Protein 3GDH (pdb70)

Foldseek 3Di:
DPPQCVVDPVLVVLVVCVCQQPVLSVLPADAHNVLSQQGDGQVLLLVVLVVCVPPWPFAEEEALAQFLNSNVLNVQVVPHQYEYEHQDVVRQVNNLRVSVSSPRSVSYDYYNDHSLVCLLPDAGGEYEDRADQPTPCNVVDQAREQQPRGVVRPLSSLVSNVSHYQWYKYKFAPRYDVVNVVCSLPVVWDKDKDFDDDPNHTGTMMMTTDD/DCVVVVVLVVLVVCVCQLPVLVVLDQDADPVLSQQGDGQVVLLVVLVLAVVFWQEEEALAQFLNNNVLNVQVSPGQYEYEHQDVVRQVNNLRVNVSSVRSVSYHYDNNHSLVCLLPDATAEYEERADQDGPCQVVPQAHEQQPRGVVRPLSSLVSNVSHHQWYKYKFALRYDVVVVQPSQDPPADKDKDFDDDPNHTGTIMITGDRSPD/DCVLVVLVVCVCQLPVLCVLFQDADDLLSQQGDGQVVLLVVLVLQLPFPPFAEEEALDQFLNNNVLNVQVSVHQYEYEHQDVVRLVNNLRVSVSVPRSVSYHYDHNHSLVCLLPDAGAEYEDRADQQGPCQVVDQAREQQPRGPPRNLSSLVSNVSHYQWYKYKFAQRYDVVVVQPSLDPPADKDKDFDDDPNHTGTIMITGDSSHD

Structure (mmCIF, N/CA/C/O backbone):
data_3GDH
#
_entry.id   3GDH
#
_cell.length_a   156.248
_cell.length_b   156.248
_cell.length_c   100.309
_cell.angle_alpha   90.00
_cell.angle_beta   90.00
_cell.angle_gamma   120.00
#
_symmetry.space_group_name_H-M   'H 3'
#
loop_
_entity.id
_entity.type
_entity.pdbx_description
1 polymer 'Trimethylguanosine synthase homolog'
2 non-polymer "7-METHYL-GUANOSINE-5'-TRIPHOSPHATE"
3 non-polymer S-ADENOSYL-L-HOMOCYSTEINE
4 non-polymer R-1,2-PROPANEDIOL
5 non-polymer S-1,2-PROPANEDIOL
6 water water
#
loop_
_atom_site.group_PDB
_atom_site.id
_atom_site.type_symbol
_atom_site.label_atom_id
_atom_site.label_alt_id
_atom_site.label_comp_id
_atom_site.label_asym_id
_atom_site.label_entity_id
_atom_site.label_seq_id
_atom_site.pdbx_PDB_ins_code
_atom_site.Cartn_x
_atom_site.Cartn_y
_atom_site.Cartn_z
_atom_site.occupancy
_atom_site.B_iso_or_equiv
_atom_site.auth_seq_id
_atom_site.auth_comp_id
_atom_site.auth_asym_id
_atom_site.auth_atom_id
_atom_site.pdbx_PDB_model_num
ATOM 1 N N . LEU A 1 22 ? 24.428 9.526 -71.897 1.00 42.50 634 LEU A N 1
ATOM 2 C CA . LEU A 1 22 ? 23.813 10.290 -70.813 1.00 54.74 634 LEU A CA 1
ATOM 3 C C . LEU A 1 22 ? 23.441 9.426 -69.609 1.00 41.18 634 LEU A C 1
ATOM 4 O O . LEU A 1 22 ? 22.644 8.498 -69.728 1.00 43.69 634 LEU A O 1
ATOM 9 N N . PRO A 1 23 ? 24.019 9.738 -68.440 1.00 45.08 635 PRO A N 1
ATOM 10 C CA . PRO A 1 23 ? 23.586 9.095 -67.197 1.00 35.74 635 PRO A CA 1
ATOM 11 C C . PRO A 1 23 ? 22.080 9.240 -67.027 1.00 33.56 635 PRO A C 1
ATOM 12 O O . PRO A 1 23 ? 21.494 10.187 -67.550 1.00 43.95 635 PRO A O 1
ATOM 16 N N . PRO A 1 24 ? 21.452 8.297 -66.316 1.00 37.74 636 PRO A N 1
ATOM 17 C CA . PRO A 1 24 ? 20.014 8.353 -66.040 1.00 41.13 636 PRO A CA 1
ATOM 18 C C . PRO A 1 24 ? 19.583 9.685 -65.418 1.00 41.41 636 PRO A C 1
ATOM 19 O O . PRO A 1 24 ? 18.592 10.262 -65.870 1.00 41.72 636 PRO A O 1
ATOM 23 N N . GLU A 1 25 ? 20.308 10.162 -64.405 1.00 36.04 637 GLU A N 1
ATOM 24 C CA . GLU A 1 25 ? 19.969 11.431 -63.758 1.00 41.72 637 GLU A CA 1
ATOM 25 C C . GLU A 1 25 ? 19.972 12.562 -64.780 1.00 39.53 637 GLU A C 1
ATOM 26 O O . GLU A 1 25 ? 19.085 13.412 -64.782 1.00 37.37 637 GLU A O 1
ATOM 32 N N . ILE A 1 26 ? 20.982 12.564 -65.646 1.00 33.83 638 ILE A N 1
ATOM 33 C CA . ILE A 1 26 ? 21.133 13.612 -66.647 1.00 38.35 638 ILE A CA 1
ATOM 34 C C . ILE A 1 26 ? 20.017 13.579 -67.692 1.00 40.94 638 ILE A C 1
ATOM 35 O O . ILE A 1 26 ? 19.356 14.588 -67.939 1.00 38.96 638 ILE A O 1
ATOM 40 N N . ALA A 1 27 ? 19.800 12.417 -68.295 1.00 49.04 639 ALA A N 1
ATOM 41 C CA . ALA A 1 27 ? 18.794 12.288 -69.346 1.00 38.86 639 ALA A CA 1
ATOM 42 C C . ALA A 1 27 ? 17.387 12.574 -68.823 1.00 35.84 639 ALA A C 1
ATOM 43 O O . ALA A 1 27 ? 16.509 13.003 -69.575 1.00 36.86 639 ALA A O 1
ATOM 45 N N . ALA A 1 28 ? 17.184 12.354 -67.529 1.00 39.17 640 ALA A N 1
ATOM 46 C CA . ALA A 1 28 ? 15.865 12.505 -66.923 1.00 47.99 640 ALA A CA 1
ATOM 47 C C . ALA A 1 28 ? 15.340 13.939 -66.931 1.00 63.84 640 ALA A C 1
ATOM 48 O O . ALA A 1 28 ? 14.135 14.156 -67.054 1.00 42.68 640 ALA A O 1
ATOM 50 N N . VAL A 1 29 ? 16.232 14.916 -66.797 1.00 45.94 641 VAL A N 1
ATOM 51 C CA . VAL A 1 29 ? 15.789 16.303 -66.668 1.00 50.82 641 VAL A CA 1
ATOM 52 C C . VAL A 1 29 ? 16.535 17.310 -67.548 1.00 41.27 641 VAL A C 1
ATOM 53 O O . VAL A 1 29 ? 17.767 17.332 -67.579 1.00 46.48 641 VAL A O 1
ATOM 57 N N . PRO A 1 30 ? 15.775 18.165 -68.250 1.00 29.18 642 PRO A N 1
ATOM 58 C CA . PRO A 1 30 ? 16.314 19.257 -69.069 1.00 37.18 642 PRO A CA 1
ATOM 59 C C . PRO A 1 30 ? 17.261 20.159 -68.278 1.00 40.22 642 PRO A C 1
ATOM 60 O O . PRO A 1 30 ? 18.296 20.553 -68.806 1.00 33.83 642 PRO A O 1
ATOM 64 N N . GLU A 1 31 ? 16.914 20.477 -67.033 1.00 43.47 643 GLU A N 1
ATOM 65 C CA . GLU A 1 31 ? 17.716 21.406 -66.231 1.00 36.90 643 GLU A CA 1
ATOM 66 C C . GLU A 1 31 ? 19.116 20.889 -65.883 1.00 33.19 643 GLU A C 1
ATOM 67 O O . GLU A 1 31 ? 19.983 21.662 -65.479 1.00 34.09 643 GLU A O 1
ATOM 73 N N . LEU A 1 32 ? 19.345 19.591 -66.040 1.00 30.35 644 LEU A N 1
ATOM 74 C CA . LEU A 1 32 ? 20.673 19.051 -65.766 1.00 32.42 644 LEU A CA 1
ATOM 75 C C . LEU A 1 32 ? 21.614 19.144 -66.970 1.00 26.38 644 LEU A C 1
ATOM 76 O O . LEU A 1 32 ? 22.804 18.869 -66.852 1.00 27.00 644 LEU A O 1
ATOM 81 N N . ALA A 1 33 ? 21.087 19.534 -68.127 1.00 26.54 645 ALA A N 1
ATOM 82 C CA . ALA A 1 33 ? 21.913 19.612 -69.336 1.00 23.87 645 ALA A CA 1
ATOM 83 C C . ALA A 1 33 ? 23.150 20.515 -69.185 1.00 21.75 645 ALA A C 1
ATOM 84 O O . ALA A 1 33 ? 24.229 20.180 -69.675 1.00 21.06 645 ALA A O 1
ATOM 86 N N . LYS A 1 34 ? 23.018 21.652 -68.504 1.00 20.93 646 LYS A N 1
ATOM 87 C CA . LYS A 1 34 ? 24.174 22.543 -68.377 1.00 20.18 646 LYS A CA 1
ATOM 88 C C . LYS A 1 34 ? 25.262 21.971 -67.469 1.00 21.69 646 LYS A C 1
ATOM 89 O O . LYS A 1 34 ? 26.444 22.287 -67.628 1.00 19.87 646 LYS A O 1
ATOM 95 N N . TYR A 1 35 ? 24.868 21.143 -66.510 1.00 22.40 647 TYR A N 1
ATOM 96 C CA . TYR A 1 35 ? 25.853 20.508 -65.639 1.00 22.55 647 TYR A CA 1
ATOM 97 C C . TYR A 1 35 ? 26.609 19.421 -66.402 1.00 18.73 647 TYR A C 1
ATOM 98 O O . TYR A 1 35 ? 27.833 19.307 -66.291 1.00 18.26 647 TYR A O 1
ATOM 107 N N . TRP A 1 36 ? 25.883 18.635 -67.189 1.00 23.45 648 TRP A N 1
ATOM 108 C CA . TRP A 1 36 ? 26.523 17.644 -68.048 1.00 21.87 648 TRP A CA 1
ATOM 109 C C . TRP A 1 36 ? 27.520 18.304 -68.999 1.00 25.78 648 TRP A C 1
ATOM 110 O O . TRP A 1 36 ? 28.649 17.835 -69.162 1.00 25.56 648 TRP A O 1
ATOM 121 N N . ALA A 1 37 ? 27.090 19.392 -69.632 1.00 22.17 649 ALA A N 1
ATOM 122 C CA . ALA A 1 37 ? 27.938 20.117 -70.570 1.00 21.36 649 ALA A CA 1
ATOM 123 C C . ALA A 1 37 ? 29.248 20.541 -69.911 1.00 20.23 649 ALA A C 1
ATOM 124 O O . ALA A 1 37 ? 30.304 20.535 -70.539 1.00 22.36 649 ALA A O 1
ATOM 126 N N . GLN A 1 38 ? 29.180 20.895 -68.634 1.00 19.21 650 GLN A N 1
ATOM 127 C CA . GLN A 1 38 ? 30.365 21.348 -67.921 1.00 20.09 650 GLN A CA 1
ATOM 128 C C . GLN A 1 38 ? 30.987 20.253 -67.052 1.00 23.11 650 GLN A C 1
ATOM 129 O O . GLN A 1 38 ? 31.748 20.547 -66.138 1.00 20.55 650 GLN A O 1
ATOM 135 N N . ARG A 1 39 ? 30.686 18.992 -67.359 1.00 20.50 651 ARG A N 1
ATOM 136 C CA . ARG A 1 39 ? 31.157 17.882 -66.526 1.00 20.70 651 ARG A CA 1
ATOM 137 C C . ARG A 1 39 ? 32.655 17.921 -66.263 1.00 19.20 651 ARG A C 1
ATOM 138 O O . ARG A 1 39 ? 33.103 17.552 -65.180 1.00 24.72 651 ARG A O 1
ATOM 146 N N . TYR A 1 40 ? 33.428 18.394 -67.238 1.00 18.90 652 TYR A N 1
ATOM 147 C CA . TYR A 1 40 ? 34.881 18.428 -67.089 1.00 19.96 652 TYR A CA 1
ATOM 148 C C . TYR A 1 40 ? 35.374 19.601 -66.246 1.00 21.42 652 TYR A C 1
ATOM 149 O O . TYR A 1 40 ? 36.477 19.550 -65.690 1.00 20.36 652 TYR A O 1
ATOM 158 N N . ARG A 1 41 ? 34.563 20.653 -66.152 1.00 24.46 653 ARG A N 1
ATOM 159 C CA . ARG A 1 41 ? 34.856 21.753 -65.234 1.00 21.93 653 ARG A CA 1
ATOM 160 C C . ARG A 1 41 ? 34.491 21.325 -63.810 1.00 18.79 653 ARG A C 1
ATOM 161 O O . ARG A 1 41 ? 35.073 21.798 -62.834 1.00 20.46 653 ARG A O 1
ATOM 169 N N . LEU A 1 42 ? 33.528 20.416 -63.699 1.00 20.27 654 LEU A N 1
ATOM 170 C CA . LEU A 1 42 ? 33.167 19.865 -62.398 1.00 22.82 654 LEU A CA 1
ATOM 171 C C . LEU A 1 42 ? 34.212 18.862 -61.906 1.00 21.70 654 LEU A C 1
ATOM 172 O O . LEU A 1 42 ? 34.719 18.989 -60.793 1.00 20.54 654 LEU A O 1
ATOM 177 N N . PHE A 1 43 ? 34.549 17.884 -62.743 1.00 23.44 655 PHE A N 1
ATOM 178 C CA . PHE A 1 43 ? 35.635 16.954 -62.432 1.00 25.55 655 PHE A CA 1
ATOM 179 C C . PHE A 1 43 ? 36.488 16.726 -63.674 1.00 21.38 655 PHE A C 1
ATOM 180 O O . PHE A 1 43 ? 36.004 16.176 -64.659 1.00 23.93 655 PHE A O 1
ATOM 188 N N . SER A 1 44 ? 37.751 17.135 -63.626 1.00 21.98 656 SER A N 1
ATOM 189 C CA . SER A 1 44 ? 38.645 16.942 -64.766 1.00 32.00 656 SER A CA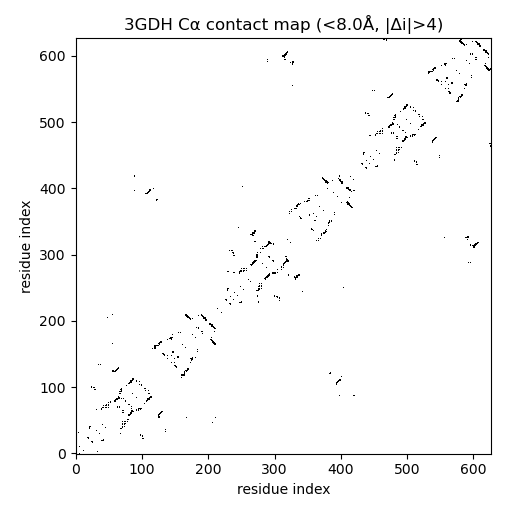 1
ATOM 190 C C . SER A 1 44 ? 38.790 15.462 -65.121 1.00 35.65 656 SER A C 1
ATOM 191 O O . SER A 1 44 ? 38.917 15.102 -66.292 1.00 29.63 656 SER A O 1
ATOM 194 N N . ARG A 1 45 ? 38.760 14.606 -64.105 1.00 24.74 657 ARG A N 1
ATOM 195 C CA . ARG A 1 45 ? 38.878 13.164 -64.317 1.00 25.18 657 ARG A CA 1
ATOM 196 C C . ARG A 1 45 ? 37.521 12.489 -64.472 1.00 34.74 657 ARG A C 1
ATOM 197 O O . ARG A 1 45 ? 37.383 11.296 -64.205 1.00 33.51 657 ARG A O 1
ATOM 205 N N . PHE A 1 46 ? 36.522 13.244 -64.919 1.00 25.41 658 PHE A N 1
ATOM 206 C CA . PHE A 1 46 ? 35.164 12.717 -64.994 1.00 20.50 658 PHE A CA 1
ATOM 207 C C . PHE A 1 46 ? 35.040 11.355 -65.696 1.00 34.87 658 PHE A C 1
ATOM 208 O O . PHE A 1 46 ? 34.286 10.491 -65.252 1.00 31.27 658 PHE A O 1
ATOM 216 N N . ASP A 1 47 ? 35.760 11.176 -66.797 1.00 28.73 659 ASP A N 1
ATOM 217 C CA . ASP A 1 47 ? 35.641 9.955 -67.596 1.00 40.96 659 ASP A CA 1
ATOM 218 C C . ASP A 1 47 ? 36.316 8.734 -66.964 1.00 33.03 659 ASP A C 1
ATOM 219 O O . ASP A 1 47 ? 36.149 7.610 -67.442 1.00 37.14 659 ASP A O 1
ATOM 224 N N . ASP A 1 48 ? 37.073 8.958 -65.896 1.00 27.09 660 ASP A N 1
ATOM 225 C CA . ASP A 1 48 ? 37.714 7.868 -65.168 1.00 22.09 660 ASP A CA 1
ATOM 226 C C . ASP A 1 48 ? 36.743 7.175 -64.214 1.00 34.23 660 ASP A C 1
ATOM 227 O O . ASP A 1 48 ? 37.156 6.389 -63.363 1.00 32.43 660 ASP A O 1
ATOM 232 N N . GLY A 1 49 ? 35.456 7.475 -64.348 1.00 32.18 661 GLY A N 1
ATOM 233 C CA . GLY A 1 49 ? 34.435 6.779 -63.584 1.00 30.44 661 GLY A CA 1
ATOM 234 C C . GLY A 1 49 ? 33.753 7.579 -62.485 1.00 47.93 661 GLY A C 1
ATOM 235 O O . GLY A 1 49 ? 33.265 7.003 -61.516 1.00 25.72 661 GLY A O 1
ATOM 236 N N . ILE A 1 50 ? 33.706 8.901 -62.627 1.00 26.41 662 ILE A N 1
ATOM 237 C CA . ILE A 1 50 ? 33.038 9.755 -61.639 1.00 22.22 662 ILE A CA 1
ATOM 238 C C . ILE A 1 50 ? 31.515 9.589 -61.667 1.00 25.41 662 ILE A C 1
ATOM 239 O O . ILE A 1 50 ? 30.915 9.435 -62.735 1.00 30.22 662 ILE A O 1
ATOM 244 N N . LYS A 1 51 ? 30.888 9.618 -60.491 1.00 21.21 663 LYS A N 1
ATOM 245 C CA . LYS A 1 51 ? 29.432 9.506 -60.405 1.00 31.50 663 LYS A CA 1
ATOM 246 C C . LYS A 1 51 ? 28.799 10.574 -59.506 1.00 21.58 663 LYS A C 1
ATOM 247 O O . LYS A 1 51 ? 29.378 10.974 -58.508 1.00 22.66 663 LYS A O 1
ATOM 253 N N . LEU A 1 52 ? 27.596 11.008 -59.863 1.00 18.80 664 LEU A N 1
ATOM 254 C CA . LEU A 1 52 ? 26.854 11.981 -59.073 1.00 29.37 664 LEU A CA 1
ATOM 255 C C . LEU A 1 52 ? 25.382 11.638 -59.167 1.00 23.99 664 LEU A C 1
ATOM 256 O O . LEU A 1 52 ? 24.974 10.959 -60.102 1.00 27.15 664 LEU A O 1
ATOM 261 N N . ASP A 1 53 ? 24.589 12.105 -58.204 1.00 18.54 665 ASP A N 1
ATOM 262 C CA . ASP A 1 53 ? 23.135 12.077 -58.343 1.00 26.58 665 ASP A CA 1
ATOM 263 C C . ASP A 1 53 ? 22.623 13.487 -58.641 1.00 29.36 665 ASP A C 1
ATOM 264 O O . ASP A 1 53 ? 23.411 14.425 -58.732 1.00 26.27 665 ASP A O 1
ATOM 269 N N A ARG A 1 54 ? 21.307 13.621 -58.785 0.55 23.13 666 ARG A N 1
ATOM 270 N N B ARG A 1 54 ? 21.311 13.637 -58.802 0.45 23.31 666 ARG A N 1
ATOM 271 C CA A ARG A 1 54 ? 20.674 14.896 -59.124 0.48 30.33 666 ARG A CA 1
ATOM 272 C CA B ARG A 1 54 ? 20.750 14.941 -59.150 0.52 30.29 666 ARG A CA 1
ATOM 273 C C A ARG A 1 54 ? 21.189 16.071 -58.284 0.51 32.61 666 ARG A C 1
ATOM 274 C C B ARG A 1 54 ? 21.306 16.052 -58.267 0.49 32.64 666 ARG A C 1
ATOM 275 O O A ARG A 1 54 ? 21.703 17.049 -58.823 0.50 27.63 666 ARG A O 1
ATOM 276 O O B ARG A 1 54 ? 21.965 16.968 -58.757 0.50 29.18 666 ARG A O 1
ATOM 291 N N . GLU A 1 55 ? 21.044 15.970 -56.966 1.00 27.43 667 GLU A N 1
ATOM 292 C CA . GLU A 1 55 ? 21.517 17.002 -56.048 1.00 18.66 667 GLU A CA 1
ATOM 293 C C . GLU A 1 55 ? 23.026 17.162 -56.128 1.00 21.69 667 GLU A C 1
ATOM 294 O O . GLU A 1 55 ? 23.549 18.270 -56.011 1.00 27.47 667 GLU A O 1
ATOM 300 N N . GLY A 1 56 ? 23.728 16.052 -56.321 1.00 21.83 668 GLY A N 1
ATOM 301 C CA . GLY A 1 56 ? 25.170 16.095 -56.458 1.00 17.00 668 GLY A CA 1
ATOM 302 C C . GLY A 1 56 ? 25.594 17.016 -57.589 1.00 22.00 668 GLY A C 1
ATOM 303 O O . GLY A 1 56 ? 26.481 17.847 -57.415 1.00 22.03 668 GLY A O 1
ATOM 304 N N . TRP A 1 57 ? 24.951 16.872 -58.747 1.00 18.96 669 TRP A N 1
ATOM 305 C CA . TRP A 1 57 ? 25.268 17.703 -59.909 1.00 22.74 669 TRP A CA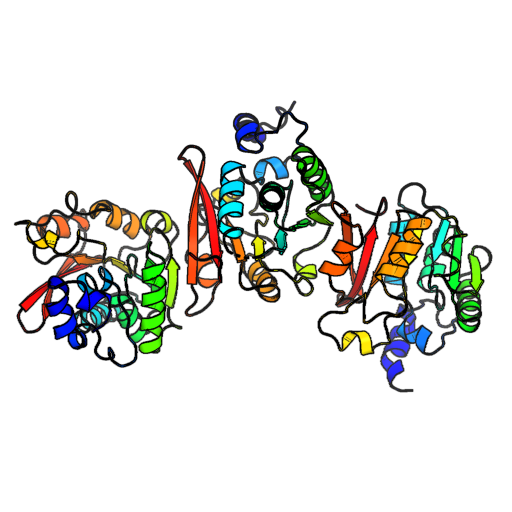 1
ATOM 306 C C . TRP A 1 57 ? 25.063 19.190 -59.604 1.00 20.48 669 TRP A C 1
ATOM 307 O O . TRP A 1 57 ? 25.931 20.016 -59.897 1.00 22.07 669 TRP A O 1
ATOM 318 N N . PHE A 1 58 ? 23.911 19.525 -59.023 1.00 18.88 670 PHE A N 1
ATOM 319 C CA . PHE A 1 58 ? 23.577 20.916 -58.701 1.00 23.96 670 PHE A CA 1
ATOM 320 C C . PHE A 1 58 ? 24.541 21.544 -57.709 1.00 21.15 670 PHE A C 1
ATOM 321 O O . PHE A 1 58 ? 24.752 22.761 -57.725 1.00 20.43 670 PHE A O 1
ATOM 329 N N . SER A 1 59 ? 25.117 20.728 -56.836 1.00 16.93 671 SER A N 1
ATOM 330 C CA . SER A 1 59 ? 25.785 21.265 -55.648 1.00 19.36 6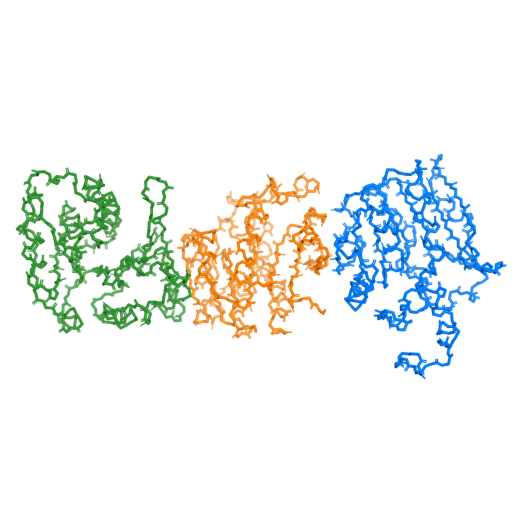71 SER A CA 1
ATOM 331 C C . SER A 1 59 ? 27.298 21.148 -55.623 1.00 16.48 671 SER A C 1
ATOM 332 O O . SER A 1 59 ? 27.961 21.816 -54.821 1.00 21.60 671 SER A O 1
ATOM 335 N N . VAL A 1 60 ? 27.854 20.305 -56.489 1.00 16.68 672 VAL A N 1
ATOM 336 C CA . VAL A 1 60 ? 29.282 20.027 -56.419 1.00 17.03 672 VAL A CA 1
ATOM 337 C C . VAL A 1 60 ? 30.088 21.276 -56.765 1.00 21.55 672 VAL A C 1
ATOM 338 O O . VAL A 1 60 ? 29.762 21.989 -57.712 1.00 18.36 672 VAL A O 1
ATOM 342 N N . THR A 1 61 ? 31.119 21.547 -55.971 1.00 20.45 673 THR A N 1
ATOM 343 C CA . THR A 1 61 ? 32.012 22.673 -56.220 1.00 18.55 673 THR A CA 1
ATOM 344 C C . THR A 1 61 ? 32.883 22.365 -57.432 1.00 24.55 673 THR A C 1
ATOM 345 O O . THR A 1 61 ? 33.560 21.347 -57.456 1.00 18.25 673 THR A O 1
ATOM 349 N N . PRO A 1 62 ? 32.867 23.246 -58.446 1.00 17.97 674 PRO A N 1
ATOM 350 C CA . PRO A 1 62 ? 33.679 23.024 -59.649 1.00 16.63 674 PRO A CA 1
ATOM 351 C C . PRO A 1 62 ? 35.135 22.831 -59.260 1.00 20.66 674 PRO A C 1
ATOM 352 O O . PRO A 1 62 ? 35.585 23.450 -58.296 1.00 19.39 674 PRO A O 1
ATOM 356 N N . GLU A 1 63 ? 35.861 21.994 -59.989 1.00 21.54 675 GLU A N 1
ATOM 357 C CA . GLU A 1 63 ? 37.202 21.595 -59.581 1.00 20.27 675 GLU A CA 1
ATOM 358 C C . GLU A 1 63 ? 38.221 22.716 -59.420 1.00 25.48 675 GLU A C 1
ATOM 359 O O . GLU A 1 63 ? 38.973 22.718 -58.455 1.00 18.96 675 GLU A O 1
ATOM 365 N N . LYS A 1 64 ? 38.243 23.674 -60.337 1.00 22.25 676 LYS A N 1
ATOM 366 C CA . LYS A 1 64 ? 39.203 24.758 -60.222 1.00 19.32 676 LYS A CA 1
ATOM 367 C C . LYS A 1 64 ? 38.947 25.561 -58.946 1.00 15.51 676 LYS A C 1
ATOM 368 O O . LYS A 1 64 ? 39.877 25.917 -58.242 1.00 19.40 676 LYS A O 1
ATOM 374 N N . ILE A 1 65 ? 37.683 25.828 -58.648 1.00 16.27 677 ILE A N 1
ATOM 375 C CA . ILE A 1 65 ? 37.334 26.544 -57.427 1.00 20.50 677 ILE A CA 1
ATOM 376 C C . ILE A 1 65 ? 37.675 25.755 -56.157 1.00 27.06 677 ILE A C 1
ATOM 377 O O . ILE A 1 65 ? 38.218 26.307 -55.208 1.00 21.59 677 ILE A O 1
ATOM 382 N N . ALA A 1 66 ? 37.369 24.459 -56.156 1.00 22.29 678 ALA A N 1
ATOM 383 C CA . ALA A 1 66 ? 37.699 23.599 -55.012 1.00 18.21 678 ALA A CA 1
ATOM 384 C C . ALA A 1 66 ? 39.209 23.514 -54.798 1.00 18.56 678 ALA A C 1
ATOM 385 O O . ALA A 1 66 ? 39.697 23.545 -53.667 1.00 20.42 678 ALA A O 1
ATOM 387 N N . GLU A 1 67 ? 39.950 23.405 -55.894 1.00 19.84 679 GLU A N 1
ATOM 388 C CA . GLU A 1 67 ? 41.407 23.399 -55.828 1.00 22.04 679 GLU A CA 1
ATOM 389 C C . GLU A 1 67 ? 41.932 24.708 -55.236 1.00 24.87 679 GLU A C 1
ATOM 390 O O . GLU A 1 67 ? 42.821 24.713 -54.382 1.00 21.63 679 GLU A O 1
ATOM 396 N N . HIS A 1 68 ? 41.374 25.825 -55.690 1.00 20.65 680 HIS A N 1
ATOM 397 C CA . HIS A 1 68 ? 41.777 27.130 -55.180 1.00 21.44 680 HIS A CA 1
ATOM 398 C C . HIS A 1 68 ? 41.554 27.228 -53.665 1.00 19.08 680 HIS A C 1
ATOM 399 O O . HIS A 1 68 ? 42.440 27.652 -52.916 1.00 18.64 680 HIS A O 1
ATOM 406 N N . ILE A 1 69 ? 40.360 26.852 -53.220 1.00 16.02 681 ILE A N 1
ATOM 407 C CA . ILE A 1 69 ? 40.028 26.893 -51.799 1.00 14.77 681 ILE A CA 1
ATOM 408 C C . ILE A 1 69 ? 40.975 26.006 -50.986 1.00 18.88 681 ILE A C 1
ATOM 409 O O . ILE A 1 69 ? 41.452 26.401 -49.920 1.00 20.00 681 ILE A O 1
ATOM 414 N N . ALA A 1 70 ? 41.251 24.811 -51.495 1.00 22.30 682 ALA A N 1
ATOM 415 C CA . ALA A 1 70 ? 42.144 23.891 -50.798 1.00 21.60 682 ALA A CA 1
ATOM 416 C C . ALA A 1 70 ? 43.548 24.486 -50.697 1.00 30.71 682 ALA A C 1
ATOM 417 O O . ALA A 1 70 ? 44.238 24.313 -49.690 1.00 20.41 682 ALA A O 1
ATOM 419 N N . GLY A 1 71 ? 43.963 25.193 -51.743 1.00 23.61 683 GLY A N 1
ATOM 420 C CA . GLY A 1 71 ? 45.269 25.825 -51.749 1.00 23.13 683 GLY A CA 1
ATOM 421 C C . GLY A 1 71 ? 45.349 26.899 -50.682 1.00 23.65 683 GLY A C 1
ATOM 422 O O . GLY A 1 71 ? 46.320 26.978 -49.940 1.00 25.25 683 GLY A O 1
ATOM 423 N N . ARG A 1 72 ? 44.319 27.730 -50.594 1.00 22.89 684 ARG A N 1
ATOM 424 C CA . ARG A 1 72 ? 44.311 28.781 -49.585 1.00 18.34 684 ARG A CA 1
ATOM 425 C C . ARG A 1 72 ? 44.327 28.195 -48.178 1.00 27.98 684 ARG A C 1
ATOM 426 O O . ARG A 1 72 ? 45.023 28.704 -47.301 1.00 29.58 684 ARG A O 1
ATOM 434 N N . VAL A 1 73 ? 43.565 27.127 -47.963 1.00 21.42 685 VAL A N 1
ATOM 435 C CA . VAL A 1 73 ? 43.517 26.491 -46.645 1.00 24.74 685 VAL A CA 1
ATOM 436 C C . VAL A 1 73 ? 44.885 25.937 -46.268 1.00 27.29 685 VAL A C 1
ATOM 437 O O . VAL A 1 73 ? 45.364 26.150 -45.152 1.00 40.18 685 VAL A O 1
ATOM 441 N N . SER A 1 74 ? 45.522 25.240 -47.204 1.00 28.81 686 SER A N 1
ATOM 442 C CA . SER A 1 74 ? 46.830 24.648 -46.937 1.00 52.49 686 SER A CA 1
ATOM 443 C C . SER A 1 74 ? 47.931 25.704 -46.818 1.00 54.73 686 SER A C 1
ATOM 444 O O . SER A 1 74 ? 49.074 25.383 -46.496 1.00 64.05 686 SER A O 1
ATOM 447 N N . GLN A 1 75 ? 47.583 26.960 -47.079 1.00 51.72 687 GLN A N 1
ATOM 448 C CA . GLN A 1 75 ? 48.532 28.064 -46.955 1.00 61.97 687 GLN A CA 1
ATOM 449 C C . GLN A 1 75 ? 48.367 28.820 -45.641 1.00 73.72 687 GLN A C 1
ATOM 450 O O . GLN A 1 75 ? 49.333 29.018 -44.906 1.00 108.68 687 GLN A O 1
ATOM 456 N N . SER A 1 76 ? 47.138 29.237 -45.350 1.00 61.49 688 SER A N 1
ATOM 457 C CA . SER A 1 76 ? 46.891 30.198 -44.278 1.00 61.79 688 SER A CA 1
ATOM 458 C C . SER A 1 76 ? 46.358 29.617 -42.963 1.00 87.51 688 SER A C 1
ATOM 459 O O . SER A 1 76 ? 46.150 30.359 -42.002 1.00 57.55 688 SER A O 1
ATOM 462 N N . PHE A 1 77 ? 46.134 28.306 -42.915 1.00 45.98 689 PHE A N 1
ATOM 463 C CA . PHE A 1 77 ? 45.644 27.667 -41.691 1.00 64.47 689 PHE A CA 1
ATOM 464 C C . PHE A 1 77 ? 46.481 26.450 -41.314 1.00 92.10 689 PHE A C 1
ATOM 465 O O . PHE A 1 77 ? 47.136 25.844 -42.168 1.00 41.30 689 PHE A O 1
ATOM 473 N N . LYS A 1 78 ? 46.464 26.097 -40.030 1.00 73.86 690 LYS A N 1
ATOM 474 C CA . LYS A 1 78 ? 46.976 24.800 -39.617 1.00 78.19 690 LYS A CA 1
ATOM 475 C C . LYS A 1 78 ? 46.071 23.820 -40.336 1.00 62.24 690 LYS A C 1
ATOM 476 O O . LYS A 1 78 ? 44.850 23.928 -40.244 1.00 55.55 690 LYS A O 1
ATOM 482 N N . CYS A 1 79 ? 46.662 22.878 -41.063 1.00 69.79 691 CYS A N 1
ATOM 483 C CA . CYS A 1 79 ? 45.923 22.170 -42.104 1.00 94.09 691 CYS A CA 1
ATOM 484 C C . CYS A 1 79 ? 46.022 20.645 -42.070 1.00 94.64 691 CYS A C 1
ATOM 485 O O . CYS A 1 79 ? 45.773 19.988 -43.079 1.00 81.88 691 CYS A O 1
ATOM 488 N N . ASP A 1 80 ? 46.371 20.077 -40.922 1.00 39.52 692 ASP A N 1
ATOM 489 C CA . ASP A 1 80 ? 46.511 18.631 -40.835 1.00 39.62 692 ASP A CA 1
ATOM 490 C C . ASP A 1 80 ? 45.161 17.929 -40.977 1.00 29.17 692 ASP A C 1
ATOM 491 O O . ASP A 1 80 ? 44.973 17.098 -41.867 1.00 44.10 692 ASP A O 1
ATOM 496 N N . VAL A 1 81 ? 44.216 18.281 -40.114 1.00 26.05 693 VAL A N 1
ATOM 497 C CA . VAL A 1 81 ? 42.900 17.662 -40.155 1.00 30.78 693 VAL A CA 1
ATOM 498 C C . VAL A 1 81 ? 41.796 18.672 -40.465 1.00 24.79 693 VAL A C 1
ATOM 499 O O . VAL A 1 81 ? 41.601 19.650 -39.739 1.00 22.60 693 VAL A O 1
ATOM 503 N N . VAL A 1 82 ? 41.071 18.419 -41.548 1.00 23.09 694 VAL A N 1
ATOM 504 C CA . VAL A 1 82 ? 39.956 19.260 -41.929 1.00 26.10 694 VAL A CA 1
ATOM 505 C C . VAL A 1 82 ? 38.674 18.448 -41.946 1.00 24.73 694 VAL A C 1
ATOM 506 O O . VAL A 1 82 ? 38.643 17.326 -42.451 1.00 29.39 694 VAL A O 1
ATOM 510 N N . VAL A 1 83 ? 37.623 19.014 -41.369 1.00 20.44 695 VAL A N 1
ATOM 511 C CA . VAL A 1 83 ? 36.296 18.441 -41.485 1.00 16.28 695 VAL A CA 1
ATOM 512 C C . VAL A 1 83 ? 35.563 19.082 -42.648 1.00 22.32 695 VAL A C 1
ATOM 513 O O . VAL A 1 83 ? 35.404 20.307 -42.691 1.00 26.74 695 VAL A O 1
ATOM 517 N N . ASP A 1 84 ? 35.137 18.252 -43.595 1.00 20.26 696 ASP A N 1
ATOM 518 C CA . ASP A 1 84 ? 34.219 18.672 -44.643 1.00 20.18 696 ASP A CA 1
ATOM 519 C C . ASP A 1 84 ? 32.828 18.273 -44.186 1.00 19.15 696 ASP A C 1
ATOM 520 O O . ASP A 1 84 ? 32.397 17.130 -44.385 1.00 18.97 696 ASP A O 1
ATOM 525 N N . ALA A 1 85 ? 32.130 19.227 -43.573 1.00 17.72 697 ALA A N 1
ATOM 526 C CA . ALA A 1 85 ? 30.936 18.949 -42.780 1.00 19.83 697 ALA A CA 1
ATOM 527 C C . ALA A 1 85 ? 29.703 18.560 -43.591 1.00 23.37 697 ALA A C 1
ATOM 528 O O . ALA A 1 85 ? 28.800 17.900 -43.077 1.00 19.84 697 ALA A O 1
ATOM 530 N N . PHE A 1 86 ? 29.665 18.995 -44.846 1.00 13.41 698 PHE A N 1
ATOM 531 C CA . PHE A 1 86 ? 28.568 18.695 -45.753 1.00 15.48 698 PHE A CA 1
ATOM 532 C C . PHE A 1 86 ? 29.220 18.303 -47.076 1.00 25.68 698 PHE A C 1
ATOM 533 O O . PHE A 1 86 ? 29.164 19.047 -48.056 1.00 20.86 698 PHE A O 1
ATOM 541 N N . CYS A 1 87 ? 29.848 17.133 -47.101 1.00 20.91 699 CYS A N 1
ATOM 542 C CA . CYS A 1 87 ? 30.796 16.807 -48.164 1.00 16.34 699 CYS A CA 1
ATOM 543 C C . CYS A 1 87 ? 30.175 16.491 -49.529 1.00 14.36 699 CYS A C 1
ATOM 544 O O . CYS A 1 87 ? 30.880 16.472 -50.538 1.00 17.42 699 CYS A O 1
ATOM 547 N N . GLY A 1 88 ? 28.872 16.230 -49.570 1.00 14.39 700 GLY A N 1
ATOM 548 C CA . GLY A 1 88 ? 28.216 15.893 -50.825 1.00 15.07 700 GLY A CA 1
ATOM 549 C C . GLY A 1 88 ? 28.931 14.804 -51.622 1.00 33.26 700 GLY A C 1
ATOM 550 O O . GLY A 1 88 ? 29.239 13.742 -51.077 1.00 19.76 700 GLY A O 1
ATOM 551 N N . VAL A 1 89 ? 29.200 15.054 -52.905 1.00 20.89 701 VAL A N 1
ATOM 552 C CA . VAL A 1 89 ? 29.870 14.050 -53.738 1.00 19.35 701 VAL A CA 1
ATOM 553 C C . VAL A 1 89 ? 31.393 14.168 -53.747 1.00 21.07 701 VAL A C 1
ATOM 554 O O . VAL A 1 89 ? 32.072 13.527 -54.555 1.00 24.23 701 VAL A O 1
ATOM 558 N N . GLY A 1 90 ? 31.924 14.978 -52.838 1.00 18.03 702 GLY A N 1
ATOM 559 C CA . GLY A 1 90 ? 33.354 15.042 -52.614 1.00 22.81 702 GLY A CA 1
ATOM 560 C C . GLY A 1 90 ? 34.154 16.097 -53.366 1.00 22.97 702 GLY A C 1
ATOM 561 O O . GLY A 1 90 ? 35.382 16.071 -53.319 1.00 21.40 702 GLY A O 1
ATOM 562 N N . GLY A 1 91 ? 33.482 17.022 -54.048 1.00 21.67 703 GLY A N 1
ATOM 563 C CA . GLY A 1 91 ? 34.180 18.080 -54.768 1.00 17.31 703 GLY A CA 1
ATOM 564 C C . GLY A 1 91 ? 35.308 18.711 -53.963 1.00 19.87 703 GLY A C 1
ATOM 565 O O . GLY A 1 91 ? 36.470 18.675 -54.356 1.00 18.34 703 GLY A O 1
ATOM 566 N N . ASN A 1 92 ? 34.957 19.295 -52.824 1.00 16.28 704 ASN A N 1
ATOM 567 C CA . ASN A 1 92 ? 35.933 19.895 -51.921 1.00 14.12 704 ASN A CA 1
ATOM 568 C C . ASN A 1 92 ? 36.789 18.873 -51.181 1.00 26.16 704 ASN A C 1
ATOM 569 O O . ASN A 1 92 ? 37.994 19.066 -51.015 1.00 17.87 704 ASN A O 1
ATOM 574 N N . THR A 1 93 ? 36.161 17.793 -50.725 1.00 20.97 705 THR A N 1
ATOM 575 C CA . THR A 1 93 ? 36.880 16.748 -50.001 1.00 19.11 705 THR A CA 1
ATOM 576 C C . THR A 1 93 ? 38.101 16.264 -50.791 1.00 13.52 705 THR A C 1
ATOM 577 O O . THR A 1 93 ? 39.213 16.204 -50.271 1.00 22.97 705 THR A O 1
ATOM 581 N N . ILE A 1 94 ? 37.877 15.930 -52.053 1.00 17.52 706 ILE A N 1
ATOM 582 C CA . ILE A 1 94 ? 38.940 15.445 -52.925 1.00 21.73 706 ILE A CA 1
ATOM 583 C C . ILE A 1 94 ? 40.106 16.426 -53.012 1.00 29.32 706 ILE A C 1
ATOM 584 O O . ILE A 1 94 ? 41.274 16.035 -52.900 1.00 21.52 706 ILE A O 1
ATOM 589 N N . GLN A 1 95 ? 39.789 17.708 -53.182 1.00 23.30 707 GLN A N 1
ATOM 590 C CA . GLN A 1 95 ? 40.833 18.717 -53.332 1.00 18.78 707 GLN A CA 1
ATOM 591 C C . GLN A 1 95 ? 41.637 18.915 -52.052 1.00 19.17 707 GLN A C 1
ATOM 592 O O . GLN A 1 95 ? 42.851 19.082 -52.113 1.00 20.72 707 GLN A O 1
ATOM 598 N N . PHE A 1 96 ? 40.972 18.875 -50.895 1.00 21.13 708 PHE A N 1
ATOM 599 C CA . PHE A 1 96 ? 41.691 18.919 -49.617 1.00 26.30 708 PHE A CA 1
ATOM 600 C C . PHE A 1 96 ? 42.657 17.736 -49.485 1.00 22.19 708 PHE A C 1
ATOM 601 O O . PHE A 1 96 ? 43.803 17.891 -49.042 1.00 23.71 708 PHE A O 1
ATOM 609 N N . ALA A 1 97 ? 42.183 16.550 -49.852 1.00 26.34 709 ALA A N 1
ATOM 610 C CA . ALA A 1 97 ? 43.006 15.345 -49.740 1.00 28.21 709 ALA A CA 1
ATOM 611 C C . ALA A 1 97 ? 44.226 15.411 -50.658 1.00 38.39 709 ALA A C 1
ATOM 612 O O . ALA A 1 97 ? 45.313 14.964 -50.290 1.00 27.63 709 ALA A O 1
ATOM 614 N N . LEU A 1 98 ? 44.049 15.980 -51.849 1.00 32.25 710 LEU A N 1
ATOM 615 C CA . LEU A 1 98 ? 45.149 16.071 -52.806 1.00 26.14 710 LEU A CA 1
ATOM 616 C C . LEU A 1 98 ? 46.296 16.945 -52.298 1.00 29.95 710 LEU A C 1
ATOM 617 O O . LEU A 1 98 ? 47.434 16.789 -52.735 1.00 31.71 710 LEU A O 1
ATOM 622 N N . THR A 1 99 ? 46.001 17.866 -51.384 1.00 28.17 711 THR A N 1
ATOM 623 C CA . THR A 1 99 ? 47.048 18.705 -50.811 1.00 28.28 711 THR A CA 1
ATOM 624 C C . THR A 1 99 ? 47.763 18.004 -49.664 1.00 32.25 711 THR A C 1
ATOM 625 O O . THR A 1 99 ? 48.780 18.487 -49.172 1.00 33.22 711 THR A O 1
ATOM 629 N N . GLY A 1 100 ? 47.229 16.869 -49.230 1.00 28.93 712 GLY A N 1
ATOM 630 C CA . GLY A 1 100 ? 47.874 16.109 -48.177 1.00 32.39 712 GLY A CA 1
ATOM 631 C C . GLY A 1 100 ? 47.250 16.281 -46.806 1.00 44.63 712 GLY A C 1
ATOM 632 O O . GLY A 1 100 ? 47.777 15.778 -45.817 1.00 35.48 712 GLY A O 1
ATOM 633 N N . MET A 1 101 ? 46.129 16.991 -46.734 1.00 28.79 713 MET A N 1
ATOM 634 C CA . MET A 1 101 ? 45.401 17.107 -45.475 1.00 24.96 713 MET A CA 1
ATOM 635 C C . MET A 1 101 ? 44.619 15.826 -45.196 1.00 25.93 713 MET A C 1
ATOM 636 O O . MET A 1 101 ? 44.137 15.176 -46.120 1.00 32.22 713 MET A O 1
ATOM 641 N N . ARG A 1 102 ? 44.504 15.452 -43.926 1.00 28.83 714 ARG A N 1
ATOM 642 C CA A ARG A 1 102 ? 43.623 14.356 -43.547 0.49 29.77 714 ARG A CA 1
ATOM 643 C CA B ARG A 1 102 ? 43.626 14.360 -43.542 0.51 29.73 714 ARG A CA 1
ATOM 644 C C . ARG A 1 102 ? 42.211 14.916 -43.431 1.00 30.28 714 ARG A C 1
ATOM 645 O O . ARG A 1 102 ? 41.978 15.887 -42.713 1.00 31.36 714 ARG A O 1
ATOM 660 N N . VAL A 1 103 ? 41.270 14.305 -44.141 1.00 25.75 715 VAL A N 1
ATOM 661 C CA . VAL A 1 103 ? 39.904 14.811 -44.172 1.00 25.02 715 VAL A CA 1
ATOM 662 C C . VAL A 1 103 ? 38.914 13.897 -43.447 1.00 27.51 715 VAL A C 1
ATOM 663 O O . VAL A 1 103 ? 38.955 12.679 -43.593 1.00 21.92 715 VAL A O 1
ATOM 667 N N . ILE A 1 104 ? 38.037 14.498 -42.652 1.00 19.56 716 ILE A N 1
ATOM 668 C CA . ILE A 1 104 ? 36.850 13.818 -42.160 1.00 20.40 716 ILE A CA 1
ATOM 669 C C . ILE A 1 104 ? 35.638 14.297 -42.962 1.00 29.10 716 ILE A C 1
ATOM 670 O O . ILE A 1 104 ? 35.182 15.437 -42.804 1.00 23.90 716 ILE A O 1
ATOM 675 N N . ALA A 1 105 ? 35.127 13.429 -43.832 1.00 19.13 717 ALA A N 1
ATOM 676 C CA . ALA A 1 105 ? 34.046 13.790 -44.745 1.00 21.63 717 ALA A CA 1
ATOM 677 C C . ALA A 1 105 ? 32.684 13.325 -44.232 1.00 33.89 717 ALA A C 1
ATOM 678 O O . ALA A 1 105 ? 32.451 12.131 -44.043 1.00 21.25 717 ALA A O 1
ATOM 680 N N . ILE A 1 106 ? 31.784 14.279 -44.023 1.00 22.34 718 ILE A N 1
ATOM 681 C CA . ILE A 1 106 ? 30.497 14.012 -43.396 1.00 16.22 718 ILE A CA 1
ATOM 682 C C . ILE A 1 106 ? 29.339 14.375 -44.314 1.00 25.59 718 ILE A C 1
ATOM 683 O O . ILE A 1 106 ? 29.289 15.468 -44.873 1.00 18.89 718 ILE A O 1
ATOM 688 N N . ASP A 1 107 ? 28.408 13.453 -44.481 1.00 14.50 719 ASP A N 1
ATOM 689 C CA . ASP A 1 107 ? 27.156 13.785 -45.143 1.00 19.54 719 ASP A CA 1
ATOM 690 C C . ASP A 1 107 ? 26.007 13.000 -44.534 1.00 25.96 719 ASP A C 1
ATOM 691 O O . ASP A 1 107 ? 26.165 11.835 -44.176 1.00 22.11 719 ASP A O 1
ATOM 696 N N . ILE A 1 108 ? 24.853 13.647 -44.413 1.00 25.84 720 ILE A N 1
ATOM 697 C CA . ILE A 1 108 ? 23.683 13.024 -43.806 1.00 22.57 720 ILE A CA 1
ATOM 698 C C . ILE A 1 108 ? 23.036 12.000 -44.738 1.00 27.40 720 ILE A C 1
ATOM 699 O O . ILE A 1 108 ? 22.302 11.117 -44.296 1.00 24.26 720 ILE A O 1
ATOM 704 N N . ASP A 1 109 ? 23.333 12.109 -46.028 1.00 22.05 721 ASP A N 1
ATOM 705 C CA . ASP A 1 109 ? 22.790 11.197 -47.029 1.00 21.91 721 ASP A CA 1
ATOM 706 C C . ASP A 1 109 ? 23.786 10.069 -47.329 1.00 26.37 721 ASP A C 1
ATOM 707 O O . ASP A 1 109 ? 24.901 10.325 -47.768 1.00 23.27 721 ASP A O 1
ATOM 712 N N . PRO A 1 110 ? 23.388 8.809 -47.079 1.00 26.70 722 PRO A N 1
ATOM 713 C CA . PRO A 1 110 ? 24.278 7.665 -47.324 1.00 22.77 722 PRO A CA 1
ATOM 714 C C . PRO A 1 110 ? 24.658 7.545 -48.801 1.00 16.74 722 PRO A C 1
ATOM 715 O O . PRO A 1 110 ? 25.775 7.134 -49.134 1.00 22.76 722 PRO A O 1
ATOM 719 N N . VAL A 1 111 ? 23.738 7.916 -49.681 1.00 23.37 723 VAL A N 1
ATOM 720 C CA . VAL A 1 111 ? 24.016 7.897 -51.112 1.00 23.12 723 VAL A CA 1
ATOM 721 C C . VAL A 1 111 ? 25.168 8.841 -51.466 1.00 25.32 723 VAL A C 1
ATOM 722 O O . VAL A 1 111 ? 26.021 8.511 -52.293 1.00 19.34 723 VAL A O 1
ATOM 726 N N . LYS A 1 112 ? 25.207 10.009 -50.829 1.00 21.77 724 LYS A N 1
ATOM 727 C CA . LYS A 1 112 ? 26.294 10.957 -51.082 1.00 20.29 724 LYS A CA 1
ATOM 728 C C . LYS A 1 112 ? 27.631 10.377 -50.656 1.00 21.14 724 LYS A C 1
ATOM 729 O O . LYS A 1 112 ? 28.632 10.527 -51.357 1.00 21.72 724 LYS A O 1
ATOM 735 N N . ILE A 1 113 ? 27.645 9.718 -49.499 1.00 24.42 725 ILE A N 1
ATOM 736 C CA . ILE A 1 113 ? 28.863 9.092 -48.985 1.00 21.41 725 ILE A CA 1
ATOM 737 C C . ILE A 1 113 ? 29.410 8.055 -49.967 1.00 15.30 725 ILE A C 1
ATOM 738 O O . ILE A 1 113 ? 30.601 8.033 -50.250 1.00 22.10 725 ILE A O 1
ATOM 743 N N . ALA A 1 114 ? 28.523 7.211 -50.490 1.00 21.71 726 ALA A N 1
ATOM 744 C CA . ALA A 1 114 ? 28.893 6.217 -51.488 1.00 32.88 726 ALA A CA 1
ATOM 745 C C . ALA A 1 114 ? 29.483 6.880 -52.739 1.00 33.13 726 ALA A C 1
ATOM 746 O O . ALA A 1 114 ? 30.496 6.435 -53.271 1.00 20.42 726 ALA A O 1
ATOM 748 N N . LEU A 1 115 ? 28.840 7.943 -53.206 1.00 21.90 727 LEU A N 1
ATOM 749 C CA . LEU A 1 115 ? 29.325 8.679 -54.371 1.00 19.06 727 LEU A CA 1
ATOM 750 C C . LEU A 1 115 ? 30.689 9.304 -54.086 1.00 18.33 727 LEU A C 1
ATOM 751 O O . LEU A 1 115 ? 31.634 9.154 -54.875 1.00 20.94 727 LEU A O 1
ATOM 756 N N . ALA A 1 116 ? 30.796 9.979 -52.943 1.00 18.05 728 ALA A N 1
ATOM 757 C CA . ALA A 1 116 ? 32.045 10.617 -52.540 1.00 16.11 728 ALA A CA 1
ATOM 758 C C . ALA A 1 116 ? 33.191 9.621 -52.411 1.00 28.87 728 ALA A C 1
ATOM 759 O O . ALA A 1 116 ? 34.327 9.916 -52.784 1.00 19.86 728 ALA A O 1
ATOM 761 N N . ARG A 1 117 ? 32.897 8.447 -51.860 1.00 26.39 729 ARG A N 1
ATOM 762 C CA . ARG A 1 117 ? 33.916 7.413 -51.723 1.00 18.91 729 ARG A CA 1
ATOM 763 C C . ARG A 1 117 ? 34.401 6.935 -53.097 1.00 20.10 729 ARG A C 1
ATOM 764 O O . ARG A 1 117 ? 35.600 6.757 -53.315 1.00 22.25 729 ARG A O 1
ATOM 772 N N . ASN A 1 118 ? 33.461 6.732 -54.015 1.00 19.76 730 ASN A N 1
ATOM 773 C CA . ASN A 1 118 ? 33.796 6.359 -55.382 1.00 24.92 730 ASN A CA 1
ATOM 774 C C . ASN A 1 118 ? 34.656 7.412 -56.079 1.00 33.38 730 ASN A C 1
ATOM 775 O O . ASN A 1 118 ? 35.645 7.092 -56.742 1.00 24.23 730 ASN A O 1
ATOM 780 N N . ASN A 1 119 ? 34.279 8.676 -55.927 1.00 26.85 731 ASN A N 1
ATOM 781 C CA . ASN A 1 119 ? 34.996 9.748 -56.608 1.00 23.93 731 ASN A CA 1
ATOM 782 C C . ASN A 1 119 ? 36.388 9.964 -56.032 1.00 20.64 731 ASN A C 1
ATOM 783 O O . ASN A 1 119 ? 37.335 10.270 -56.758 1.00 21.82 731 ASN A O 1
ATOM 788 N N . ALA A 1 120 ? 36.520 9.777 -54.725 1.00 18.25 732 ALA A N 1
ATOM 789 C CA . ALA A 1 120 ? 37.816 9.918 -54.079 1.00 23.16 732 ALA A CA 1
ATOM 790 C C . ALA A 1 120 ? 38.778 8.846 -54.584 1.00 35.07 732 ALA A C 1
ATOM 791 O O . ALA A 1 120 ? 39.972 9.095 -54.744 1.00 26.28 732 ALA A O 1
ATOM 793 N N . GLU A 1 121 ? 38.257 7.649 -54.831 1.00 30.10 733 GLU A N 1
ATOM 794 C CA . GLU A 1 121 ? 39.095 6.571 -55.335 1.00 29.04 733 GLU A CA 1
ATOM 795 C C . GLU A 1 121 ? 39.550 6.886 -56.759 1.00 34.59 733 GLU A C 1
ATOM 796 O O . GLU A 1 121 ? 40.721 6.723 -57.091 1.00 34.32 733 GLU A O 1
ATOM 802 N N . VAL A 1 122 ? 38.618 7.346 -57.590 1.00 22.25 734 VAL A N 1
ATOM 803 C CA . VAL A 1 122 ? 38.946 7.798 -58.942 1.00 29.48 734 VAL A CA 1
ATOM 804 C C . VAL A 1 122 ? 40.124 8.771 -58.937 1.00 33.17 734 VAL A C 1
ATOM 805 O O . VAL A 1 122 ? 40.973 8.731 -59.828 1.00 35.24 734 VAL A O 1
ATOM 809 N N . TYR A 1 123 ? 40.186 9.632 -57.924 1.00 25.07 735 TYR A N 1
ATOM 810 C CA . TYR A 1 123 ? 41.256 10.627 -57.827 1.00 26.21 735 TYR A CA 1
ATOM 811 C C . TYR A 1 123 ? 42.457 10.105 -57.043 1.00 32.23 735 TYR A C 1
ATOM 812 O O . TYR A 1 123 ? 43.436 10.823 -56.836 1.00 26.30 735 TYR A O 1
ATOM 821 N N . GLY A 1 124 ? 42.373 8.854 -56.603 1.00 34.82 736 GLY A N 1
ATOM 822 C CA . GLY A 1 124 ? 43.492 8.197 -55.953 1.00 23.97 736 GLY A CA 1
ATOM 823 C C . GLY A 1 124 ? 43.840 8.650 -54.548 1.00 26.52 736 GLY A C 1
ATOM 824 O O . GLY A 1 124 ? 44.967 8.442 -54.093 1.00 27.65 736 GLY A O 1
ATOM 825 N N . ILE A 1 125 ? 42.896 9.264 -53.841 1.00 24.44 737 ILE A N 1
ATOM 826 C CA . ILE A 1 125 ? 43.190 9.722 -52.480 1.00 23.68 737 ILE A CA 1
ATOM 827 C C . ILE A 1 125 ? 42.135 9.305 -51.449 1.00 29.53 737 ILE A C 1
ATOM 828 O O . ILE A 1 125 ? 42.007 9.925 -50.394 1.00 23.56 737 ILE A O 1
ATOM 833 N N . ALA A 1 126 ? 41.395 8.244 -51.746 1.00 27.15 738 ALA A N 1
ATOM 834 C CA . ALA A 1 126 ? 40.387 7.762 -50.810 1.00 28.34 738 ALA A CA 1
ATOM 835 C C . ALA A 1 126 ? 40.992 7.489 -49.433 1.00 33.52 738 ALA A C 1
ATOM 836 O O . ALA A 1 126 ? 40.377 7.777 -48.405 1.00 27.97 738 ALA A O 1
ATOM 838 N N . ASP A 1 127 ? 42.213 6.967 -49.419 1.00 33.29 739 ASP A N 1
ATOM 839 C CA A ASP A 1 127 ? 42.891 6.583 -48.182 0.49 33.29 739 ASP A CA 1
ATOM 840 C CA B ASP A 1 127 ? 42.849 6.578 -48.162 0.51 33.28 739 ASP A CA 1
ATOM 841 C C . ASP A 1 127 ? 43.213 7.768 -47.280 1.00 35.48 739 ASP A C 1
ATOM 842 O O . ASP A 1 127 ? 43.634 7.596 -46.139 1.00 31.33 739 ASP A O 1
ATOM 851 N N . LYS A 1 128 ? 43.031 8.976 -47.797 1.00 30.71 740 LYS A N 1
ATOM 852 C CA . LYS A 1 128 ? 43.311 10.171 -47.013 1.00 26.73 740 LYS A CA 1
ATOM 853 C C . LYS A 1 128 ? 42.066 10.630 -46.262 1.00 30.95 740 LYS A C 1
ATOM 854 O O . LYS A 1 128 ? 42.092 11.630 -45.544 1.00 27.67 740 LYS A O 1
ATOM 860 N N . ILE A 1 129 ? 40.973 9.891 -46.426 1.00 23.05 741 ILE A N 1
ATOM 861 C CA . ILE A 1 129 ? 39.674 10.350 -45.944 1.00 26.26 741 ILE A CA 1
ATOM 862 C C . ILE A 1 129 ? 38.975 9.329 -45.053 1.00 30.51 741 ILE A C 1
ATOM 863 O O . ILE A 1 129 ? 39.040 8.132 -45.315 1.00 24.79 741 ILE A O 1
ATOM 868 N N . GLU A 1 130 ? 38.311 9.812 -44.004 1.00 21.98 742 GLU A N 1
ATOM 869 C CA . GLU A 1 130 ? 37.406 8.992 -43.198 1.00 21.27 742 GLU A CA 1
ATOM 870 C C . GLU A 1 130 ? 35.995 9.493 -43.451 1.00 29.24 742 GLU A C 1
ATOM 871 O O . GLU A 1 130 ? 35.694 10.666 -43.206 1.00 24.04 742 GLU A O 1
ATOM 877 N N . PHE A 1 131 ? 35.137 8.611 -43.950 1.00 19.28 743 PHE A N 1
ATOM 878 C CA . PHE A 1 131 ? 33.786 8.982 -44.338 1.00 19.50 743 PHE A CA 1
ATOM 879 C C . PHE A 1 131 ? 32.771 8.680 -43.240 1.00 30.44 743 PHE A C 1
ATOM 880 O O . PHE A 1 131 ? 32.762 7.587 -42.670 1.00 29.26 743 PHE A O 1
ATOM 888 N N . ILE A 1 132 ? 31.910 9.650 -42.960 1.00 18.47 744 ILE A N 1
ATOM 889 C CA . ILE A 1 132 ? 30.844 9.484 -41.978 1.00 17.17 744 ILE A CA 1
ATOM 890 C C . ILE A 1 132 ? 29.496 9.834 -42.571 1.00 27.96 744 ILE A C 1
ATOM 891 O O . ILE A 1 132 ? 29.276 10.961 -43.010 1.00 24.60 744 ILE A O 1
ATOM 896 N N . CYS A 1 133 ? 28.586 8.870 -42.583 1.00 19.10 745 CYS A N 1
ATOM 897 C CA . CYS A 1 133 ? 27.197 9.192 -42.811 1.00 20.19 745 CYS A CA 1
ATOM 898 C C . CYS A 1 133 ? 26.596 9.606 -41.469 1.00 31.51 745 CYS A C 1
ATOM 899 O O . CYS A 1 133 ? 26.481 8.792 -40.550 1.00 25.30 745 CYS A O 1
ATOM 902 N N . GLY A 1 134 ? 26.242 10.881 -41.352 1.00 21.02 746 GLY A N 1
ATOM 903 C CA . GLY A 1 134 ? 25.756 11.433 -40.100 1.00 18.20 746 GLY A CA 1
ATOM 904 C C . GLY A 1 134 ? 25.322 12.889 -40.218 1.00 25.16 746 GLY A C 1
ATOM 905 O O . GLY A 1 134 ? 25.526 13.530 -41.246 1.00 22.05 746 GLY A O 1
ATOM 906 N N . ASP A 1 135 ? 24.724 13.400 -39.146 1.00 18.03 747 ASP A N 1
ATOM 907 C CA . ASP A 1 135 ? 24.212 14.761 -39.083 1.00 22.39 747 ASP A CA 1
ATOM 908 C C . ASP A 1 135 ? 25.257 15.669 -38.446 1.00 23.10 747 ASP A C 1
ATOM 909 O O . ASP A 1 135 ? 25.556 15.546 -37.252 1.00 21.32 747 ASP A O 1
ATOM 914 N N . PHE A 1 136 ? 25.817 16.584 -39.233 1.00 17.84 748 PHE A N 1
ATOM 915 C CA . PHE A 1 136 ? 26.895 17.420 -38.712 1.00 17.73 748 PHE A CA 1
ATOM 916 C C . PHE A 1 136 ? 26.465 18.187 -37.474 1.00 13.67 748 PHE A C 1
ATOM 917 O O . PHE A 1 136 ? 27.278 18.441 -36.592 1.00 22.21 748 PHE A O 1
ATOM 925 N N . LEU A 1 137 ? 25.190 18.570 -37.424 1.00 18.59 749 LEU A N 1
ATOM 926 C CA . LEU A 1 137 ? 24.679 19.363 -36.309 1.00 15.39 749 LEU A CA 1
ATOM 927 C C . LEU A 1 137 ? 24.817 18.616 -34.983 1.00 31.39 749 LEU A C 1
ATOM 928 O O . LEU A 1 137 ? 24.972 19.233 -33.927 1.00 21.87 749 LEU A O 1
ATOM 933 N N . LEU A 1 138 ? 24.758 17.288 -35.045 1.00 18.03 750 LEU A N 1
ATOM 934 C CA . LEU A 1 138 ? 24.820 16.459 -33.838 1.00 22.32 750 LEU A CA 1
ATOM 935 C C . LEU A 1 138 ? 26.204 15.848 -33.600 1.00 26.15 750 LEU A C 1
ATOM 936 O O . LEU A 1 138 ? 26.472 15.322 -32.521 1.00 32.05 750 LEU A O 1
ATOM 941 N N . LEU A 1 139 ? 27.078 15.931 -34.603 1.00 17.44 751 LEU A N 1
ATOM 942 C CA . LEU A 1 139 ? 28.444 15.434 -34.480 1.00 15.71 751 LEU A CA 1
ATOM 943 C C . LEU A 1 139 ? 29.427 16.519 -34.051 1.00 20.97 751 LEU A C 1
ATOM 944 O O . LEU A 1 139 ? 30.403 16.246 -33.348 1.00 22.02 751 LEU A O 1
ATOM 949 N N . ALA A 1 140 ? 29.153 17.752 -34.476 1.00 23.36 752 ALA A N 1
ATOM 950 C CA . ALA A 1 140 ? 30.076 18.873 -34.306 1.00 22.56 752 ALA A CA 1
ATOM 951 C C . ALA A 1 140 ? 30.634 19.043 -32.896 1.00 18.23 752 ALA A C 1
ATOM 952 O O . ALA A 1 140 ? 31.835 19.241 -32.723 1.00 20.94 752 ALA A O 1
ATOM 954 N N . SER A 1 141 ? 29.761 18.986 -31.892 1.00 18.09 753 SER A N 1
ATOM 955 C CA . SER A 1 141 ? 30.172 19.218 -30.509 1.00 25.54 753 SER A CA 1
ATOM 956 C C . SER A 1 141 ? 31.209 18.210 -30.011 1.00 27.28 753 SER A C 1
ATOM 957 O O . SER A 1 141 ? 31.834 18.412 -28.972 1.00 26.16 753 SER A O 1
ATOM 960 N N . PHE A 1 142 ? 31.397 17.130 -30.755 1.00 25.55 754 PHE A N 1
ATOM 961 C CA . PHE A 1 142 ? 32.312 16.081 -30.320 1.00 24.52 754 PHE A CA 1
ATOM 962 C C . PHE A 1 142 ? 33.352 15.782 -31.388 1.00 34.38 754 PHE A C 1
ATOM 963 O O . PHE A 1 142 ? 33.969 14.717 -31.398 1.00 25.60 754 PHE A O 1
ATOM 971 N N . LEU A 1 143 ? 33.554 16.750 -32.280 1.00 26.65 755 LEU A N 1
ATOM 972 C CA . LEU A 1 143 ? 34.588 16.645 -33.298 1.00 18.34 755 LEU A CA 1
ATOM 973 C C . LEU A 1 143 ? 35.802 17.504 -32.944 1.00 21.75 755 LEU A C 1
ATOM 974 O O . LEU A 1 143 ? 35.683 18.538 -32.291 1.00 27.88 755 LEU A O 1
ATOM 979 N N . LYS A 1 144 ? 36.969 17.074 -33.394 1.00 22.21 756 LYS A N 1
ATOM 980 C CA . LYS A 1 144 ? 38.189 17.821 -33.158 1.00 22.30 756 LYS A CA 1
ATOM 981 C C . LYS A 1 144 ? 38.952 17.932 -34.466 1.00 31.13 756 LYS A C 1
ATOM 982 O O . LYS A 1 144 ? 39.208 16.929 -35.122 1.00 29.78 756 LYS A O 1
ATOM 988 N N . ALA A 1 145 ? 39.300 19.154 -34.856 1.00 28.83 757 ALA A N 1
ATOM 989 C CA . ALA A 1 145 ? 40.022 19.365 -36.108 1.00 24.10 757 ALA A CA 1
ATOM 990 C C . ALA A 1 145 ? 40.642 20.756 -36.171 1.00 19.68 757 ALA A C 1
ATOM 991 O O . ALA A 1 145 ? 40.328 21.622 -35.362 1.00 25.79 757 ALA A O 1
ATOM 993 N N . ASP A 1 146 ? 41.522 20.964 -37.142 1.00 29.63 758 ASP A N 1
ATOM 994 C CA . ASP A 1 146 ? 42.179 22.254 -37.306 1.00 22.71 758 ASP A CA 1
ATOM 995 C C . ASP A 1 146 ? 41.312 23.211 -38.118 1.00 24.13 758 ASP A C 1
ATOM 996 O O . ASP A 1 146 ? 41.230 24.405 -37.816 1.00 28.81 758 ASP A O 1
ATOM 1001 N N . VAL A 1 147 ? 40.656 22.674 -39.142 1.00 22.92 759 VAL A N 1
ATOM 1002 C CA . VAL A 1 147 ? 39.810 23.478 -40.011 1.00 17.24 759 VAL A CA 1
ATOM 1003 C C . VAL A 1 147 ? 38.458 22.815 -40.228 1.00 23.71 759 VAL A C 1
ATOM 1004 O O . VAL A 1 147 ? 38.374 21.597 -40.369 1.00 24.02 759 VAL A O 1
ATOM 1008 N N . VAL A 1 148 ? 37.398 23.620 -40.226 1.00 16.10 760 VAL A N 1
ATOM 1009 C CA . VAL A 1 148 ? 36.091 23.152 -40.654 1.00 17.53 760 VAL A CA 1
ATOM 1010 C C . VAL A 1 148 ? 35.661 23.854 -41.941 1.00 31.75 760 VAL A C 1
ATOM 1011 O O . VAL A 1 148 ? 35.618 25.086 -42.011 1.00 21.29 760 VAL A O 1
ATOM 1015 N N . PHE A 1 149 ? 35.353 23.057 -42.956 1.00 20.05 761 PHE A N 1
ATOM 1016 C CA . PHE A 1 149 ? 34.840 23.574 -44.213 1.00 19.80 761 PHE A CA 1
ATOM 1017 C C . PHE A 1 149 ? 33.338 23.337 -44.316 1.00 26.50 761 PHE A C 1
ATOM 1018 O O . PHE A 1 149 ? 32.867 22.212 -44.146 1.00 19.79 761 PHE A O 1
ATOM 1026 N N . LEU A 1 150 ? 32.597 24.402 -44.616 1.00 12.66 762 LEU A N 1
ATOM 1027 C CA . LEU A 1 150 ? 31.136 24.375 -44.654 1.00 16.18 762 LEU A CA 1
ATOM 1028 C C . LEU A 1 150 ? 30.563 24.640 -46.048 1.00 23.93 762 LEU A C 1
ATOM 1029 O O . LEU A 1 150 ? 30.606 25.771 -46.548 1.00 19.66 762 LEU A O 1
ATOM 1034 N N . SER A 1 151 ? 30.014 23.601 -46.667 1.00 16.00 763 SER A N 1
ATOM 1035 C CA . SER A 1 151 ? 29.308 23.753 -47.934 1.00 17.86 763 SER A CA 1
ATOM 1036 C C . SER A 1 151 ? 27.898 23.156 -47.880 1.00 19.62 763 SER A C 1
ATOM 1037 O O . SER A 1 151 ? 27.600 22.200 -48.593 1.00 19.18 763 SER A O 1
ATOM 1040 N N . PRO A 1 152 ? 27.020 23.742 -47.052 1.00 19.32 764 PRO A N 1
ATOM 1041 C CA . PRO A 1 152 ? 25.668 23.230 -46.767 1.00 21.56 764 PRO A CA 1
ATOM 1042 C C . PRO A 1 152 ? 24.690 23.354 -47.939 1.00 19.67 764 PRO A C 1
ATOM 1043 O O . PRO A 1 152 ? 24.997 24.016 -48.925 1.00 23.19 764 PRO A O 1
ATOM 1047 N N . PRO A 1 153 ? 23.505 22.734 -47.819 1.00 20.27 765 PRO A N 1
ATOM 1048 C CA . PRO A 1 153 ? 22.459 22.910 -48.827 1.00 16.38 765 PRO A CA 1
ATOM 1049 C C . PRO A 1 153 ? 21.951 24.353 -48.806 1.00 24.82 765 PRO A C 1
ATOM 1050 O O . PRO A 1 153 ? 21.763 24.916 -47.728 1.00 23.95 765 PRO A O 1
ATOM 1054 N N . TRP A 1 154 ? 21.733 24.937 -49.978 1.00 18.30 766 TRP A N 1
ATOM 1055 C CA . TRP A 1 154 ? 21.215 26.294 -50.073 1.00 26.43 766 TRP A CA 1
ATOM 1056 C C . TRP A 1 154 ? 19.736 26.309 -50.453 1.00 31.38 766 TRP A C 1
ATOM 1057 O O . TRP A 1 154 ? 19.102 27.357 -50.421 1.00 33.63 766 TRP A O 1
ATOM 1068 N N . GLY A 1 155 ? 19.193 25.159 -50.840 1.00 37.65 767 GLY A N 1
ATOM 1069 C CA . GLY A 1 155 ? 17.793 25.085 -51.228 1.00 27.26 767 GLY A CA 1
ATOM 1070 C C . GLY A 1 155 ? 17.601 24.777 -52.704 1.00 25.61 767 GLY A C 1
ATOM 1071 O O . GLY A 1 155 ? 16.586 25.145 -53.297 1.00 43.71 767 GLY A O 1
ATOM 1072 N N . GLY A 1 156 ? 18.575 24.090 -53.294 1.00 34.71 768 GLY A N 1
ATOM 1073 C CA . GLY A 1 156 ? 18.524 23.737 -54.704 1.00 45.51 768 GLY A CA 1
ATOM 1074 C C . GLY A 1 156 ? 18.791 24.946 -55.582 1.00 41.01 768 GLY A C 1
ATOM 1075 O O . GLY A 1 156 ? 19.051 26.031 -55.066 1.00 35.94 768 GLY A O 1
ATOM 1076 N N . PRO A 1 157 ? 18.733 24.765 -56.913 1.00 43.51 769 PRO A N 1
ATOM 1077 C CA . PRO A 1 157 ? 18.971 25.847 -57.878 1.00 50.44 769 PRO A CA 1
ATOM 1078 C C . PRO A 1 157 ? 18.075 27.075 -57.662 1.00 47.42 769 PRO A C 1
ATOM 1079 O O . PRO A 1 157 ? 18.435 28.170 -58.098 1.00 36.71 769 PRO A O 1
ATOM 1083 N N . ASP A 1 158 ? 16.934 26.893 -57.001 1.00 32.48 770 ASP A N 1
ATOM 1084 C CA . ASP A 1 158 ? 15.990 27.989 -56.763 1.00 44.11 770 ASP A CA 1
ATOM 1085 C C . ASP A 1 158 ? 16.527 29.081 -55.831 1.00 66.59 770 ASP A C 1
ATOM 1086 O O . ASP A 1 158 ? 15.976 30.179 -55.772 1.00 49.50 770 ASP A O 1
ATOM 1091 N N . TYR A 1 159 ? 17.597 28.778 -55.103 1.00 44.03 771 TYR A N 1
ATOM 1092 C CA . TYR A 1 159 ? 18.191 29.736 -54.175 1.00 36.96 771 TYR A CA 1
ATOM 1093 C C . TYR A 1 159 ? 18.484 31.080 -54.855 1.00 54.67 771 TYR A C 1
ATOM 1094 O O . TYR A 1 159 ? 18.546 32.118 -54.197 1.00 42.04 771 TYR A O 1
ATOM 1103 N N . ALA A 1 160 ? 18.691 31.047 -56.169 1.00 37.29 772 ALA A N 1
ATOM 1104 C CA . ALA A 1 160 ? 19.137 32.223 -56.913 1.00 66.13 772 ALA A CA 1
ATOM 1105 C C . ALA A 1 160 ? 17.996 33.189 -57.218 1.00 64.50 772 ALA A C 1
ATOM 1106 O O . ALA A 1 160 ? 18.226 34.347 -57.567 1.00 61.73 772 ALA A O 1
ATOM 1108 N N . THR A 1 161 ? 16.767 32.705 -57.082 1.00 57.92 773 THR A N 1
ATOM 1109 C CA . THR A 1 161 ? 15.589 33.517 -57.366 1.00 70.44 773 THR A CA 1
ATOM 1110 C C . THR A 1 161 ? 15.378 34.588 -56.295 1.00 59.96 773 THR A C 1
ATOM 1111 O O . THR A 1 161 ? 14.646 35.554 -56.503 1.00 49.79 773 THR A O 1
ATOM 1115 N N . ALA A 1 162 ? 16.015 34.404 -55.144 1.00 43.07 774 ALA A N 1
ATOM 1116 C CA . ALA A 1 162 ? 16.020 35.423 -54.104 1.00 48.13 774 ALA A CA 1
ATOM 1117 C C . ALA A 1 162 ? 16.937 36.555 -54.537 1.00 42.31 774 ALA A C 1
ATOM 1118 O O . ALA A 1 162 ? 18.053 36.312 -54.987 1.00 35.08 774 ALA A O 1
ATOM 1120 N N . GLU A 1 163 ? 16.464 37.789 -54.405 1.00 35.08 775 GLU A N 1
ATOM 1121 C CA . GLU A 1 163 ? 17.282 38.953 -54.710 1.00 31.76 775 GLU A CA 1
ATOM 1122 C C . GLU A 1 163 ? 18.529 38.960 -53.827 1.00 33.13 775 GLU A C 1
ATOM 1123 O O . GLU A 1 163 ? 19.640 39.225 -54.287 1.00 35.43 775 GLU A O 1
ATOM 1129 N N . THR A 1 164 ? 18.331 38.672 -52.549 1.00 26.19 776 THR A N 1
ATOM 1130 C CA . THR A 1 164 ? 19.435 38.589 -51.606 1.00 28.54 776 THR A CA 1
ATOM 1131 C C . THR A 1 164 ? 19.250 37.344 -50.754 1.00 27.97 776 THR A C 1
ATOM 1132 O O . THR A 1 164 ? 18.196 37.144 -50.163 1.00 25.50 776 THR A O 1
ATOM 1136 N N . PHE A 1 165 ? 20.268 36.495 -50.705 1.00 27.68 777 PHE A N 1
ATOM 1137 C CA . PHE A 1 165 ? 20.147 35.249 -49.957 1.00 24.82 777 PHE A CA 1
ATOM 1138 C C . PHE A 1 165 ? 20.403 35.467 -48.465 1.00 20.30 777 PHE A C 1
ATOM 1139 O O . PHE A 1 165 ? 21.479 35.904 -48.066 1.00 26.06 777 PHE A O 1
ATOM 1147 N N . ASP A 1 166 ? 19.397 35.164 -47.651 1.00 22.83 778 ASP A N 1
ATOM 1148 C CA . ASP A 1 166 ? 19.494 35.311 -46.199 1.00 26.47 778 ASP A CA 1
ATOM 1149 C C . ASP A 1 166 ? 19.904 33.970 -45.582 1.00 25.57 778 ASP A C 1
ATOM 1150 O O . ASP A 1 166 ? 19.153 33.000 -45.651 1.00 23.23 778 ASP A O 1
ATOM 1155 N N . ILE A 1 167 ? 21.093 33.904 -44.988 1.00 20.79 779 ILE A N 1
ATOM 1156 C CA . ILE A 1 167 ? 21.612 32.607 -44.534 1.00 23.55 779 ILE A CA 1
ATOM 1157 C C . ILE A 1 167 ? 20.915 32.116 -43.275 1.00 33.52 779 ILE A C 1
ATOM 1158 O O . ILE A 1 167 ? 21.090 30.969 -42.864 1.00 28.79 779 ILE A O 1
ATOM 1163 N N . ARG A 1 168 ? 20.127 32.994 -42.665 1.00 23.80 780 ARG A N 1
ATOM 1164 C CA . ARG A 1 168 ? 19.363 32.656 -41.476 1.00 46.01 780 ARG A CA 1
ATOM 1165 C C . ARG A 1 168 ? 18.020 32.055 -41.877 1.00 42.10 780 ARG A C 1
ATOM 1166 O O . ARG A 1 168 ? 17.654 30.971 -41.420 1.00 43.23 780 ARG A O 1
ATOM 1174 N N . THR A 1 169 ? 17.303 32.750 -42.756 1.00 36.97 781 THR A N 1
ATOM 1175 C CA . THR A 1 169 ? 15.916 32.408 -43.068 1.00 36.46 781 THR A CA 1
ATOM 1176 C C . THR A 1 169 ? 15.734 31.507 -44.290 1.00 39.32 781 THR A C 1
ATOM 1177 O O . THR A 1 169 ? 14.700 30.861 -44.436 1.00 42.42 781 THR A O 1
ATOM 1181 N N . MET A 1 170 ? 16.726 31.469 -45.173 1.00 34.47 782 MET A N 1
ATOM 1182 C CA . MET A 1 170 ? 16.570 30.750 -46.433 1.00 30.68 782 MET A CA 1
ATOM 1183 C C . MET A 1 170 ? 17.393 29.473 -46.488 1.00 40.34 782 MET A C 1
ATOM 1184 O O . MET A 1 170 ? 17.416 28.783 -47.504 1.00 36.45 782 MET A O 1
ATOM 1189 N N . MET A 1 171 ? 18.062 29.166 -45.387 1.00 36.06 783 MET A N 1
ATOM 1190 C CA . MET A 1 171 ? 18.959 28.023 -45.324 1.00 49.82 783 MET A CA 1
ATOM 1191 C C . MET A 1 171 ? 18.540 27.087 -44.191 1.00 34.18 783 MET A C 1
ATOM 1192 O O . MET A 1 171 ? 18.242 27.533 -43.082 1.00 37.61 783 MET A O 1
ATOM 1197 N N . SER A 1 172 ? 18.502 25.792 -44.483 1.00 42.53 784 SER A N 1
ATOM 1198 C CA . SER A 1 172 ? 18.242 24.776 -43.470 1.00 46.51 784 SER A CA 1
ATOM 1199 C C . SER A 1 172 ? 19.251 23.651 -43.647 1.00 49.15 784 SER A C 1
ATOM 1200 O O . SER A 1 172 ? 19.307 23.033 -44.708 1.00 48.50 784 SER A O 1
ATOM 1203 N N . PRO A 1 173 ? 20.070 23.398 -42.616 1.00 31.44 785 PRO A N 1
ATOM 1204 C CA . PRO A 1 173 ? 20.047 24.093 -41.324 1.00 40.17 785 PRO A CA 1
ATOM 1205 C C . PRO A 1 173 ? 20.409 25.573 -41.433 1.00 31.81 785 PRO A C 1
ATOM 1206 O O . PRO A 1 173 ? 21.075 25.993 -42.382 1.00 30.27 785 PRO A O 1
ATOM 1210 N N . ASP A 1 174 ? 19.964 26.337 -40.444 1.00 26.11 786 ASP A N 1
ATOM 1211 C CA . ASP A 1 174 ? 20.275 27.755 -40.292 1.00 34.55 786 ASP A CA 1
ATOM 1212 C C . ASP A 1 174 ? 21.788 28.012 -40.342 1.00 28.34 786 ASP A C 1
ATOM 1213 O O . ASP A 1 174 ? 22.559 27.375 -39.630 1.00 27.33 786 ASP A O 1
ATOM 1218 N N . GLY A 1 175 ? 22.206 28.958 -41.179 1.00 24.71 787 GLY A N 1
ATOM 1219 C CA . GLY A 1 175 ? 23.617 29.254 -41.362 1.00 23.17 787 GLY A CA 1
ATOM 1220 C C . GLY A 1 175 ? 24.368 29.745 -40.137 1.00 24.06 787 GLY A C 1
ATOM 1221 O O . GLY A 1 175 ? 25.558 29.476 -39.986 1.00 20.41 787 GLY A O 1
ATOM 1222 N N . PHE A 1 176 ? 23.692 30.487 -39.268 1.00 20.58 788 PHE A N 1
ATOM 1223 C CA . PHE A 1 176 ? 24.309 30.928 -38.022 1.00 16.27 788 PHE A CA 1
ATOM 1224 C C . PHE A 1 176 ? 24.476 29.749 -37.058 1.00 17.37 788 PHE A C 1
ATOM 1225 O O . PHE A 1 176 ? 25.458 29.667 -36.322 1.00 23.50 788 PHE A O 1
ATOM 1233 N N . GLU A 1 177 ? 23.515 28.836 -37.068 1.00 22.28 789 GLU A N 1
ATOM 1234 C CA . GLU A 1 177 ? 23.589 27.675 -36.185 1.00 22.83 789 GLU A CA 1
ATOM 1235 C C . GLU A 1 177 ? 24.726 26.738 -36.605 1.00 23.94 789 GLU A C 1
ATOM 1236 O O . GLU A 1 177 ? 25.488 26.250 -35.772 1.00 23.41 789 GLU A O 1
ATOM 1242 N N . ILE A 1 178 ? 24.847 26.495 -37.905 1.00 16.38 790 ILE A N 1
ATOM 1243 C CA . ILE A 1 178 ? 25.958 25.706 -38.419 1.00 17.19 790 ILE A CA 1
ATOM 1244 C C . ILE A 1 178 ? 27.292 26.302 -37.981 1.00 15.91 790 ILE A C 1
ATOM 1245 O O . ILE A 1 178 ? 28.217 25.583 -37.610 1.00 18.74 790 ILE A O 1
ATOM 1250 N N . PHE A 1 179 ? 27.387 27.628 -38.021 1.00 20.34 791 PHE A N 1
ATOM 1251 C CA . PHE A 1 179 ? 28.631 28.307 -37.681 1.00 17.53 791 PHE A CA 1
ATOM 1252 C C . PHE A 1 179 ? 28.911 28.205 -36.180 1.00 17.39 791 PHE A C 1
ATOM 1253 O O . PHE A 1 179 ? 30.043 27.975 -35.767 1.00 21.18 791 PHE A O 1
ATOM 1261 N N . ARG A 1 180 ? 27.873 28.386 -35.372 1.00 19.17 792 ARG A N 1
ATOM 1262 C CA . ARG A 1 180 ? 28.016 28.286 -33.918 1.00 23.94 792 ARG A CA 1
ATOM 1263 C C . ARG A 1 180 ? 28.573 26.921 -33.507 1.00 20.30 792 ARG A C 1
ATOM 1264 O O . ARG A 1 180 ? 29.514 26.837 -32.719 1.00 21.78 792 ARG A O 1
ATOM 1272 N N . LEU A 1 181 ? 27.991 25.855 -34.049 1.00 21.12 793 LEU A N 1
ATOM 1273 C CA . LEU A 1 181 ? 28.477 24.508 -33.770 1.00 23.90 793 LEU A CA 1
ATOM 1274 C C . LEU A 1 181 ? 29.903 24.312 -34.272 1.00 26.02 793 LEU A C 1
ATOM 1275 O O . LEU A 1 181 ? 30.734 23.728 -33.577 1.00 20.46 793 LEU A O 1
ATOM 1280 N N . SER A 1 182 ? 30.194 24.809 -35.474 1.00 16.60 794 SER A N 1
ATOM 1281 C CA . SER A 1 182 ? 31.543 24.707 -36.011 1.00 15.57 794 SER A CA 1
ATOM 1282 C C . SER A 1 182 ? 32.546 25.385 -35.088 1.00 17.80 794 SER A C 1
ATOM 1283 O O . SER A 1 182 ? 33.692 24.944 -34.973 1.00 22.92 794 SER A O 1
ATOM 1286 N N . LYS A 1 183 ? 32.115 26.461 -34.431 1.00 20.46 795 LYS A N 1
ATOM 1287 C CA . LYS A 1 183 ? 32.999 27.203 -33.532 1.00 18.82 795 LYS A CA 1
ATOM 1288 C C . LYS A 1 183 ? 33.419 26.372 -32.316 1.00 23.88 795 LYS A C 1
ATOM 1289 O O . LYS A 1 183 ? 34.431 26.659 -31.686 1.00 27.46 795 LYS A O 1
ATOM 1295 N N . LYS A 1 184 ? 32.649 25.334 -31.995 1.00 22.36 796 LYS A N 1
ATOM 1296 C CA . LYS A 1 184 ? 33.022 24.434 -30.906 1.00 26.43 796 LYS A CA 1
ATOM 1297 C C . LYS A 1 184 ? 34.261 23.633 -31.285 1.00 27.54 796 LYS A C 1
ATOM 1298 O O . LYS A 1 184 ? 35.061 23.259 -30.433 1.00 32.43 796 LYS A O 1
ATOM 1304 N N . ILE A 1 185 ? 34.416 23.386 -32.580 1.00 15.81 797 ILE A N 1
ATOM 1305 C CA . ILE A 1 185 ? 35.559 22.650 -33.107 1.00 22.39 797 ILE A CA 1
ATOM 1306 C C . ILE A 1 185 ? 36.803 23.514 -33.300 1.00 28.30 797 ILE A C 1
ATOM 1307 O O . ILE A 1 185 ? 37.908 23.117 -32.930 1.00 23.09 797 ILE A O 1
ATOM 1312 N N . THR A 1 186 ? 36.632 24.695 -33.888 1.00 29.62 798 THR A N 1
ATOM 1313 C CA . THR A 1 186 ? 37.786 25.505 -34.261 1.00 20.08 798 THR A CA 1
ATOM 1314 C C . THR A 1 186 ? 37.363 26.927 -34.648 1.00 21.56 798 THR A C 1
ATOM 1315 O O . THR A 1 186 ? 36.191 27.182 -34.933 1.00 18.00 798 THR A O 1
ATOM 1319 N N . ASN A 1 187 ? 38.315 27.852 -34.652 1.00 25.17 799 ASN A N 1
ATOM 1320 C CA . ASN A 1 187 ? 38.039 29.210 -35.116 1.00 25.89 799 ASN A CA 1
ATOM 1321 C C . ASN A 1 187 ? 38.307 29.341 -36.604 1.00 30.30 799 ASN A C 1
ATOM 1322 O O . ASN A 1 187 ? 37.881 30.305 -37.239 1.00 28.65 799 ASN A O 1
ATOM 1327 N N . ASN A 1 188 ? 39.025 28.360 -37.144 1.00 21.88 800 ASN A N 1
ATOM 1328 C CA . ASN A 1 188 ? 39.390 28.329 -38.554 1.00 26.07 800 ASN A CA 1
ATOM 1329 C C . ASN A 1 188 ? 38.298 27.684 -39.377 1.00 37.49 800 ASN A C 1
ATOM 1330 O O . ASN A 1 188 ? 38.274 26.467 -39.545 1.00 27.89 800 ASN A O 1
ATOM 1335 N N . ILE A 1 189 ? 37.397 28.515 -39.888 1.00 13.10 801 ILE A N 1
ATOM 1336 C CA . ILE A 1 189 ? 36.213 28.050 -40.592 1.00 13.22 801 ILE A CA 1
ATOM 1337 C C . ILE A 1 189 ? 36.177 28.629 -42.013 1.00 28.50 801 ILE A C 1
ATOM 1338 O O . ILE A 1 189 ? 36.466 29.805 -42.222 1.00 22.56 801 ILE A O 1
ATOM 1343 N N . VAL A 1 190 ? 35.844 27.789 -42.985 1.00 20.71 802 VAL A N 1
ATOM 1344 C CA . VAL A 1 190 ? 35.663 28.223 -44.363 1.00 16.66 802 VAL A CA 1
ATOM 1345 C C . VAL A 1 190 ? 34.227 27.983 -44.783 1.00 18.39 802 VAL A C 1
ATOM 1346 O O . VAL A 1 190 ? 33.725 26.865 -44.687 1.00 21.82 802 VAL A O 1
ATOM 1350 N N . TYR A 1 191 ? 33.560 29.039 -45.237 1.00 17.12 803 TYR A N 1
ATOM 1351 C CA . TYR A 1 191 ? 32.145 28.973 -45.566 1.00 13.46 803 TYR A CA 1
ATOM 1352 C C . TYR A 1 191 ? 31.946 29.195 -47.066 1.00 21.57 803 TYR A C 1
ATOM 1353 O O . TYR A 1 191 ? 32.315 30.244 -47.610 1.00 21.17 803 TYR A O 1
ATOM 1362 N N . PHE A 1 192 ? 31.347 28.206 -47.719 1.00 21.68 804 PHE A N 1
ATOM 1363 C CA . PHE A 1 192 ? 31.102 28.229 -49.157 1.00 17.62 804 PHE A CA 1
ATOM 1364 C C . PHE A 1 192 ? 29.632 28.591 -49.362 1.00 23.40 804 PHE A C 1
ATOM 1365 O O . PHE A 1 192 ? 28.743 27.863 -48.932 1.00 18.55 804 PHE A O 1
ATOM 1373 N N . LEU A 1 193 ? 29.382 29.732 -50.004 1.00 17.77 805 LEU A N 1
ATOM 1374 C CA . LEU A 1 193 ? 28.061 30.362 -49.963 1.00 20.77 805 LEU A CA 1
ATOM 1375 C C . LEU A 1 193 ? 27.584 30.933 -51.310 1.00 14.60 805 LEU A C 1
ATOM 1376 O O . LEU A 1 193 ? 28.376 31.138 -52.227 1.00 19.30 805 LEU A O 1
ATOM 1381 N N . PRO A 1 194 ? 26.277 31.183 -51.431 1.00 16.38 806 PRO A N 1
ATOM 1382 C CA . PRO A 1 194 ? 25.706 31.669 -52.695 1.00 22.41 806 PRO A CA 1
ATOM 1383 C C . PRO A 1 194 ? 26.284 33.028 -53.107 1.00 24.27 806 PRO A C 1
ATOM 1384 O O . PRO A 1 194 ? 26.670 33.804 -52.239 1.00 17.66 806 PRO A O 1
ATOM 1388 N N . ARG A 1 195 ? 26.344 33.304 -54.410 1.00 21.33 807 ARG A N 1
ATOM 1389 C CA . ARG A 1 195 ? 26.887 34.570 -54.897 1.00 21.82 807 ARG A CA 1
ATOM 1390 C C . ARG A 1 195 ? 25.949 35.748 -54.625 1.00 24.31 807 ARG A C 1
ATOM 1391 O O . ARG A 1 195 ? 26.331 36.905 -54.793 1.00 22.26 807 ARG A O 1
ATOM 1399 N N . ASN A 1 196 ? 24.726 35.451 -54.203 1.00 18.24 808 ASN A N 1
ATOM 1400 C CA . ASN A 1 196 ? 23.784 36.492 -53.816 1.00 25.85 808 ASN A CA 1
ATOM 1401 C C . ASN A 1 196 ? 23.603 36.555 -52.303 1.00 22.17 808 ASN A C 1
ATOM 1402 O O . ASN A 1 196 ? 22.623 37.103 -51.809 1.00 20.13 808 ASN A O 1
ATOM 1407 N N . ALA A 1 197 ? 24.562 35.999 -51.573 1.00 19.16 809 ALA A N 1
ATOM 1408 C CA . ALA A 1 197 ? 24.531 36.033 -50.114 1.00 22.81 809 ALA A CA 1
ATOM 1409 C C . ALA A 1 197 ? 24.670 37.457 -49.580 1.00 31.94 809 ALA A C 1
ATOM 1410 O O . ALA A 1 197 ? 25.402 38.278 -50.142 1.00 19.75 809 ALA A O 1
ATOM 1412 N N . ASP A 1 198 ? 23.960 37.733 -48.492 1.00 20.56 810 ASP A N 1
ATOM 1413 C CA . ASP A 1 198 ? 24.040 39.008 -47.787 1.00 16.74 810 ASP A CA 1
ATOM 1414 C C . ASP A 1 198 ? 25.413 39.112 -47.123 1.00 22.26 810 ASP A C 1
ATOM 1415 O O . ASP A 1 198 ? 25.675 38.442 -46.131 1.00 20.03 810 ASP A O 1
ATOM 1420 N N . ILE A 1 199 ? 26.291 39.948 -47.678 1.00 20.52 811 ILE A N 1
ATOM 1421 C CA . ILE A 1 199 ? 27.679 40.027 -47.210 1.00 19.12 811 ILE A CA 1
ATOM 1422 C C . ILE A 1 199 ? 27.797 40.638 -45.817 1.00 15.02 811 ILE A C 1
ATOM 1423 O O . ILE A 1 199 ? 28.717 40.323 -45.067 1.00 18.35 811 ILE A O 1
ATOM 1428 N N . ASP A 1 200 ? 26.865 41.520 -45.473 1.00 16.43 812 ASP A N 1
ATOM 1429 C CA . ASP A 1 200 ? 26.787 42.031 -44.108 1.00 20.14 812 ASP A CA 1
ATOM 1430 C C . ASP A 1 200 ? 26.541 40.874 -43.121 1.00 22.34 812 ASP A C 1
ATOM 1431 O O . ASP A 1 200 ? 27.219 40.760 -42.100 1.00 19.83 812 ASP A O 1
ATOM 1436 N N . GLN A 1 201 ? 25.562 40.027 -43.441 1.00 22.11 813 GLN A N 1
ATOM 1437 C CA . GLN A 1 201 ? 25.254 38.828 -42.652 1.00 25.29 813 GLN A CA 1
ATOM 1438 C C . GLN A 1 201 ? 26.442 37.893 -42.512 1.00 18.43 813 GLN A C 1
ATOM 1439 O O . GLN A 1 201 ? 26.803 37.483 -41.409 1.00 27.10 813 GLN A O 1
ATOM 1445 N N . VAL A 1 202 ? 27.047 37.550 -43.644 1.00 18.20 814 VAL A N 1
ATOM 1446 C CA . VAL A 1 202 ? 28.203 36.669 -43.648 1.00 20.41 814 VAL A CA 1
ATOM 1447 C C . VAL A 1 202 ? 29.333 37.202 -42.773 1.00 27.34 814 VAL A C 1
ATOM 1448 O O . VAL A 1 202 ? 29.912 36.463 -41.981 1.00 21.46 814 VAL A O 1
ATOM 1452 N N . ALA A 1 203 ? 29.642 38.487 -42.917 1.00 21.27 815 ALA A N 1
ATOM 1453 C CA . ALA A 1 203 ? 30.700 39.099 -42.133 1.00 19.74 815 ALA A CA 1
ATOM 1454 C C . ALA A 1 203 ? 30.369 39.045 -40.643 1.00 17.11 815 ALA A C 1
ATOM 1455 O O . ALA A 1 203 ? 31.255 38.860 -39.807 1.00 22.15 815 ALA A O 1
ATOM 1457 N N . SER A 1 204 ? 29.090 39.194 -40.315 1.00 19.73 816 SER A N 1
ATOM 1458 C CA . SER A 1 204 ? 28.674 39.264 -38.915 1.00 29.76 816 SER A CA 1
ATOM 1459 C C . SER A 1 204 ? 28.884 37.935 -38.177 1.00 38.10 816 SER A C 1
ATOM 1460 O O . SER A 1 204 ? 28.860 37.894 -36.946 1.00 30.94 816 SER A O 1
ATOM 1463 N N . LEU A 1 205 ? 29.093 36.855 -38.926 1.00 25.93 817 LEU A N 1
ATOM 1464 C CA . LEU A 1 205 ? 29.353 35.553 -38.316 1.00 28.28 817 LEU A CA 1
ATOM 1465 C C . LEU A 1 205 ? 30.597 35.612 -37.438 1.00 24.17 817 LEU A C 1
ATOM 1466 O O . LEU A 1 205 ? 30.676 34.943 -36.415 1.00 30.09 817 LEU A O 1
ATOM 1471 N N . ALA A 1 206 ? 31.562 36.429 -37.839 1.00 23.45 818 ALA A N 1
ATOM 1472 C CA . ALA A 1 206 ? 32.828 36.535 -37.119 1.00 18.64 818 ALA A CA 1
ATOM 1473 C C . ALA A 1 206 ? 32.666 37.023 -35.675 1.00 29.70 818 ALA A C 1
ATOM 1474 O O . ALA A 1 206 ? 33.558 36.835 -34.849 1.00 31.15 818 ALA A O 1
ATOM 1476 N N . GLY A 1 207 ? 31.532 37.646 -35.375 1.00 32.24 819 GLY A N 1
ATOM 1477 C CA . GLY A 1 207 ? 31.302 38.183 -34.048 1.00 42.74 819 GLY A CA 1
ATOM 1478 C C . GLY A 1 207 ? 32.139 39.423 -33.794 1.00 62.90 819 GLY A C 1
ATOM 1479 O O . GLY A 1 207 ? 32.709 39.991 -34.727 1.00 56.93 819 GLY A O 1
ATOM 1480 N N . PRO A 1 208 ? 32.223 39.847 -32.525 1.00 74.99 820 PRO A N 1
ATOM 1481 C CA . PRO A 1 208 ? 32.939 41.066 -32.136 1.00 65.64 820 PRO A CA 1
ATOM 1482 C C . PRO A 1 208 ? 34.442 40.919 -32.330 1.00 47.95 820 PRO A C 1
ATOM 1483 O O . PRO A 1 208 ? 35.039 39.969 -31.821 1.00 65.53 820 PRO A O 1
ATOM 1487 N N . GLY A 1 209 ? 35.042 41.853 -33.061 1.00 65.26 821 GLY A N 1
ATOM 1488 C CA . GLY A 1 209 ? 36.469 41.820 -33.319 1.00 78.42 821 GLY A CA 1
ATOM 1489 C C . GLY A 1 209 ? 36.875 40.624 -34.156 1.00 83.04 821 GLY A C 1
ATOM 1490 O O . GLY A 1 209 ? 38.056 40.419 -34.438 1.00 79.98 821 GLY A O 1
ATOM 1491 N N . GLY A 1 210 ? 35.887 39.831 -34.556 1.00 63.35 822 GLY A N 1
ATOM 1492 C CA . GLY A 1 210 ? 36.138 38.641 -35.344 1.00 63.91 822 GLY A CA 1
ATOM 1493 C C . GLY A 1 210 ? 36.848 38.938 -36.651 1.00 50.37 822 GLY A C 1
ATOM 1494 O O . GLY A 1 210 ? 36.631 39.978 -37.269 1.00 38.85 822 GLY A O 1
ATOM 1495 N N . GLN A 1 211 ? 37.700 38.010 -37.068 1.00 33.89 823 GLN A N 1
ATOM 1496 C CA . GLN A 1 211 ? 38.436 38.139 -38.315 1.00 30.73 823 GLN A CA 1
ATOM 1497 C C . GLN A 1 211 ? 37.705 37.430 -39.445 1.00 39.06 823 GLN A C 1
ATOM 1498 O O . GLN A 1 211 ? 37.265 36.292 -39.289 1.00 24.07 823 GLN A O 1
ATOM 1504 N N . VAL A 1 212 ? 37.578 38.096 -40.587 1.00 21.90 824 VAL A N 1
ATOM 1505 C CA . VAL A 1 212 ? 37.004 37.446 -41.762 1.00 20.05 824 VAL A CA 1
ATOM 1506 C C . VAL A 1 212 ? 37.492 38.081 -43.072 1.00 26.77 824 VAL A C 1
ATOM 1507 O O . VAL A 1 212 ? 37.537 39.307 -43.204 1.00 26.58 824 VAL A O 1
ATOM 1511 N N . GLU A 1 213 ? 37.884 37.230 -44.017 1.00 25.28 825 GLU A N 1
ATOM 1512 C CA . GLU A 1 213 ? 38.233 37.648 -45.370 1.00 23.21 825 GLU A CA 1
ATOM 1513 C C . GLU A 1 213 ? 37.364 36.878 -46.359 1.00 25.60 825 GLU A C 1
ATOM 1514 O O . GLU A 1 213 ? 37.123 35.679 -46.193 1.00 23.41 825 GLU A O 1
ATOM 1520 N N . ILE A 1 214 ? 36.887 37.572 -47.384 1.00 17.50 826 ILE A N 1
ATOM 1521 C CA . ILE A 1 214 ? 35.947 36.978 -48.321 1.00 14.41 826 ILE A CA 1
ATOM 1522 C C . ILE A 1 214 ? 36.493 37.032 -49.747 1.00 23.09 826 ILE A C 1
ATOM 1523 O O . ILE A 1 214 ? 37.290 37.909 -50.085 1.00 20.44 826 ILE A O 1
ATOM 1528 N N . GLU A 1 215 ? 36.068 36.093 -50.582 1.00 18.59 827 GLU A N 1
ATOM 1529 C CA . GLU A 1 215 ? 36.416 36.147 -51.994 1.00 21.94 827 GLU A CA 1
ATOM 1530 C C . GLU A 1 215 ? 35.219 35.729 -52.833 1.00 27.53 827 GLU A C 1
ATOM 1531 O O . GLU A 1 215 ? 34.414 34.894 -52.417 1.00 22.07 827 GLU A O 1
ATOM 1537 N N . GLN A 1 216 ? 35.090 36.333 -54.005 1.00 18.32 828 GLN A N 1
ATOM 1538 C CA . GLN A 1 216 ? 34.176 35.820 -55.010 1.00 17.69 828 GLN A CA 1
ATOM 1539 C C . GLN A 1 216 ? 34.923 34.770 -55.812 1.00 22.34 828 GLN A C 1
ATOM 1540 O O . GLN A 1 216 ? 36.097 34.959 -56.150 1.00 18.37 828 GLN A O 1
ATOM 1546 N N . ASN A 1 217 ? 34.253 33.648 -56.073 1.00 17.64 829 ASN A N 1
ATOM 1547 C CA . ASN A 1 217 ? 34.811 32.585 -56.897 1.00 21.92 829 ASN A CA 1
ATOM 1548 C C . ASN A 1 217 ? 34.241 32.682 -58.303 1.00 18.77 829 ASN A C 1
ATOM 1549 O O . ASN A 1 217 ? 33.025 32.745 -58.486 1.00 16.43 829 ASN A O 1
ATOM 1554 N N . PHE A 1 218 ? 35.125 32.700 -59.291 1.00 18.99 830 PHE A N 1
ATOM 1555 C CA . PHE A 1 218 ? 34.716 32.835 -60.678 1.00 24.85 830 PHE A CA 1
ATOM 1556 C C . PHE A 1 218 ? 35.067 31.574 -61.448 1.00 26.27 830 PHE A C 1
ATOM 1557 O O . PHE A 1 218 ? 36.066 30.918 -61.153 1.00 24.80 830 PHE A O 1
ATOM 1565 N N . LEU A 1 219 ? 34.233 31.241 -62.427 1.00 22.93 831 LEU A N 1
ATOM 1566 C CA . LEU A 1 219 ? 34.575 30.231 -63.419 1.00 19.24 831 LEU A CA 1
ATOM 1567 C C . LEU A 1 219 ? 34.443 30.864 -64.806 1.00 23.45 831 LEU A C 1
ATOM 1568 O O . LEU A 1 219 ? 33.346 31.250 -65.211 1.00 23.88 831 LEU A O 1
ATOM 1573 N N . ASN A 1 220 ? 35.563 30.970 -65.521 1.00 26.53 832 ASN A N 1
ATOM 1574 C CA . ASN A 1 220 ? 35.597 31.633 -66.824 1.00 36.31 832 ASN A CA 1
ATOM 1575 C C . ASN A 1 220 ? 35.007 33.039 -66.765 1.00 37.82 832 ASN A C 1
ATOM 1576 O O . ASN A 1 220 ? 34.139 33.387 -67.559 1.00 40.14 832 ASN A O 1
ATOM 1581 N N . ASN A 1 221 ? 35.471 33.836 -65.810 1.00 28.75 833 ASN A N 1
ATOM 1582 C CA . ASN A 1 221 ? 35.002 35.214 -65.664 1.00 37.44 833 ASN A CA 1
ATOM 1583 C C . ASN A 1 221 ? 33.526 35.324 -65.321 1.00 23.98 833 ASN A C 1
ATOM 1584 O O . ASN A 1 221 ? 32.975 36.422 -65.310 1.00 27.98 833 ASN A O 1
ATOM 1589 N N . LYS A 1 222 ? 32.874 34.198 -65.051 1.00 21.98 834 LYS A N 1
ATOM 1590 C CA . LYS A 1 222 ? 31.477 34.245 -64.621 1.00 34.09 834 LYS A CA 1
ATOM 1591 C C . LYS A 1 222 ? 31.392 34.045 -63.104 1.00 23.68 834 LYS A C 1
ATOM 1592 O O . LYS A 1 222 ? 31.915 33.066 -62.579 1.00 22.26 834 LYS A O 1
ATOM 1598 N N . LEU A 1 223 ? 30.746 34.975 -62.405 1.00 23.50 835 LEU A N 1
ATOM 1599 C CA . LEU A 1 223 ? 30.608 34.869 -60.952 1.00 23.12 835 LEU A CA 1
ATOM 1600 C C . LEU A 1 223 ? 29.821 33.608 -60.586 1.00 22.44 835 LEU A C 1
ATOM 1601 O O . LEU A 1 223 ? 28.723 33.388 -61.093 1.00 19.39 835 LEU A O 1
ATOM 1606 N N . LYS A 1 224 ? 30.385 32.784 -59.708 1.00 19.05 836 LYS A N 1
ATOM 1607 C CA . LYS A 1 224 ? 29.755 31.515 -59.325 1.00 24.82 836 LYS A CA 1
ATOM 1608 C C . LYS A 1 224 ? 29.207 31.513 -57.900 1.00 13.78 836 LYS A C 1
ATOM 1609 O O . LYS A 1 224 ? 28.017 31.274 -57.678 1.00 21.88 836 LYS A O 1
ATOM 1615 N N . THR A 1 225 ? 30.093 31.779 -56.944 1.00 14.56 837 THR A N 1
ATOM 1616 C CA . THR A 1 225 ? 29.796 31.643 -55.525 1.00 17.52 837 THR A CA 1
ATOM 1617 C C . THR A 1 225 ? 30.722 32.571 -54.741 1.00 18.78 837 THR A C 1
ATOM 1618 O O . THR A 1 225 ? 31.573 33.234 -55.325 1.00 18.08 837 THR A O 1
ATOM 1622 N N . ILE A 1 226 ? 30.561 32.616 -53.420 1.00 16.34 838 ILE A N 1
ATOM 1623 C CA . ILE A 1 226 ? 31.565 33.246 -52.569 1.00 16.30 838 ILE A CA 1
ATOM 1624 C C . ILE A 1 226 ? 32.156 32.250 -51.559 1.00 19.00 838 ILE A C 1
ATOM 1625 O O . ILE A 1 226 ? 31.535 31.246 -51.217 1.00 20.38 838 ILE A O 1
ATOM 1630 N N . THR A 1 227 ? 33.358 32.543 -51.085 1.00 18.81 839 THR A N 1
ATOM 1631 C CA . THR A 1 227 ? 33.959 31.782 -49.998 1.00 21.96 839 THR A CA 1
ATOM 1632 C C . THR A 1 227 ? 34.451 32.750 -48.929 1.00 29.00 839 THR A C 1
ATOM 1633 O O . THR A 1 227 ? 35.154 33.713 -49.234 1.00 20.06 839 THR A O 1
ATOM 1637 N N . ALA A 1 228 ? 34.063 32.498 -47.682 1.00 16.97 840 ALA A N 1
ATOM 1638 C CA . ALA A 1 228 ? 34.509 33.304 -46.556 1.00 14.74 840 ALA A CA 1
ATOM 1639 C C . ALA A 1 228 ? 35.447 32.507 -45.661 1.00 24.75 840 ALA A C 1
ATOM 1640 O O . ALA A 1 228 ? 35.178 31.344 -45.314 1.00 21.74 840 ALA A O 1
ATOM 1642 N N . TYR A 1 229 ? 36.550 33.151 -45.299 1.00 20.89 841 TYR A N 1
ATOM 1643 C CA . TYR A 1 229 ? 37.609 32.545 -44.518 1.00 23.45 841 TYR A CA 1
ATOM 1644 C C . TYR A 1 229 ? 37.647 33.226 -43.167 1.00 27.98 841 TYR A C 1
ATOM 1645 O O . TYR A 1 229 ? 37.854 34.439 -43.090 1.00 21.05 841 TYR A O 1
ATOM 1654 N N . PHE A 1 230 ? 37.424 32.447 -42.110 1.00 19.63 842 PHE A N 1
ATOM 1655 C CA . PHE A 1 230 ? 37.358 32.973 -40.747 1.00 21.50 842 PHE A CA 1
ATOM 1656 C C . PHE A 1 230 ? 38.533 32.490 -39.904 1.00 27.18 842 PHE A C 1
ATOM 1657 O O . PHE A 1 230 ? 39.136 31.452 -40.187 1.00 28.11 842 PHE A O 1
ATOM 1665 N N . GLY A 1 231 ? 38.835 33.233 -38.848 1.00 25.36 843 GLY A N 1
ATOM 1666 C CA . GLY A 1 231 ? 39.927 32.880 -37.960 1.00 25.44 843 GLY A CA 1
ATOM 1667 C C . GLY A 1 231 ? 41.218 33.475 -38.479 1.00 47.74 843 GLY A C 1
ATOM 1668 O O . GLY A 1 231 ? 41.201 34.501 -39.153 1.00 59.42 843 GLY A O 1
ATOM 1669 N N . ASP A 1 232 ? 42.340 32.834 -38.180 1.00 55.39 844 ASP A N 1
ATOM 1670 C CA . ASP A 1 232 ? 43.624 33.347 -38.642 1.00 83.25 844 ASP A CA 1
ATOM 1671 C C . ASP A 1 232 ? 44.662 32.244 -38.792 1.00 60.41 844 ASP A C 1
ATOM 1672 O O . ASP A 1 232 ? 45.012 31.865 -39.909 1.00 80.51 844 ASP A O 1
ATOM 1677 N N . GLU B 1 25 ? 13.950 -0.390 0.075 1.00 20.00 637 GLU B N 1
ATOM 1678 C CA . GLU B 1 25 ? 13.664 -0.776 -1.299 1.00 20.00 637 GLU B CA 1
ATOM 1679 C C . GLU B 1 25 ? 14.874 -0.548 -2.192 1.00 20.00 637 GLU B C 1
ATOM 1680 O O . GLU B 1 25 ? 15.944 -1.113 -1.968 1.00 20.00 637 GLU B O 1
ATOM 1686 N N . ILE B 1 26 ? 14.692 0.286 -3.209 1.00 63.44 638 ILE B N 1
ATOM 1687 C CA . ILE B 1 26 ? 15.763 0.604 -4.126 1.00 79.72 638 ILE B CA 1
ATOM 1688 C C . ILE B 1 26 ? 16.264 1.954 -3.654 1.00 101.98 638 ILE B C 1
ATOM 1689 O O . ILE B 1 26 ? 17.162 2.556 -4.230 1.00 80.86 638 ILE B O 1
ATOM 1694 N N . ALA B 1 27 ? 15.631 2.427 -2.588 1.00 104.12 639 ALA B N 1
ATOM 1695 C CA . ALA B 1 27 ? 15.964 3.703 -1.976 1.00 87.92 639 ALA B CA 1
ATOM 1696 C C . ALA B 1 27 ? 17.351 3.667 -1.410 1.00 82.61 639 ALA B C 1
ATOM 1697 O O . ALA B 1 27 ? 18.127 4.562 -1.626 1.00 84.04 639 ALA B O 1
ATOM 1699 N N . ALA B 1 28 ? 17.705 2.630 -0.691 1.00 81.78 640 ALA B N 1
ATOM 1700 C CA . ALA B 1 28 ? 19.070 2.687 -0.179 1.00 100.96 640 ALA B CA 1
ATOM 1701 C C . ALA B 1 28 ? 20.051 3.117 -1.263 1.00 107.28 640 ALA B C 1
ATOM 1702 O O . ALA B 1 28 ? 21.141 3.608 -0.966 1.00 94.28 640 ALA B O 1
ATOM 1704 N N . VAL B 1 29 ? 19.658 2.926 -2.518 1.00 85.75 641 VAL B N 1
ATOM 1705 C CA . VAL B 1 29 ? 20.494 3.302 -3.650 1.00 76.33 641 VAL B CA 1
ATOM 1706 C C . VAL B 1 29 ? 19.894 4.501 -4.376 1.00 78.42 641 VAL B C 1
ATOM 1707 O O . VAL B 1 29 ? 19.232 4.344 -5.401 1.00 98.63 641 VAL B O 1
ATOM 1711 N N . PRO B 1 30 ? 20.129 5.707 -3.839 1.00 89.42 642 PRO B N 1
ATOM 1712 C CA . PRO B 1 30 ? 19.548 6.952 -4.355 1.00 72.09 642 PRO B CA 1
ATOM 1713 C C . PRO B 1 30 ? 19.899 7.212 -5.817 1.00 97.65 642 PRO B C 1
ATOM 1714 O O . PRO B 1 30 ? 19.141 7.890 -6.514 1.00 59.16 642 PRO B O 1
ATOM 1718 N N . GLU B 1 31 ? 21.031 6.683 -6.271 1.00 67.02 643 GLU B N 1
ATOM 1719 C CA . GLU B 1 31 ? 21.464 6.891 -7.648 1.00 81.23 643 GLU B CA 1
ATOM 1720 C C . GLU B 1 31 ? 20.554 6.157 -8.629 1.00 65.08 643 GLU B C 1
ATOM 1721 O O . GLU B 1 31 ? 20.477 6.516 -9.804 1.00 61.29 643 GLU B O 1
ATOM 1727 N N . LEU B 1 32 ? 19.863 5.132 -8.138 1.00 54.48 644 LEU B N 1
ATOM 1728 C CA . LEU B 1 32 ? 18.970 4.332 -8.974 1.00 57.27 644 LEU B CA 1
ATOM 1729 C C . LEU B 1 32 ? 17.590 4.960 -9.135 1.00 47.73 644 LEU B C 1
ATOM 1730 O O . LEU B 1 32 ? 16.772 4.485 -9.922 1.00 46.84 644 LEU B O 1
ATOM 1735 N N . ALA B 1 33 ? 17.334 6.029 -8.391 1.00 45.97 645 ALA B N 1
ATOM 1736 C CA . ALA B 1 33 ? 16.023 6.670 -8.401 1.00 54.20 645 ALA B CA 1
ATOM 1737 C C . ALA B 1 33 ? 15.512 6.965 -9.813 1.00 50.32 645 ALA B C 1
ATOM 1738 O O . ALA B 1 33 ? 14.402 6.569 -10.174 1.00 47.02 645 ALA B O 1
ATOM 1740 N N . LYS B 1 34 ? 16.296 7.685 -10.600 1.00 41.40 646 LYS B N 1
ATOM 1741 C CA . LYS B 1 34 ? 15.858 8.061 -11.938 1.00 55.35 646 LYS B CA 1
ATOM 1742 C C . LYS B 1 34 ? 15.625 6.851 -12.832 1.00 43.26 646 LYS B C 1
ATOM 1743 O O . LYS B 1 34 ? 14.774 6.879 -13.710 1.00 32.55 646 LYS B O 1
ATOM 1749 N N . TYR B 1 35 ? 16.408 5.801 -12.624 1.00 30.96 647 TYR B N 1
ATOM 1750 C CA . TYR B 1 35 ? 16.275 4.603 -13.444 1.00 33.00 647 TYR B CA 1
ATOM 1751 C C . TYR B 1 35 ? 14.976 3.881 -13.108 1.00 35.62 647 TYR B C 1
ATOM 1752 O O . TYR B 1 35 ? 14.250 3.439 -14.002 1.00 36.39 647 TYR B O 1
ATOM 1761 N N . TRP B 1 36 ? 14.680 3.779 -11.817 1.00 30.52 648 TRP B N 1
ATOM 1762 C CA . TRP B 1 36 ? 13.434 3.167 -11.376 1.00 29.94 648 TRP B CA 1
ATOM 1763 C C . TRP B 1 36 ? 12.236 3.913 -11.954 1.00 33.00 648 TRP B C 1
ATOM 1764 O O . TRP B 1 36 ? 11.282 3.299 -12.436 1.00 34.42 648 TRP B O 1
ATOM 1775 N N . ALA B 1 37 ? 12.291 5.242 -11.925 1.00 36.91 649 ALA B N 1
ATOM 1776 C CA . ALA B 1 37 ? 11.207 6.047 -12.482 1.00 37.69 649 ALA B CA 1
ATOM 1777 C C . ALA B 1 37 ? 10.996 5.762 -13.969 1.00 33.68 649 ALA B C 1
ATOM 1778 O O . ALA B 1 37 ? 9.883 5.894 -14.483 1.00 38.61 649 ALA B O 1
ATOM 1780 N N . GLN B 1 38 ? 12.064 5.367 -14.657 1.00 26.12 650 GLN B N 1
ATOM 1781 C CA . GLN B 1 38 ? 11.984 5.073 -16.087 1.00 40.30 650 GLN B CA 1
ATOM 1782 C C . GLN B 1 38 ? 12.002 3.572 -16.396 1.00 28.45 650 GLN B C 1
ATOM 1783 O O . GLN B 1 38 ? 12.253 3.167 -17.535 1.00 30.65 650 GLN B O 1
ATOM 1789 N N . ARG B 1 39 ? 11.721 2.756 -15.386 1.00 34.03 651 ARG B N 1
ATOM 1790 C CA . ARG B 1 39 ? 11.837 1.306 -15.519 1.00 28.26 651 ARG B CA 1
ATOM 1791 C C . ARG B 1 39 ? 11.046 0.718 -16.694 1.00 24.97 651 ARG B C 1
ATOM 1792 O O . ARG B 1 39 ? 11.481 -0.251 -17.319 1.00 32.12 651 ARG B O 1
ATOM 1800 N N . TYR B 1 40 ? 9.888 1.289 -17.000 1.00 22.34 652 TYR B N 1
ATOM 1801 C CA . TYR B 1 40 ? 9.088 0.761 -18.105 1.00 25.96 652 TYR B CA 1
ATOM 1802 C C . TYR B 1 40 ? 9.658 1.186 -19.455 1.00 24.61 652 TYR B C 1
ATOM 1803 O O . TYR B 1 40 ? 9.425 0.538 -20.473 1.00 27.63 652 TYR B O 1
ATOM 1812 N N . ARG B 1 41 ? 10.417 2.277 -19.454 1.00 30.59 653 ARG B N 1
ATOM 1813 C CA . ARG B 1 41 ? 11.154 2.688 -20.638 1.00 31.97 653 ARG B CA 1
ATOM 1814 C C . ARG B 1 41 ? 12.353 1.762 -20.851 1.00 27.89 653 ARG B C 1
ATOM 1815 O O . ARG B 1 41 ? 12.832 1.592 -21.970 1.00 24.09 653 ARG B O 1
ATOM 1823 N N . LEU B 1 42 ? 12.825 1.148 -19.773 1.00 28.03 654 LEU B N 1
ATOM 1824 C CA . LEU B 1 42 ? 13.913 0.177 -19.881 1.00 33.59 654 LEU B CA 1
ATOM 1825 C C . LEU B 1 42 ? 13.397 -1.183 -20.363 1.00 24.27 654 LEU B C 1
ATOM 1826 O O . LEU B 1 42 ? 13.918 -1.750 -21.324 1.00 22.72 654 LEU B O 1
ATOM 1831 N N . PHE B 1 43 ? 12.367 -1.692 -19.690 1.00 21.80 655 PHE B N 1
ATOM 1832 C CA . PHE B 1 43 ? 11.686 -2.915 -20.106 1.00 22.24 655 PHE B CA 1
ATOM 1833 C C . PHE B 1 43 ? 10.182 -2.719 -19.971 1.00 25.24 655 PHE B C 1
ATOM 1834 O O . PHE B 1 43 ? 9.658 -2.606 -18.863 1.00 25.85 655 PHE B O 1
ATOM 1842 N N . SER B 1 44 ? 9.490 -2.676 -21.100 1.00 22.48 656 SER B N 1
ATOM 1843 C CA . SER B 1 44 ? 8.046 -2.512 -21.091 1.00 21.74 656 SER B CA 1
ATOM 1844 C C . SER B 1 44 ? 7.380 -3.597 -20.237 1.00 32.79 656 SER B C 1
ATOM 1845 O O . SER B 1 44 ? 6.377 -3.349 -19.578 1.00 29.77 656 SER B O 1
ATOM 1848 N N . ARG B 1 45 ? 7.961 -4.792 -20.233 1.00 27.37 657 ARG B N 1
ATOM 1849 C CA . ARG B 1 45 ? 7.395 -5.920 -19.497 1.00 23.02 657 ARG B CA 1
ATOM 1850 C C . ARG B 1 45 ? 7.971 -6.067 -18.090 1.00 29.62 657 ARG B C 1
ATOM 1851 O O . ARG B 1 45 ? 7.906 -7.141 -17.479 1.00 24.80 657 ARG B O 1
ATOM 1859 N N . PHE B 1 46 ? 8.508 -4.968 -17.571 1.00 25.89 658 PHE B N 1
ATOM 1860 C CA . PHE B 1 46 ? 9.207 -4.977 -16.287 1.00 27.20 658 PHE B CA 1
ATOM 1861 C C . PHE B 1 46 ? 8.451 -5.721 -15.186 1.00 33.25 658 PHE B C 1
ATOM 1862 O O . PHE B 1 46 ? 9.046 -6.497 -14.433 1.00 29.89 658 PHE B O 1
ATOM 1870 N N . ASP B 1 47 ? 7.146 -5.484 -15.093 1.00 25.90 659 ASP B N 1
ATOM 1871 C CA . ASP B 1 47 ? 6.350 -6.054 -14.008 1.00 37.31 659 ASP B CA 1
ATOM 1872 C C . ASP B 1 47 ? 6.097 -7.551 -14.178 1.00 37.42 659 ASP B C 1
ATOM 1873 O O . ASP B 1 47 ? 5.563 -8.201 -13.279 1.00 36.14 659 ASP B O 1
ATOM 1878 N N . ASP B 1 48 ? 6.476 -8.092 -15.330 1.00 33.03 660 ASP B N 1
ATOM 1879 C CA . ASP B 1 48 ? 6.344 -9.523 -15.584 1.00 23.89 660 ASP B CA 1
ATOM 1880 C C . ASP B 1 48 ? 7.528 -10.317 -15.037 1.00 29.27 660 ASP B C 1
ATOM 1881 O O . ASP B 1 48 ? 7.715 -11.476 -15.389 1.00 35.51 660 ASP B O 1
ATOM 1886 N N . GLY B 1 49 ? 8.336 -9.692 -14.187 1.00 31.22 661 GLY B N 1
ATOM 1887 C CA . GLY B 1 49 ? 9.394 -10.415 -13.504 1.00 25.70 661 GLY B CA 1
ATOM 1888 C C . GLY B 1 49 ? 10.804 -10.146 -14.001 1.00 42.97 661 GLY B C 1
ATOM 1889 O O . GLY B 1 49 ? 11.703 -10.970 -13.818 1.00 26.88 661 GLY B O 1
ATOM 1890 N N . ILE B 1 50 ? 11.003 -8.997 -14.635 1.00 29.51 662 ILE B N 1
ATOM 1891 C CA . ILE B 1 50 ? 12.338 -8.585 -15.053 1.00 25.74 662 ILE B CA 1
ATOM 1892 C C . ILE B 1 50 ? 13.221 -8.388 -13.827 1.00 27.04 662 ILE B C 1
ATOM 1893 O O . ILE B 1 50 ? 12.758 -7.909 -12.788 1.00 26.25 662 ILE B O 1
ATOM 1898 N N . LYS B 1 51 ? 14.492 -8.762 -13.946 1.00 24.40 663 LYS B N 1
ATOM 1899 C CA . LYS B 1 51 ? 15.449 -8.576 -12.858 1.00 34.36 663 LYS B CA 1
ATOM 1900 C C . LYS B 1 51 ? 16.681 -7.804 -13.325 1.00 34.51 663 LYS B C 1
ATOM 1901 O O . LYS B 1 51 ? 17.171 -8.016 -14.435 1.00 26.79 663 LYS B O 1
ATOM 1907 N N . LEU B 1 52 ? 17.183 -6.912 -12.475 1.00 26.11 664 LEU B N 1
ATOM 1908 C CA . LEU B 1 52 ? 18.443 -6.222 -12.751 1.00 35.86 664 LEU B CA 1
ATOM 1909 C C . LEU B 1 52 ? 19.270 -6.063 -11.488 1.00 32.87 664 LEU B C 1
ATOM 1910 O O . LEU B 1 52 ? 18.722 -5.952 -10.393 1.00 31.83 664 LEU B O 1
ATOM 1915 N N . ASP B 1 53 ? 20.590 -6.054 -11.643 1.00 26.00 665 ASP B N 1
ATOM 1916 C CA . ASP B 1 53 ? 21.468 -5.622 -10.560 1.00 26.46 665 ASP B CA 1
ATOM 1917 C C . ASP B 1 53 ? 21.832 -4.157 -10.780 1.00 35.82 665 ASP B C 1
ATOM 1918 O O . ASP B 1 53 ? 21.400 -3.548 -11.758 1.00 28.43 665 ASP B O 1
ATOM 1923 N N . ARG B 1 54 ? 22.625 -3.595 -9.877 1.00 30.91 666 ARG B N 1
ATOM 1924 C CA . ARG B 1 54 ? 22.945 -2.170 -9.935 1.00 36.08 666 ARG B CA 1
ATOM 1925 C C . ARG B 1 54 ? 23.548 -1.741 -11.275 1.00 33.09 666 ARG B C 1
ATOM 1926 O O . ARG B 1 54 ? 23.051 -0.805 -11.910 1.00 31.93 666 ARG B O 1
ATOM 1934 N N . GLU B 1 55 ? 24.608 -2.419 -11.709 1.00 29.55 667 GLU B N 1
ATOM 1935 C CA . GLU B 1 55 ? 25.236 -2.077 -12.985 1.00 44.79 667 GLU B CA 1
ATOM 1936 C C . GLU B 1 55 ? 24.259 -2.256 -14.137 1.00 35.78 667 GLU B C 1
ATOM 1937 O O . GLU B 1 55 ? 24.286 -1.505 -15.114 1.00 29.58 667 GLU B O 1
ATOM 1943 N N . GLY B 1 56 ? 23.397 -3.258 -14.023 1.00 24.03 668 GLY B N 1
ATOM 1944 C CA . GLY B 1 56 ? 22.423 -3.526 -15.063 1.00 21.98 668 GLY B CA 1
ATOM 1945 C C . GLY B 1 56 ? 21.515 -2.333 -15.278 1.00 22.33 668 GLY B C 1
ATOM 1946 O O . GLY B 1 56 ? 21.241 -1.951 -16.411 1.00 34.63 668 GLY B O 1
ATOM 1947 N N . TRP B 1 57 ? 21.050 -1.743 -14.182 1.00 21.03 669 TRP B N 1
ATOM 1948 C CA . TRP B 1 57 ? 20.191 -0.562 -14.246 1.00 27.11 669 TRP B CA 1
ATOM 1949 C C . TRP B 1 57 ? 20.865 0.569 -15.021 1.00 27.85 669 TRP B C 1
ATOM 1950 O O . TRP B 1 57 ? 20.233 1.239 -15.840 1.00 25.06 669 TRP B O 1
ATOM 1961 N N . PHE B 1 58 ? 22.146 0.784 -14.734 1.00 23.26 670 PHE B N 1
ATOM 1962 C CA . PHE B 1 58 ? 22.914 1.875 -15.329 1.00 31.72 670 PHE B CA 1
ATOM 1963 C C . PHE B 1 58 ? 23.217 1.638 -16.801 1.00 33.01 670 PHE B C 1
ATOM 1964 O O . PHE B 1 58 ? 23.391 2.588 -17.563 1.00 24.60 670 PHE B O 1
ATOM 1972 N N . SER B 1 59 ? 23.294 0.371 -17.201 1.00 22.31 671 SER B N 1
ATOM 1973 C CA . SER B 1 59 ? 23.827 0.036 -18.521 1.00 28.27 671 SER B CA 1
ATOM 1974 C C . SER B 1 59 ? 22.822 -0.471 -19.547 1.00 28.30 671 SER B C 1
ATOM 1975 O O . SER B 1 59 ? 23.098 -0.441 -20.749 1.00 24.29 671 SER B O 1
ATOM 1978 N N . VAL B 1 60 ? 21.664 -0.937 -19.095 1.00 20.66 672 VAL B N 1
ATOM 1979 C CA . VAL B 1 60 ? 20.716 -1.537 -20.024 1.00 26.94 672 VAL B CA 1
ATOM 1980 C C . VAL B 1 60 ? 20.259 -0.527 -21.085 1.00 27.24 672 VAL B C 1
ATOM 1981 O O . VAL B 1 60 ? 19.974 0.625 -20.775 1.00 25.50 672 VAL B O 1
ATOM 1985 N N . THR B 1 61 ? 20.222 -0.962 -22.339 1.00 26.40 673 THR B N 1
ATOM 1986 C CA . THR B 1 61 ? 19.718 -0.131 -23.422 1.00 17.96 673 THR B CA 1
ATOM 1987 C C . THR B 1 61 ? 18.211 -0.018 -23.281 1.00 24.97 673 THR B C 1
ATOM 1988 O O . THR B 1 61 ? 17.527 -1.028 -23.129 1.00 22.76 673 THR B O 1
ATOM 1992 N N . PRO B 1 62 ? 17.685 1.213 -23.305 1.00 24.62 674 PRO B N 1
ATOM 1993 C CA . PRO B 1 62 ? 16.231 1.376 -23.248 1.00 21.15 674 PRO B CA 1
ATOM 1994 C C . PRO B 1 62 ? 15.558 0.615 -24.387 1.00 18.35 674 PRO B C 1
ATOM 1995 O O . PRO B 1 62 ? 16.084 0.565 -25.499 1.00 19.79 674 PRO B O 1
ATOM 1999 N N . GLU B 1 63 ? 14.383 0.066 -24.121 1.00 24.78 675 GLU B N 1
ATOM 2000 C CA . GLU B 1 63 ? 13.723 -0.829 -25.057 1.00 25.75 675 GLU B CA 1
ATOM 2001 C C . GLU B 1 63 ? 13.430 -0.248 -26.438 1.00 24.40 675 GLU B C 1
ATOM 2002 O O . GLU B 1 63 ? 13.641 -0.924 -27.435 1.00 21.85 675 GLU B O 1
ATOM 2008 N N . LYS B 1 64 ? 12.976 0.997 -26.504 1.00 20.50 676 LYS B N 1
ATOM 2009 C CA . LYS B 1 64 ? 12.667 1.611 -27.788 1.00 23.74 676 LYS B CA 1
ATOM 2010 C C . LYS B 1 64 ? 13.922 1.696 -28.654 1.00 17.36 676 LYS B C 1
ATOM 2011 O O . LYS B 1 64 ? 13.895 1.406 -29.839 1.00 27.60 676 LYS B O 1
ATOM 2017 N N . ILE B 1 65 ? 15.027 2.074 -28.035 1.00 17.18 677 ILE B N 1
ATOM 2018 C CA . ILE B 1 65 ? 16.315 2.169 -28.712 1.00 23.21 677 ILE B CA 1
ATOM 2019 C C . ILE B 1 65 ? 16.841 0.799 -29.164 1.00 21.32 677 ILE B C 1
ATOM 2020 O O . ILE B 1 65 ? 17.240 0.627 -30.322 1.00 18.71 677 ILE B O 1
ATOM 2025 N N . ALA B 1 66 ? 16.833 -0.178 -28.261 1.00 15.98 678 ALA B N 1
ATOM 2026 C CA . ALA B 1 66 ? 17.265 -1.532 -28.610 1.00 19.01 678 ALA B CA 1
ATOM 2027 C C . ALA B 1 66 ? 16.407 -2.112 -29.738 1.00 18.24 678 ALA B C 1
ATOM 2028 O O . ALA B 1 66 ? 16.911 -2.794 -30.629 1.00 23.01 678 ALA B O 1
ATOM 2030 N N . GLU B 1 67 ? 15.110 -1.834 -29.686 1.00 21.54 679 GLU B N 1
ATOM 2031 C CA . GLU B 1 67 ? 14.183 -2.265 -30.724 1.00 19.09 679 GLU B CA 1
ATOM 2032 C C . GLU B 1 67 ? 14.534 -1.620 -32.064 1.00 21.47 679 GLU B C 1
ATOM 2033 O O . GLU B 1 67 ? 14.538 -2.281 -33.101 1.00 22.16 679 GLU B O 1
ATOM 2039 N N . HIS B 1 68 ? 14.839 -0.326 -32.041 1.00 24.28 680 HIS B N 1
ATOM 2040 C CA . HIS B 1 68 ? 15.269 0.360 -33.254 1.00 22.95 680 HIS B CA 1
ATOM 2041 C C . HIS B 1 68 ? 16.535 -0.261 -33.841 1.00 29.08 680 HIS B C 1
ATOM 2042 O O . HIS B 1 68 ? 16.623 -0.498 -35.050 1.00 23.13 680 HIS B O 1
ATOM 2049 N N . ILE B 1 69 ? 17.522 -0.511 -32.987 1.00 22.32 681 ILE B N 1
ATOM 2050 C CA . ILE B 1 69 ? 18.785 -1.089 -33.441 1.00 17.37 681 ILE B CA 1
ATOM 2051 C C . ILE B 1 69 ? 18.586 -2.496 -34.009 1.00 22.98 681 ILE B C 1
ATOM 2052 O O . ILE B 1 69 ? 19.146 -2.846 -35.056 1.00 19.47 681 ILE B O 1
ATOM 2057 N N . ALA B 1 70 ? 17.784 -3.303 -33.324 1.00 21.92 682 ALA B N 1
ATOM 2058 C CA . ALA B 1 70 ? 17.494 -4.646 -33.816 1.00 27.88 682 ALA B CA 1
ATOM 2059 C C . ALA B 1 70 ? 16.781 -4.575 -35.170 1.00 27.50 682 ALA B C 1
ATOM 2060 O O . ALA B 1 70 ? 17.053 -5.374 -36.071 1.00 26.80 682 ALA B O 1
ATOM 2062 N N . GLY B 1 71 ? 15.869 -3.616 -35.303 1.00 29.21 683 GLY B N 1
ATOM 2063 C CA . GLY B 1 71 ? 15.138 -3.427 -36.544 1.00 27.14 683 GLY B CA 1
ATOM 2064 C C . GLY B 1 71 ? 16.060 -3.123 -37.710 1.00 34.51 683 GLY B C 1
ATOM 2065 O O . GLY B 1 71 ? 15.948 -3.726 -38.777 1.00 36.04 683 GLY B O 1
ATOM 2066 N N . ARG B 1 72 ? 16.973 -2.180 -37.501 1.00 24.03 684 ARG B N 1
ATOM 2067 C CA . ARG B 1 72 ? 17.947 -1.808 -38.521 1.00 47.78 684 ARG B CA 1
ATOM 2068 C C . ARG B 1 72 ? 18.821 -2.990 -38.915 1.00 37.65 684 ARG B C 1
ATOM 2069 O O . ARG B 1 72 ? 18.990 -3.287 -40.096 1.00 41.66 684 ARG B O 1
ATOM 2077 N N . VAL B 1 73 ? 19.384 -3.654 -37.915 1.00 33.71 685 VAL B N 1
ATOM 2078 C CA . VAL B 1 73 ? 20.242 -4.805 -38.148 1.00 32.16 685 VAL B CA 1
ATOM 2079 C C . VAL B 1 73 ? 19.536 -5.911 -38.930 1.00 42.90 685 VAL B C 1
ATOM 2080 O O . VAL B 1 73 ? 20.083 -6.439 -39.896 1.00 39.94 685 VAL B O 1
ATOM 2084 N N . SER B 1 74 ? 18.324 -6.261 -38.509 1.00 38.66 686 SER B N 1
ATOM 2085 C CA . SER B 1 74 ? 17.628 -7.411 -39.085 1.00 48.58 686 SER B CA 1
ATOM 2086 C C . SER B 1 74 ? 17.183 -7.177 -40.528 1.00 64.40 686 SER B C 1
ATOM 2087 O O . SER B 1 74 ? 17.041 -8.126 -41.299 1.00 56.10 686 SER B O 1
ATOM 2090 N N . GLN B 1 75 ? 16.971 -5.917 -40.894 1.00 49.48 687 GLN B N 1
ATOM 2091 C CA . GLN B 1 75 ? 16.615 -5.583 -42.269 1.00 60.07 687 GLN B CA 1
ATOM 2092 C C . GLN B 1 75 ? 17.861 -5.511 -43.150 1.00 85.20 687 GLN B C 1
ATOM 2093 O O . GLN B 1 75 ? 18.029 -4.577 -43.934 1.00 95.99 687 GLN B O 1
ATOM 2099 N N . SER B 1 76 ? 18.735 -6.504 -43.014 1.00 72.36 688 SER B N 1
ATOM 2100 C CA . SER B 1 76 ? 19.962 -6.564 -43.801 1.00 91.63 688 SER B CA 1
ATOM 2101 C C . SER B 1 76 ? 20.344 -8.009 -44.104 1.00 52.69 688 SER B C 1
ATOM 2102 O O . SER B 1 76 ? 20.115 -8.902 -43.288 1.00 62.76 688 SER B O 1
ATOM 2105 N N . CYS B 1 79 ? 22.156 -12.053 -42.572 1.00 64.67 691 CYS B N 1
ATOM 2106 C CA . CYS B 1 79 ? 22.267 -11.580 -41.196 1.00 73.55 691 CYS B CA 1
ATOM 2107 C C . CYS B 1 79 ? 21.286 -12.302 -40.272 1.00 107.49 691 CYS B C 1
ATOM 2108 O O . CYS B 1 79 ? 20.236 -11.756 -39.921 1.00 69.97 691 CYS B O 1
ATOM 2111 N N . ASP B 1 80 ? 21.635 -13.529 -39.881 1.00 46.01 692 ASP B N 1
ATOM 2112 C CA . ASP B 1 80 ? 20.792 -14.328 -38.988 1.00 53.68 692 ASP B CA 1
ATOM 2113 C C . ASP B 1 80 ? 21.457 -14.729 -37.670 1.00 38.19 692 ASP B C 1
ATOM 2114 O O . ASP B 1 80 ? 20.771 -15.117 -36.726 1.00 37.01 692 ASP B O 1
ATOM 2119 N N . VAL B 1 81 ? 22.782 -14.650 -37.608 1.00 30.85 693 VAL B N 1
ATOM 2120 C CA . VAL B 1 81 ? 23.486 -14.878 -36.349 1.00 32.89 693 VAL B CA 1
ATOM 2121 C C . VAL B 1 81 ? 24.187 -13.614 -35.867 1.00 27.05 693 VAL B C 1
ATOM 2122 O O . VAL B 1 81 ? 25.115 -13.124 -36.511 1.00 30.88 693 VAL B O 1
ATOM 2126 N N . VAL B 1 82 ? 23.739 -13.089 -34.731 1.00 22.53 694 VAL B N 1
ATOM 2127 C CA . VAL B 1 82 ? 24.369 -11.918 -34.136 1.00 23.61 694 VAL B CA 1
ATOM 2128 C C . VAL B 1 82 ? 25.044 -12.283 -32.823 1.00 21.34 694 VAL B C 1
ATOM 2129 O O . VAL B 1 82 ? 24.479 -13.010 -32.006 1.00 24.00 694 VAL B O 1
ATOM 2133 N N . VAL B 1 83 ? 26.261 -11.787 -32.639 1.00 23.91 695 VAL B N 1
ATOM 2134 C CA . VAL B 1 83 ? 26.945 -11.882 -31.358 1.00 16.35 695 VAL B CA 1
ATOM 2135 C C . VAL B 1 83 ? 26.727 -10.615 -30.544 1.00 29.72 695 VAL B C 1
ATOM 2136 O O . VAL B 1 83 ? 27.148 -9.519 -30.947 1.00 19.85 695 VAL B O 1
ATOM 2140 N N . ASP B 1 84 ? 26.049 -10.760 -29.409 1.00 18.20 696 ASP B N 1
ATOM 2141 C CA . ASP B 1 84 ? 25.978 -9.684 -28.431 1.00 21.81 696 ASP B CA 1
ATOM 2142 C C . ASP B 1 84 ? 27.150 -9.881 -27.475 1.00 28.82 696 ASP B C 1
ATOM 2143 O O . ASP B 1 84 ? 27.074 -10.649 -26.512 1.00 21.88 696 ASP B O 1
ATOM 2148 N N . ALA B 1 85 ? 28.245 -9.196 -27.779 1.00 19.85 697 ALA B N 1
ATOM 2149 C CA . ALA B 1 85 ? 29.542 -9.441 -27.156 1.00 17.64 697 ALA B CA 1
ATOM 2150 C C . ALA B 1 85 ? 29.645 -9.033 -25.677 1.00 20.21 697 ALA B C 1
ATOM 2151 O O . ALA B 1 85 ? 30.463 -9.574 -24.938 1.00 22.57 697 ALA B O 1
ATOM 2153 N N . PHE B 1 86 ? 28.826 -8.074 -25.263 1.00 18.70 698 PHE B N 1
ATOM 2154 C CA . PHE B 1 86 ? 28.800 -7.596 -23.886 1.00 20.07 698 PHE B CA 1
ATOM 2155 C C . PHE B 1 86 ? 27.336 -7.474 -23.519 1.00 26.66 698 PHE B C 1
ATOM 2156 O O . PHE B 1 86 ? 26.790 -6.368 -23.484 1.00 20.27 698 PHE B O 1
ATOM 2164 N N . CYS B 1 87 ? 26.688 -8.605 -23.247 1.00 24.79 699 CYS B N 1
ATOM 2165 C CA . CYS B 1 87 ? 25.224 -8.637 -23.291 1.00 16.12 699 CYS B CA 1
ATOM 2166 C C . CYS B 1 87 ? 24.497 -8.065 -22.072 1.00 18.36 699 CYS B C 1
ATOM 2167 O O . CYS B 1 87 ? 23.310 -7.763 -22.155 1.00 17.56 699 CYS B O 1
ATOM 2170 N N . GLY B 1 88 ? 25.191 -7.916 -20.949 1.00 14.50 700 GLY B N 1
ATOM 2171 C CA . GLY B 1 88 ? 24.572 -7.338 -19.764 1.00 17.62 700 GLY B CA 1
ATOM 2172 C C . GLY B 1 88 ? 23.317 -8.072 -19.323 1.00 22.07 700 GLY B C 1
ATOM 2173 O O . GLY B 1 88 ? 23.291 -9.304 -19.291 1.00 25.60 700 GLY B O 1
ATOM 2174 N N . VAL B 1 89 ? 22.273 -7.326 -18.969 1.00 19.11 701 VAL B N 1
ATOM 2175 C CA . VAL B 1 89 ? 21.015 -7.943 -18.555 1.00 17.54 701 VAL B CA 1
ATOM 2176 C C . VAL B 1 89 ? 20.091 -8.228 -19.747 1.00 25.07 701 VAL B C 1
ATOM 2177 O O . VAL B 1 89 ? 18.893 -8.472 -19.572 1.00 24.97 701 VAL B O 1
ATOM 2181 N N . GLY B 1 90 ? 20.652 -8.173 -20.953 1.00 20.51 702 GLY B N 1
ATOM 2182 C CA . GLY B 1 90 ? 19.960 -8.619 -22.153 1.00 19.54 702 GLY B CA 1
ATOM 2183 C C . GLY B 1 90 ? 19.107 -7.608 -22.910 1.00 24.30 702 GLY B C 1
ATOM 2184 O O . GLY B 1 90 ? 18.293 -7.988 -23.760 1.00 24.36 702 GLY B O 1
ATOM 2185 N N . GLY B 1 91 ? 19.276 -6.323 -22.620 1.00 26.14 703 GLY B N 1
ATOM 2186 C CA . GLY B 1 91 ? 18.487 -5.304 -23.301 1.00 21.69 703 GLY B CA 1
ATOM 2187 C C . GLY B 1 91 ? 18.479 -5.493 -24.811 1.00 22.82 703 GLY B C 1
ATOM 2188 O O . GLY B 1 91 ? 17.426 -5.626 -25.438 1.00 22.68 703 GLY B O 1
ATOM 2189 N N . ASN B 1 92 ? 19.669 -5.526 -25.396 1.00 20.13 704 ASN B N 1
ATOM 2190 C CA . ASN B 1 92 ? 19.800 -5.677 -26.836 1.00 21.69 704 ASN B CA 1
ATOM 2191 C C . ASN B 1 92 ? 19.560 -7.110 -27.291 1.00 29.61 704 ASN B C 1
ATOM 2192 O O . ASN B 1 92 ? 18.939 -7.347 -28.328 1.00 21.89 704 ASN B O 1
ATOM 2197 N N . THR B 1 93 ? 20.064 -8.058 -26.508 1.00 21.21 705 THR B N 1
ATOM 2198 C CA . THR B 1 93 ? 19.914 -9.476 -26.810 1.00 14.99 705 THR B CA 1
ATOM 2199 C C . THR B 1 93 ? 18.459 -9.825 -27.082 1.00 15.99 705 THR B C 1
ATOM 2200 O O . THR B 1 93 ? 18.130 -10.457 -28.083 1.00 19.87 705 THR B O 1
ATOM 2204 N N . ILE B 1 94 ? 17.591 -9.376 -26.187 1.00 17.57 706 ILE B N 1
ATOM 2205 C CA . ILE B 1 94 ? 16.166 -9.654 -26.274 1.00 19.01 706 ILE B CA 1
ATOM 2206 C C . ILE B 1 94 ? 15.521 -9.063 -27.528 1.00 24.04 706 ILE B C 1
ATOM 2207 O O . ILE B 1 94 ? 14.681 -9.702 -28.169 1.00 21.86 706 ILE B O 1
ATOM 2212 N N . GLN B 1 95 ? 15.919 -7.849 -27.896 1.00 19.19 707 GLN B N 1
ATOM 2213 C CA . GLN B 1 95 ? 15.354 -7.231 -29.091 1.00 18.82 707 GLN B CA 1
ATOM 2214 C C . GLN B 1 95 ? 15.836 -7.918 -30.362 1.00 19.43 707 GLN B C 1
ATOM 2215 O O . GLN B 1 95 ? 15.062 -8.093 -31.302 1.00 22.05 707 GLN B O 1
ATOM 2221 N N . PHE B 1 96 ? 17.104 -8.327 -30.392 1.00 16.25 708 PHE B N 1
ATOM 2222 C CA . PHE B 1 96 ? 17.589 -9.092 -31.534 1.00 18.93 708 PHE B CA 1
ATOM 2223 C C . PHE B 1 96 ? 16.805 -10.397 -31.682 1.00 31.35 708 PHE B C 1
ATOM 2224 O O . PHE B 1 96 ? 16.393 -10.761 -32.786 1.00 26.24 708 PHE B O 1
ATOM 2232 N N . ALA B 1 97 ? 16.601 -11.097 -30.570 1.00 26.25 709 ALA B N 1
ATOM 2233 C CA . ALA B 1 97 ? 15.887 -12.376 -30.590 1.00 26.66 709 ALA B CA 1
ATOM 2234 C C . ALA B 1 97 ? 14.426 -12.215 -31.007 1.00 30.18 709 ALA B C 1
ATOM 2235 O O . ALA B 1 97 ? 13.879 -13.066 -31.708 1.00 28.61 709 ALA B O 1
ATOM 2237 N N . LEU B 1 98 ? 13.800 -11.122 -30.578 1.00 25.64 710 LEU B N 1
ATOM 2238 C CA . LEU B 1 98 ? 12.414 -10.856 -30.931 1.00 21.79 710 LEU B CA 1
ATOM 2239 C C . LEU B 1 98 ? 12.215 -10.690 -32.441 1.00 26.83 710 LEU B C 1
ATOM 2240 O O . LEU B 1 98 ? 11.111 -10.891 -32.946 1.00 35.67 710 LEU B O 1
ATOM 2245 N N . THR B 1 99 ? 13.271 -10.320 -33.161 1.00 24.36 711 THR B N 1
ATOM 2246 C CA . THR B 1 99 ? 13.169 -10.165 -34.612 1.00 33.51 711 THR B CA 1
ATOM 2247 C C . THR B 1 99 ? 13.406 -11.481 -35.334 1.00 55.72 711 THR B C 1
ATOM 2248 O O . THR B 1 99 ? 13.301 -11.557 -36.557 1.00 40.99 711 THR B O 1
ATOM 2252 N N . GLY B 1 100 ? 13.738 -12.517 -34.576 1.00 32.03 712 GLY B N 1
ATOM 2253 C CA . GLY B 1 100 ? 13.905 -13.830 -35.161 1.00 35.58 712 GLY B CA 1
ATOM 2254 C C . GLY B 1 100 ? 15.344 -14.195 -35.457 1.00 37.14 712 GLY B C 1
ATOM 2255 O O . GLY B 1 100 ? 15.613 -15.290 -35.942 1.00 34.68 712 GLY B O 1
ATOM 2256 N N . MET B 1 101 ? 16.274 -13.290 -35.172 1.00 22.69 713 MET B N 1
ATOM 2257 C CA . MET B 1 101 ? 17.691 -13.615 -35.317 1.00 30.45 713 MET B CA 1
ATOM 2258 C C . MET B 1 101 ? 18.148 -14.608 -34.254 1.00 29.63 713 MET B C 1
ATOM 2259 O O . MET B 1 101 ? 17.590 -14.660 -33.158 1.00 42.55 713 M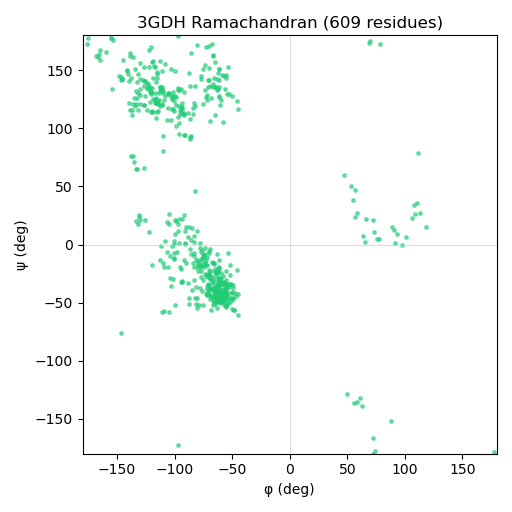ET B O 1
ATOM 2264 N N . ARG B 1 102 ? 19.167 -15.394 -34.580 1.00 26.96 714 ARG B N 1
ATOM 2265 C CA A ARG B 1 102 ? 19.795 -16.267 -33.599 0.50 34.75 714 ARG B CA 1
ATOM 2266 C CA B ARG B 1 102 ? 19.790 -16.270 -33.601 0.50 34.81 714 ARG B CA 1
ATOM 2267 C C . ARG B 1 102 ? 20.893 -15.488 -32.898 1.00 39.57 714 ARG B C 1
ATOM 2268 O O . ARG B 1 102 ? 21.760 -14.907 -33.545 1.00 31.18 714 ARG B O 1
ATOM 2283 N N . VAL B 1 103 ? 20.850 -15.475 -31.572 1.00 26.05 715 VAL B N 1
ATOM 2284 C CA . VAL B 1 103 ? 21.779 -14.671 -30.794 1.00 20.39 715 VAL B CA 1
ATOM 2285 C C . VAL B 1 103 ? 22.754 -15.513 -29.990 1.00 28.32 715 VAL B C 1
ATOM 2286 O O . VAL B 1 103 ? 22.371 -16.496 -29.358 1.00 26.16 715 VAL B O 1
ATOM 2290 N N . ILE B 1 104 ? 24.017 -15.112 -30.020 1.00 26.90 716 ILE B N 1
ATOM 2291 C CA . ILE B 1 104 ? 25.008 -15.613 -29.089 1.00 21.58 716 ILE B CA 1
ATOM 2292 C C . ILE B 1 104 ? 25.298 -14.490 -28.104 1.00 24.52 716 ILE B C 1
ATOM 2293 O O . ILE B 1 104 ? 25.929 -13.491 -28.456 1.00 25.84 716 ILE B O 1
ATOM 2298 N N . ALA B 1 105 ? 24.820 -14.641 -26.875 1.00 17.45 717 ALA B N 1
ATOM 2299 C CA . ALA B 1 105 ? 24.969 -13.596 -25.870 1.00 15.05 717 ALA B CA 1
ATOM 2300 C C . ALA B 1 105 ? 26.113 -13.905 -24.926 1.00 22.66 717 ALA B C 1
ATOM 2301 O O . ALA B 1 105 ? 26.137 -14.966 -24.291 1.00 26.29 717 ALA B O 1
ATOM 2303 N N . ILE B 1 106 ? 27.057 -12.970 -24.829 1.00 20.51 718 ILE B N 1
ATOM 2304 C CA . ILE B 1 106 ? 28.273 -13.153 -24.036 1.00 14.83 718 ILE B CA 1
ATOM 2305 C C . ILE B 1 106 ? 28.421 -12.103 -22.938 1.00 36.51 718 ILE B C 1
ATOM 2306 O O . ILE B 1 106 ? 28.282 -10.901 -23.184 1.00 19.41 718 ILE B O 1
ATOM 2311 N N . ASP B 1 107 ? 28.705 -12.551 -21.722 1.00 20.42 719 ASP B N 1
ATOM 2312 C CA . ASP B 1 107 ? 29.087 -11.620 -20.662 1.00 21.50 719 ASP B CA 1
ATOM 2313 C C . ASP B 1 107 ? 30.084 -12.283 -19.726 1.00 31.95 719 ASP B C 1
ATOM 2314 O O . ASP B 1 107 ? 30.006 -13.483 -19.466 1.00 21.07 719 ASP B O 1
ATOM 2319 N N . ILE B 1 108 ? 31.027 -11.495 -19.228 1.00 21.97 720 ILE B N 1
ATOM 2320 C CA . ILE B 1 108 ? 32.104 -12.035 -18.420 1.00 17.69 720 ILE B CA 1
ATOM 2321 C C . ILE B 1 108 ? 31.612 -12.306 -17.000 1.00 25.87 720 ILE B C 1
ATOM 2322 O O . ILE B 1 108 ? 32.200 -13.088 -16.267 1.00 23.76 720 ILE B O 1
ATOM 2327 N N . ASP B 1 109 ? 30.505 -11.673 -16.633 1.00 19.70 721 ASP B N 1
ATOM 2328 C CA . ASP B 1 109 ? 29.972 -11.766 -15.282 1.00 24.66 721 ASP B CA 1
ATOM 2329 C C . ASP B 1 109 ? 28.807 -12.759 -15.248 1.00 29.21 721 ASP B C 1
ATOM 2330 O O . ASP B 1 109 ? 27.773 -12.524 -15.865 1.00 26.11 721 ASP B O 1
ATOM 2335 N N . PRO B 1 110 ? 28.973 -13.876 -14.517 1.00 26.85 722 PRO B N 1
ATOM 2336 C CA . PRO B 1 110 ? 27.939 -14.916 -14.446 1.00 20.85 722 PRO B CA 1
ATOM 2337 C C . PRO B 1 110 ? 26.611 -14.350 -13.961 1.00 18.53 722 PRO B C 1
ATOM 2338 O O . PRO B 1 110 ? 25.551 -14.817 -14.380 1.00 25.97 722 PRO B O 1
ATOM 2342 N N . VAL B 1 111 ? 26.665 -13.351 -13.086 1.00 20.79 723 VAL B N 1
ATOM 2343 C CA . VAL B 1 111 ? 25.439 -12.728 -12.596 1.00 23.42 723 VAL B CA 1
ATOM 2344 C C . VAL B 1 111 ? 24.636 -12.115 -13.747 1.00 29.30 723 VAL B C 1
ATOM 2345 O O . VAL B 1 111 ? 23.408 -12.233 -13.789 1.00 24.84 723 VAL B O 1
ATOM 2349 N N . LYS B 1 112 ? 25.337 -11.472 -14.680 1.00 30.26 724 LYS B N 1
ATOM 2350 C CA . LYS B 1 112 ? 24.691 -10.851 -15.835 1.00 22.65 724 LYS B CA 1
ATOM 2351 C C . LYS B 1 112 ? 24.018 -11.909 -16.704 1.00 17.16 724 LYS B C 1
ATOM 2352 O O . LYS B 1 112 ? 22.871 -11.746 -17.124 1.00 22.33 724 LYS B O 1
ATOM 2358 N N . ILE B 1 113 ? 24.729 -13.001 -16.966 1.00 21.51 725 ILE B N 1
ATOM 2359 C CA . ILE B 1 113 ? 24.153 -14.099 -17.744 1.00 23.54 725 ILE B CA 1
ATOM 2360 C C . ILE B 1 113 ? 22.853 -14.610 -17.118 1.00 25.41 725 ILE B C 1
ATOM 2361 O O . ILE B 1 113 ? 21.866 -14.849 -17.816 1.00 21.11 725 ILE B O 1
ATOM 2366 N N . ALA B 1 114 ? 22.854 -14.766 -15.798 1.00 24.66 726 ALA B N 1
ATOM 2367 C CA . ALA B 1 114 ? 21.674 -15.241 -15.089 1.00 25.20 726 ALA B CA 1
ATOM 2368 C C . ALA B 1 114 ? 20.520 -14.251 -15.242 1.00 20.48 726 ALA B C 1
ATOM 2369 O O . ALA B 1 114 ? 19.366 -14.644 -15.435 1.00 20.77 726 ALA B O 1
ATOM 2371 N N . LEU B 1 115 ? 20.837 -12.963 -15.167 1.00 21.64 727 LEU B N 1
ATOM 2372 C CA . LEU B 1 115 ? 19.826 -11.931 -15.345 1.00 21.60 727 LEU B CA 1
ATOM 2373 C C . LEU B 1 115 ? 19.287 -11.933 -16.775 1.00 23.67 727 LEU B C 1
ATOM 2374 O O . LEU B 1 115 ? 18.077 -11.852 -16.991 1.00 22.67 727 LEU B O 1
ATOM 2379 N N . ALA B 1 116 ? 20.189 -12.029 -17.747 1.00 25.48 728 ALA B N 1
ATOM 2380 C CA . ALA B 1 116 ? 19.793 -12.032 -19.153 1.00 20.01 728 ALA B CA 1
ATOM 2381 C C . ALA B 1 116 ? 18.868 -13.207 -19.442 1.00 24.76 728 ALA B C 1
ATOM 2382 O O . ALA B 1 116 ? 17.857 -13.066 -20.134 1.00 22.97 728 ALA B O 1
ATOM 2384 N N . ARG B 1 117 ? 19.217 -14.373 -18.906 1.00 26.49 729 ARG B N 1
ATOM 2385 C CA . ARG B 1 117 ? 18.423 -15.570 -19.136 1.00 30.16 729 ARG B CA 1
ATOM 2386 C C . ARG B 1 117 ? 17.024 -15.393 -18.539 1.00 15.30 729 ARG B C 1
ATOM 2387 O O . ARG B 1 117 ? 16.024 -15.705 -19.180 1.00 26.43 729 ARG B O 1
ATOM 2395 N N . ASN B 1 118 ? 16.961 -14.879 -17.316 1.00 18.19 730 ASN B N 1
ATOM 2396 C CA . ASN B 1 118 ? 15.680 -14.619 -16.680 1.00 22.53 730 ASN B CA 1
ATOM 2397 C C . ASN B 1 118 ? 14.853 -13.656 -17.527 1.00 30.76 730 ASN B C 1
ATOM 2398 O O . ASN B 1 118 ? 13.675 -13.891 -17.798 1.00 23.35 730 ASN B O 1
ATOM 2403 N N . ASN B 1 119 ? 15.490 -12.576 -17.963 1.00 24.57 731 ASN B N 1
ATOM 2404 C CA . ASN B 1 119 ? 14.785 -11.542 -18.706 1.00 22.18 731 ASN B CA 1
ATOM 2405 C C . ASN B 1 119 ? 14.330 -12.030 -20.077 1.00 23.27 731 ASN B C 1
ATOM 2406 O O . ASN B 1 119 ? 13.219 -11.725 -20.517 1.00 21.25 731 ASN B O 1
ATOM 2411 N N . ALA B 1 120 ? 15.165 -12.832 -20.729 1.00 21.72 732 ALA B N 1
ATOM 2412 C CA . ALA B 1 120 ? 14.792 -13.414 -22.016 1.00 21.70 732 ALA B CA 1
ATOM 2413 C C . ALA B 1 120 ? 13.538 -14.289 -21.905 1.00 32.03 732 ALA B C 1
ATOM 2414 O O . ALA B 1 120 ? 12.673 -14.265 -22.785 1.00 27.86 732 ALA B O 1
ATOM 2416 N N . GLU B 1 121 ? 13.438 -15.059 -20.824 1.00 28.77 733 GLU B N 1
ATOM 2417 C CA . GLU B 1 121 ? 12.256 -15.886 -20.600 1.00 27.95 733 GLU B CA 1
ATOM 2418 C C . GLU B 1 121 ? 11.018 -15.015 -20.469 1.00 25.35 733 GLU B C 1
ATOM 2419 O O . GLU B 1 121 ? 9.969 -15.317 -21.033 1.00 26.83 733 GLU B O 1
ATOM 2425 N N . VAL B 1 122 ? 11.138 -13.937 -19.706 1.00 29.21 734 VAL B N 1
ATOM 2426 C CA . VAL B 1 122 ? 10.030 -13.005 -19.552 1.00 26.83 734 VAL B CA 1
ATOM 2427 C C . VAL B 1 122 ? 9.484 -12.611 -20.929 1.00 33.71 734 VAL B C 1
ATOM 2428 O O . VAL B 1 122 ? 8.269 -12.546 -21.132 1.00 26.92 734 VAL B O 1
ATOM 2432 N N . TYR B 1 123 ? 10.391 -12.385 -21.878 1.00 21.76 735 TYR B N 1
ATOM 2433 C CA . TYR B 1 123 ? 10.012 -11.962 -23.228 1.00 21.79 735 TYR B CA 1
ATOM 2434 C C . TYR B 1 123 ? 9.667 -13.123 -24.157 1.00 24.90 735 TYR B C 1
ATOM 2435 O O . TYR B 1 123 ? 9.392 -12.923 -25.337 1.00 23.78 735 TYR B O 1
ATOM 2444 N N . GLY B 1 124 ? 9.670 -14.336 -23.612 1.00 23.00 736 GLY B N 1
ATOM 2445 C CA . GLY B 1 124 ? 9.298 -15.511 -24.374 1.00 23.96 736 GLY B CA 1
ATOM 2446 C C . GLY B 1 124 ? 10.216 -15.896 -25.525 1.00 20.93 736 GLY B C 1
ATOM 2447 O O . GLY B 1 124 ? 9.787 -16.592 -26.441 1.00 25.04 736 GLY B O 1
ATOM 2448 N N . ILE B 1 125 ? 11.473 -15.463 -25.499 1.00 21.42 737 ILE B N 1
ATOM 2449 C CA . ILE B 1 125 ? 12.395 -15.835 -26.583 1.00 24.81 737 ILE B CA 1
ATOM 2450 C C . ILE B 1 125 ? 13.750 -16.374 -26.123 1.00 27.25 737 ILE B C 1
ATOM 2451 O O . ILE B 1 125 ? 14.735 -16.296 -26.861 1.00 23.06 737 ILE B O 1
ATOM 2456 N N . ALA B 1 126 ?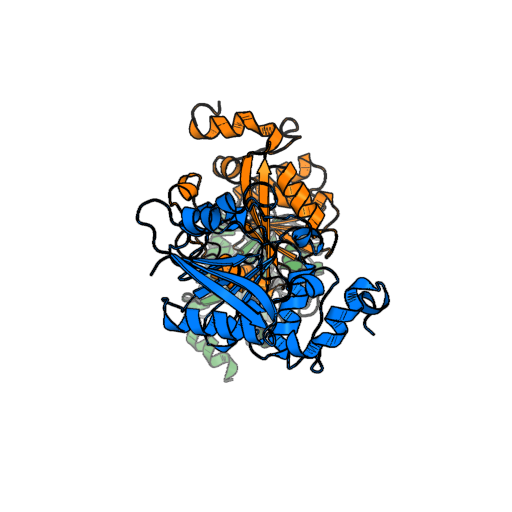 13.800 -16.929 -24.915 1.00 22.02 738 ALA B N 1
ATOM 2457 C CA . ALA B 1 126 ? 15.050 -17.482 -24.394 1.00 25.46 738 ALA B CA 1
ATOM 2458 C C . ALA B 1 126 ? 15.636 -18.551 -25.318 1.00 28.31 738 ALA B C 1
ATOM 2459 O O . ALA B 1 126 ? 16.853 -18.691 -25.430 1.00 25.38 738 ALA B O 1
ATOM 2461 N N A ASP B 1 127 ? 14.762 -19.304 -25.974 0.49 24.29 739 ASP B N 1
ATOM 2462 N N B ASP B 1 127 ? 14.756 -19.287 -25.990 0.51 24.29 739 ASP B N 1
ATOM 2463 C CA A ASP B 1 127 ? 15.187 -20.393 -26.848 0.56 31.98 739 ASP B CA 1
ATOM 2464 C CA B ASP B 1 127 ? 15.160 -20.394 -26.856 0.44 31.99 739 ASP B CA 1
ATOM 2465 C C A ASP B 1 127 ? 16.015 -19.911 -28.035 0.57 32.56 739 ASP B C 1
ATOM 2466 C C B ASP B 1 127 ? 15.884 -19.940 -28.122 0.43 32.27 739 ASP B C 1
ATOM 2467 O O A ASP B 1 127 ? 16.773 -20.680 -28.626 0.28 38.12 739 ASP B O 1
ATOM 2468 O O B ASP B 1 127 ? 16.440 -20.760 -28.853 0.72 34.01 739 ASP B O 1
ATOM 2477 N N . LYS B 1 128 ? 15.866 -18.638 -28.386 1.00 30.34 740 LYS B N 1
ATOM 2478 C CA . LYS B 1 128 ? 16.543 -18.085 -29.558 1.00 26.45 740 LYS B CA 1
ATOM 2479 C C . LYS B 1 128 ? 17.992 -17.707 -29.269 1.00 23.91 740 LYS B C 1
ATOM 2480 O O . LYS B 1 128 ? 18.739 -17.324 -30.177 1.00 25.48 740 LYS B O 1
ATOM 2486 N N . ILE B 1 129 ? 18.385 -17.808 -28.005 1.00 16.72 741 ILE B N 1
ATOM 2487 C CA . ILE B 1 129 ? 19.692 -17.320 -27.563 1.00 17.69 741 ILE B CA 1
ATOM 2488 C C . ILE B 1 129 ? 20.573 -18.425 -26.995 1.00 27.10 741 ILE B C 1
ATOM 2489 O O . ILE B 1 129 ? 20.084 -19.328 -26.320 1.00 26.48 741 ILE B O 1
ATOM 2494 N N . GLU B 1 130 ? 21.872 -18.342 -27.266 1.00 22.22 742 GLU B N 1
ATOM 2495 C CA . GLU B 1 130 ? 22.855 -19.164 -26.572 1.00 26.91 742 GLU B CA 1
ATOM 2496 C C . GLU B 1 130 ? 23.699 -18.270 -25.687 1.00 28.12 742 GLU B C 1
ATOM 2497 O O . GLU B 1 130 ? 24.345 -17.339 -26.172 1.00 22.74 742 GLU B O 1
ATOM 2503 N N . PHE B 1 131 ? 23.694 -18.554 -24.390 1.00 18.94 743 PHE B N 1
ATOM 2504 C CA . PHE B 1 131 ? 24.403 -17.725 -23.423 1.00 15.71 743 PHE B CA 1
ATOM 2505 C C . PHE B 1 131 ? 25.787 -18.254 -23.081 1.00 26.77 743 PHE B C 1
ATOM 2506 O O . PHE B 1 131 ? 25.961 -19.447 -22.795 1.00 27.55 743 PHE B O 1
ATOM 2514 N N . ILE B 1 132 ? 26.766 -17.357 -23.089 1.00 16.73 744 ILE B N 1
ATOM 2515 C CA . ILE B 1 132 ? 28.138 -17.704 -22.728 1.00 14.42 744 ILE B CA 1
ATOM 2516 C C . ILE B 1 132 ? 28.678 -16.789 -21.639 1.00 26.75 744 ILE B C 1
ATOM 2517 O O . ILE B 1 132 ? 28.765 -15.573 -21.826 1.00 23.11 744 ILE B O 1
ATOM 2522 N N . CYS B 1 133 ? 29.054 -17.365 -20.503 1.00 18.86 745 CYS B N 1
ATOM 2523 C CA . CYS B 1 133 ? 29.828 -16.614 -19.526 1.00 19.94 745 CYS B CA 1
ATOM 2524 C C . CYS B 1 133 ? 31.301 -16.734 -19.879 1.00 29.02 745 CYS B C 1
ATOM 2525 O O . CYS B 1 133 ? 31.910 -17.797 -19.723 1.00 20.17 745 CYS B O 1
ATOM 2528 N N . GLY B 1 134 ? 31.876 -15.643 -20.369 1.00 21.25 746 GLY B N 1
ATOM 2529 C CA . GLY B 1 134 ? 33.252 -15.680 -20.826 1.00 15.97 746 GLY B CA 1
ATOM 2530 C C . GLY B 1 134 ? 33.749 -14.302 -21.240 1.00 32.88 746 GLY B C 1
ATOM 2531 O O . GLY B 1 134 ? 33.008 -13.323 -21.219 1.00 20.57 746 GLY B O 1
ATOM 2532 N N . ASP B 1 135 ? 35.014 -14.244 -21.626 1.00 18.57 747 ASP B N 1
ATOM 2533 C CA . ASP B 1 135 ? 35.687 -13.002 -21.975 1.00 25.94 747 ASP B CA 1
ATOM 2534 C C . ASP B 1 135 ? 35.678 -12.810 -23.485 1.00 18.38 747 ASP B C 1
ATOM 2535 O O . ASP B 1 135 ? 36.364 -13.527 -24.212 1.00 21.42 747 ASP B O 1
ATOM 2540 N N . PHE B 1 136 ? 34.907 -11.840 -23.962 1.00 24.78 748 PHE B N 1
ATOM 2541 C CA . PHE B 1 136 ? 34.805 -11.631 -25.404 1.00 19.73 748 PHE B CA 1
ATOM 2542 C C . PHE B 1 136 ? 36.174 -11.483 -26.055 1.00 20.25 748 PHE B C 1
ATOM 2543 O O . PHE B 1 136 ? 36.389 -11.943 -27.173 1.00 20.57 748 PHE B O 1
ATOM 2551 N N . LEU B 1 137 ? 37.101 -10.837 -25.356 1.00 21.50 749 LEU B N 1
ATOM 2552 C CA . LEU B 1 137 ? 38.430 -10.603 -25.918 1.00 27.51 749 LEU B CA 1
ATOM 2553 C C . LEU B 1 137 ? 39.115 -11.904 -26.332 1.00 34.09 749 LEU B C 1
ATOM 2554 O O . LEU B 1 137 ? 39.881 -11.933 -27.298 1.00 24.37 749 LEU B O 1
ATOM 2559 N N . LEU B 1 138 ? 38.832 -12.977 -25.599 1.00 26.63 750 LEU B N 1
ATOM 2560 C CA . LEU B 1 138 ? 39.502 -14.259 -25.818 1.00 30.30 750 LEU B CA 1
ATOM 2561 C C . LEU B 1 138 ? 38.648 -15.240 -26.623 1.00 22.96 750 LEU B C 1
ATOM 2562 O O . LEU B 1 138 ? 39.141 -16.265 -27.085 1.00 27.98 750 LEU B O 1
ATOM 2567 N N . LEU B 1 139 ? 37.371 -14.914 -26.789 1.00 23.81 751 LEU B N 1
ATOM 2568 C CA . LEU B 1 139 ? 36.461 -15.733 -27.583 1.00 18.72 751 LEU B CA 1
ATOM 2569 C C . LEU B 1 139 ? 36.393 -15.252 -29.030 1.00 29.86 751 LEU B C 1
ATOM 2570 O O . LEU B 1 139 ? 36.185 -16.047 -29.945 1.00 20.71 751 LEU B O 1
ATOM 2575 N N . ALA B 1 140 ? 36.564 -13.945 -29.227 1.00 24.48 752 ALA B N 1
ATOM 2576 C CA . ALA B 1 140 ? 36.352 -13.311 -30.528 1.00 21.82 752 ALA B CA 1
ATOM 2577 C C . ALA B 1 140 ? 37.052 -14.011 -31.682 1.00 21.06 752 ALA B C 1
ATOM 2578 O O . ALA B 1 140 ? 36.465 -14.218 -32.744 1.00 27.25 752 ALA B O 1
ATOM 2580 N N . SER B 1 141 ? 38.315 -14.356 -31.480 1.00 22.82 753 SER B N 1
ATOM 2581 C CA . SER B 1 141 ? 39.111 -14.960 -32.539 1.00 23.84 753 SER B CA 1
ATOM 2582 C C . SER B 1 141 ? 38.580 -16.309 -33.014 1.00 37.22 753 SER B C 1
ATOM 2583 O O . SER B 1 141 ? 39.075 -16.856 -33.998 1.00 28.50 753 SER B O 1
ATOM 2586 N N . PHE B 1 142 ? 37.578 -16.849 -32.324 1.00 27.56 754 PHE B N 1
ATOM 2587 C CA . PHE B 1 142 ? 37.062 -18.172 -32.674 1.00 23.69 754 PHE B CA 1
ATOM 2588 C C . PHE B 1 142 ? 35.547 -18.202 -32.768 1.00 33.46 754 PHE B C 1
ATOM 2589 O O . PHE B 1 142 ? 34.917 -19.265 -32.744 1.00 26.63 754 PHE B O 1
ATOM 2597 N N . LEU B 1 143 ? 34.970 -17.015 -32.895 1.00 23.83 755 LEU B N 1
ATOM 2598 C CA . LEU B 1 143 ? 33.536 -16.881 -33.126 1.00 19.89 755 LEU B CA 1
ATOM 2599 C C . LEU B 1 143 ? 33.262 -16.632 -34.605 1.00 27.56 755 LEU B C 1
ATOM 2600 O O . LEU B 1 143 ? 34.066 -16.019 -35.298 1.00 27.64 755 LEU B O 1
ATOM 2605 N N . LYS B 1 144 ? 32.116 -17.103 -35.076 1.00 28.65 756 LYS B N 1
ATOM 2606 C CA . LYS B 1 144 ? 31.682 -16.831 -36.434 1.00 31.10 756 LYS B CA 1
ATOM 2607 C C . LYS B 1 144 ? 30.283 -16.246 -36.370 1.00 42.43 756 LYS B C 1
ATOM 2608 O O . LYS B 1 144 ? 29.443 -16.730 -35.617 1.00 31.86 756 LYS B O 1
ATOM 2614 N N . ALA B 1 145 ? 30.030 -15.195 -37.143 1.00 23.30 757 ALA B N 1
ATOM 2615 C CA . ALA B 1 145 ? 28.737 -14.529 -37.067 1.00 27.90 757 ALA B CA 1
ATOM 2616 C C . ALA B 1 145 ? 28.515 -13.579 -38.239 1.00 26.82 757 ALA B C 1
ATOM 2617 O O . ALA B 1 145 ? 29.461 -13.173 -38.900 1.00 27.23 757 ALA B O 1
ATOM 2619 N N . ASP B 1 146 ? 27.257 -13.226 -38.481 1.00 21.99 758 ASP B N 1
ATOM 2620 C CA . ASP B 1 146 ? 26.916 -12.246 -39.507 1.00 30.56 758 ASP B CA 1
ATOM 2621 C C . ASP B 1 146 ? 27.099 -10.818 -38.996 1.00 27.63 758 ASP B C 1
ATOM 2622 O O . ASP B 1 146 ? 27.512 -9.924 -39.738 1.00 34.22 758 ASP B O 1
ATOM 2627 N N . VAL B 1 147 ? 26.786 -10.613 -37.720 1.00 25.73 759 VAL B N 1
ATOM 2628 C CA . VAL B 1 147 ? 26.840 -9.293 -37.110 1.00 20.16 759 VAL B CA 1
ATOM 2629 C C . VAL B 1 147 ? 27.416 -9.385 -35.704 1.00 31.19 759 VAL B C 1
ATOM 2630 O O . VAL B 1 147 ? 27.122 -10.327 -34.964 1.00 23.82 759 VAL B O 1
ATOM 2634 N N . VAL B 1 148 ? 28.243 -8.410 -35.341 1.00 18.95 760 VAL B N 1
ATOM 2635 C CA . VAL B 1 148 ? 28.710 -8.277 -33.967 1.00 20.40 760 VAL B CA 1
ATOM 2636 C C . VAL B 1 148 ? 28.183 -6.979 -33.368 1.00 35.86 760 VAL B C 1
ATOM 2637 O O . VAL B 1 148 ? 28.420 -5.892 -33.907 1.00 22.47 760 VAL B O 1
ATOM 2641 N N . PHE B 1 149 ? 27.442 -7.102 -32.271 1.00 15.44 761 PHE B N 1
ATOM 2642 C CA . PHE B 1 149 ? 26.942 -5.938 -31.559 1.00 21.08 761 PHE B CA 1
ATOM 2643 C C . PHE B 1 149 ? 27.783 -5.652 -30.320 1.00 31.75 761 PHE B C 1
ATOM 2644 O O . PHE B 1 149 ? 28.004 -6.539 -29.495 1.00 21.20 761 PHE B O 1
ATOM 2652 N N . LEU B 1 150 ? 28.241 -4.409 -30.194 1.00 16.51 762 LEU B N 1
ATOM 2653 C CA . LEU B 1 150 ? 29.158 -4.034 -29.120 1.00 16.95 762 LEU B CA 1
ATOM 2654 C C . LEU B 1 150 ? 28.597 -2.969 -28.187 1.00 24.09 762 LEU B C 1
ATOM 2655 O O . LEU B 1 150 ? 28.386 -1.816 -28.589 1.00 20.99 762 LEU B O 1
ATOM 2660 N N . SER B 1 151 ? 28.373 -3.355 -26.935 1.00 21.53 763 SER B N 1
ATOM 2661 C CA . SER B 1 151 ? 27.902 -2.427 -25.911 1.00 17.21 763 SER B CA 1
ATOM 2662 C C . SER B 1 151 ? 28.721 -2.583 -24.629 1.00 18.49 763 SER B C 1
ATOM 2663 O O . SER B 1 151 ? 28.186 -2.969 -23.587 1.00 21.49 763 SER B O 1
ATOM 2666 N N . PRO B 1 152 ? 30.023 -2.265 -24.705 1.00 22.68 764 PRO B N 1
ATOM 2667 C CA . PRO B 1 152 ? 30.991 -2.482 -23.622 1.00 21.89 764 PRO B CA 1
ATOM 2668 C C . PRO B 1 152 ? 30.724 -1.588 -22.410 1.00 28.66 764 PRO B C 1
ATOM 2669 O O . PRO B 1 152 ? 29.855 -0.716 -22.462 1.00 24.62 764 PRO B O 1
ATOM 2673 N N . PRO B 1 153 ? 31.461 -1.818 -21.314 1.00 28.35 765 PRO B N 1
ATOM 2674 C CA . PRO B 1 153 ? 31.353 -0.946 -20.142 1.00 27.80 765 PRO B CA 1
ATOM 2675 C C . PRO B 1 153 ? 31.951 0.420 -20.483 1.00 30.02 765 PRO B C 1
ATOM 2676 O O . PRO B 1 153 ? 32.998 0.451 -21.122 1.00 22.17 765 PRO B O 1
ATOM 2680 N N . TRP B 1 154 ? 31.297 1.515 -20.100 1.00 23.61 766 TRP B N 1
ATOM 2681 C CA . TRP B 1 154 ? 31.873 2.846 -20.319 1.00 39.37 766 TRP B CA 1
ATOM 2682 C C . TRP B 1 154 ? 32.387 3.482 -19.027 1.00 41.44 766 TRP B C 1
ATOM 2683 O O . TRP B 1 154 ? 32.972 4.559 -19.064 1.00 38.90 766 TRP B O 1
ATOM 2694 N N . GLY B 1 155 ? 32.138 2.841 -17.888 1.00 40.32 767 GLY B N 1
ATOM 2695 C CA . GLY B 1 155 ? 32.684 3.312 -16.623 1.00 40.11 767 GLY B CA 1
ATOM 2696 C C . GLY B 1 155 ? 31.667 3.939 -15.688 1.00 79.57 767 GLY B C 1
ATOM 2697 O O . GLY B 1 155 ? 31.987 4.874 -14.952 1.00 72.56 767 GLY B O 1
ATOM 2698 N N . GLY B 1 156 ? 30.442 3.422 -15.708 1.00 88.21 768 GLY B N 1
ATOM 2699 C CA . GLY B 1 156 ? 29.381 3.940 -14.862 1.00 65.56 768 GLY B CA 1
ATOM 2700 C C . GLY B 1 156 ? 28.947 5.332 -15.285 1.00 92.96 768 GLY B C 1
ATOM 2701 O O . GLY B 1 156 ? 29.560 5.931 -16.169 1.00 109.68 768 GLY B O 1
ATOM 2702 N N . PRO B 1 157 ? 27.884 5.855 -14.653 1.00 82.85 769 PRO B N 1
ATOM 2703 C CA . PRO B 1 157 ? 27.306 7.170 -14.966 1.00 102.60 769 PRO B CA 1
ATOM 2704 C C . PRO B 1 157 ? 28.306 8.333 -14.940 1.00 108.04 769 PRO B C 1
ATOM 2705 O O . PRO B 1 157 ? 27.942 9.447 -15.319 1.00 81.91 769 PRO B O 1
ATOM 2709 N N . ASP B 1 158 ? 29.538 8.082 -14.504 1.00 89.25 770 ASP B N 1
ATOM 2710 C CA . ASP B 1 158 ? 30.561 9.127 -14.449 1.00 123.96 770 ASP B CA 1
ATOM 2711 C C . ASP B 1 158 ? 31.207 9.395 -15.810 1.00 111.93 770 ASP B C 1
ATOM 2712 O O . ASP B 1 158 ? 31.896 10.398 -15.992 1.00 53.22 770 ASP B O 1
ATOM 2717 N N . TYR B 1 159 ? 30.980 8.494 -16.760 1.00 96.95 771 TYR B N 1
ATOM 2718 C CA . TYR B 1 159 ? 31.557 8.623 -18.093 1.00 69.37 771 TYR B CA 1
ATOM 2719 C C . TYR B 1 159 ? 31.298 10.010 -18.692 1.00 80.22 771 TYR B C 1
ATOM 2720 O O . TYR B 1 159 ? 32.131 10.549 -19.423 1.00 75.95 771 TYR B O 1
ATOM 2729 N N . ALA B 1 160 ? 30.142 10.583 -18.370 1.00 86.56 772 ALA B N 1
ATOM 2730 C CA . ALA B 1 160 ? 29.702 11.832 -18.988 1.00 111.73 772 ALA B CA 1
ATOM 2731 C C . ALA B 1 160 ? 30.293 13.082 -18.336 1.00 95.58 772 ALA B C 1
ATOM 2732 O O . ALA B 1 160 ? 29.912 14.201 -18.678 1.00 54.98 772 ALA B O 1
ATOM 2734 N N . THR B 1 161 ? 31.225 12.892 -17.405 1.00 113.59 773 THR B N 1
ATOM 2735 C CA . THR B 1 161 ? 31.826 14.016 -16.688 1.00 91.84 773 THR B CA 1
ATOM 2736 C C . THR B 1 161 ? 32.968 14.664 -17.475 1.00 91.32 773 THR B C 1
ATOM 2737 O O . THR B 1 161 ? 33.224 15.861 -17.340 1.00 64.98 773 THR B O 1
ATOM 2741 N N . ALA B 1 162 ? 33.657 13.867 -18.285 1.00 69.87 774 ALA B N 1
ATOM 2742 C CA . ALA B 1 162 ? 34.587 14.409 -19.265 1.00 68.16 774 ALA B CA 1
ATOM 2743 C C . ALA B 1 162 ? 33.757 14.935 -20.427 1.00 58.48 774 ALA B C 1
ATOM 2744 O O . ALA B 1 162 ? 32.742 14.338 -20.787 1.00 42.62 774 ALA B O 1
ATOM 2746 N N . GLU B 1 163 ? 34.172 16.056 -21.006 1.00 38.95 775 GLU B N 1
ATOM 2747 C CA . GLU B 1 163 ? 33.385 16.690 -22.056 1.00 50.91 775 GLU B CA 1
ATOM 2748 C C . GLU B 1 163 ? 33.290 15.802 -23.291 1.00 36.46 775 GLU B C 1
ATOM 2749 O O . GLU B 1 163 ? 32.223 15.671 -23.887 1.00 44.73 775 GLU B O 1
ATOM 2755 N N . THR B 1 164 ? 34.413 15.203 -23.670 1.00 35.06 776 THR B N 1
ATOM 2756 C CA . THR B 1 164 ? 34.437 14.243 -24.765 1.00 37.55 776 THR B CA 1
ATOM 2757 C C . THR B 1 164 ? 34.954 12.897 -24.266 1.00 36.85 776 THR B C 1
ATOM 2758 O O . THR B 1 164 ? 35.981 12.830 -23.598 1.00 31.00 776 THR B O 1
ATOM 2762 N N . PHE B 1 165 ? 34.228 11.831 -24.589 1.00 37.59 777 PHE B N 1
ATOM 2763 C CA . PHE B 1 165 ? 34.585 10.486 -24.143 1.00 29.96 777 PHE B CA 1
ATOM 2764 C C . PHE B 1 165 ? 35.612 9.847 -25.067 1.00 22.21 777 PHE B C 1
ATOM 2765 O O . PHE B 1 165 ? 35.345 9.623 -26.247 1.00 26.13 777 PHE B O 1
ATOM 2773 N N . ASP B 1 166 ? 36.784 9.548 -24.513 1.00 30.94 778 ASP B N 1
ATOM 2774 C CA . ASP B 1 166 ? 37.870 8.910 -25.251 1.00 25.26 778 ASP B CA 1
ATOM 2775 C C . ASP B 1 166 ? 37.746 7.391 -25.184 1.00 31.95 778 ASP B C 1
ATOM 2776 O O . ASP B 1 166 ? 37.902 6.795 -24.117 1.00 35.03 778 ASP B O 1
ATOM 2781 N N . ILE B 1 167 ? 37.473 6.763 -26.322 1.00 29.23 779 ILE B N 1
ATOM 2782 C CA . ILE B 1 167 ? 37.196 5.328 -26.323 1.00 30.95 779 ILE B CA 1
ATOM 2783 C C . ILE B 1 167 ? 38.460 4.501 -26.139 1.00 44.04 779 ILE B C 1
ATOM 2784 O O . ILE B 1 167 ? 38.388 3.294 -25.938 1.00 34.34 779 ILE B O 1
ATOM 2789 N N . ARG B 1 168 ? 39.615 5.157 -26.200 1.00 40.39 780 ARG B N 1
ATOM 2790 C CA . ARG B 1 168 ? 40.889 4.472 -26.004 1.00 48.63 780 ARG B CA 1
ATOM 2791 C C . ARG B 1 168 ? 41.403 4.536 -24.560 1.00 39.57 780 ARG B C 1
ATOM 2792 O O . ARG B 1 168 ? 42.043 3.599 -24.088 1.00 53.55 780 ARG B O 1
ATOM 2800 N N . THR B 1 169 ? 41.109 5.626 -23.856 1.00 44.16 781 THR B N 1
ATOM 2801 C CA . THR B 1 169 ? 41.644 5.823 -22.508 1.00 38.13 781 THR B CA 1
ATOM 2802 C C . THR B 1 169 ? 40.589 5.775 -21.401 1.00 43.41 781 THR B C 1
ATOM 2803 O O . THR B 1 169 ? 40.931 5.695 -20.222 1.00 53.01 781 THR B O 1
ATOM 2807 N N . MET B 1 170 ? 39.313 5.835 -21.771 1.00 38.68 782 MET B N 1
ATOM 2808 C CA . MET B 1 170 ? 38.245 5.877 -20.776 1.00 41.63 782 MET B CA 1
ATOM 2809 C C . MET B 1 170 ? 37.407 4.607 -20.772 1.00 34.74 782 MET B C 1
ATOM 2810 O O . MET B 1 170 ? 36.476 4.467 -19.980 1.00 49.06 782 MET B O 1
ATOM 2815 N N . MET B 1 171 ? 37.749 3.685 -21.664 1.00 46.89 783 MET B N 1
ATOM 2816 C CA . MET B 1 171 ? 37.094 2.386 -21.729 1.00 52.64 783 MET B CA 1
ATOM 2817 C C . MET B 1 171 ? 38.083 1.272 -21.424 1.00 34.01 783 MET B C 1
ATOM 2818 O O . MET B 1 171 ? 39.230 1.302 -21.878 1.00 45.32 783 MET B O 1
ATOM 2823 N N . SER B 1 172 ? 37.627 0.282 -20.665 1.00 38.61 784 SER B N 1
ATOM 2824 C CA . SER B 1 172 ? 38.365 -0.966 -20.503 1.00 48.77 784 SER B CA 1
ATOM 2825 C C . SER B 1 172 ? 37.372 -2.118 -20.603 1.00 48.56 784 SER B C 1
ATOM 2826 O O . SER B 1 172 ? 36.416 -2.178 -19.830 1.00 43.89 784 SER B O 1
ATOM 2829 N N . PRO B 1 173 ? 37.580 -3.027 -21.571 1.00 35.90 785 PRO B N 1
ATOM 2830 C CA . PRO B 1 173 ? 38.721 -3.026 -22.491 1.00 36.77 785 PRO B CA 1
ATOM 2831 C C . PRO B 1 173 ? 38.691 -1.825 -23.437 1.00 30.25 785 PRO B C 1
ATOM 2832 O O . PRO B 1 173 ? 37.650 -1.184 -23.600 1.00 32.11 785 PRO B O 1
ATOM 2836 N N . ASP B 1 174 ? 39.834 -1.535 -24.047 1.00 27.10 786 ASP B N 1
ATOM 2837 C CA . ASP B 1 174 ? 39.973 -0.408 -24.961 1.00 37.09 786 ASP B CA 1
ATOM 2838 C C . ASP B 1 174 ? 39.092 -0.567 -26.205 1.00 25.13 786 ASP B C 1
ATOM 2839 O O . ASP B 1 174 ? 39.029 -1.641 -26.807 1.00 31.99 786 ASP B O 1
ATOM 2844 N N . GLY B 1 175 ? 38.417 0.516 -26.582 1.00 29.07 787 GLY B N 1
ATOM 2845 C CA . GLY B 1 175 ? 37.480 0.503 -27.691 1.00 24.16 787 GLY B CA 1
ATOM 2846 C C . GLY B 1 175 ? 38.062 0.086 -29.030 1.00 23.83 787 GLY B C 1
ATOM 2847 O O . GLY B 1 175 ? 37.376 -0.529 -29.845 1.00 25.39 787 GLY B O 1
ATOM 2848 N N . PHE B 1 176 ? 39.321 0.433 -29.272 1.00 23.13 788 PHE B N 1
ATOM 2849 C CA . PHE B 1 176 ? 39.982 0.044 -30.518 1.00 23.91 788 PHE B CA 1
ATOM 2850 C C . PHE B 1 176 ? 40.303 -1.450 -30.546 1.00 25.08 788 PHE B C 1
ATOM 2851 O O . PHE B 1 176 ? 40.194 -2.101 -31.588 1.00 31.21 788 PHE B O 1
ATOM 2859 N N . GLU B 1 177 ? 40.704 -1.989 -29.402 1.00 27.95 789 GLU B N 1
ATOM 2860 C CA . GLU B 1 177 ? 41.019 -3.414 -29.307 1.00 24.40 789 GLU B CA 1
ATOM 2861 C C . GLU B 1 177 ? 39.754 -4.263 -29.484 1.00 23.06 789 GLU B C 1
ATOM 2862 O O . GLU B 1 177 ? 39.749 -5.259 -30.214 1.00 28.28 789 GLU B O 1
ATOM 2868 N N . ILE B 1 178 ? 38.677 -3.860 -28.821 1.00 23.72 790 ILE B N 1
ATOM 2869 C CA . ILE B 1 178 ? 37.405 -4.549 -28.979 1.00 22.87 790 ILE B CA 1
ATOM 2870 C C . ILE B 1 178 ? 36.998 -4.586 -30.445 1.00 32.30 790 ILE B C 1
ATOM 2871 O O . ILE B 1 178 ? 36.579 -5.628 -30.956 1.00 26.36 790 ILE B O 1
ATOM 2876 N N . PHE B 1 179 ? 37.131 -3.445 -31.118 1.00 22.13 791 PHE B N 1
ATOM 2877 C CA . PHE B 1 179 ? 36.793 -3.350 -32.534 1.00 16.59 791 PHE B CA 1
ATOM 2878 C C . PHE B 1 179 ? 37.687 -4.234 -33.397 1.00 18.05 791 PHE B C 1
ATOM 2879 O O . PHE B 1 179 ? 37.213 -4.909 -34.306 1.00 20.00 791 PHE B O 1
ATOM 2887 N N . ARG B 1 180 ? 38.986 -4.218 -33.116 1.00 20.21 792 ARG B N 1
ATOM 2888 C CA . ARG B 1 180 ? 39.938 -5.004 -33.893 1.00 25.24 792 ARG B CA 1
ATOM 2889 C C . ARG B 1 180 ? 39.608 -6.499 -33.817 1.00 26.42 792 ARG B C 1
ATOM 2890 O O . ARG B 1 180 ? 39.678 -7.214 -34.821 1.00 23.94 792 ARG B O 1
ATOM 2898 N N . LEU B 1 181 ? 39.239 -6.964 -32.625 1.00 27.62 793 LEU B N 1
ATOM 2899 C CA . LEU B 1 181 ? 38.883 -8.367 -32.434 1.00 23.49 793 LEU B CA 1
ATOM 2900 C C . LEU B 1 181 ? 37.562 -8.695 -33.111 1.00 26.84 793 LEU B C 1
ATOM 2901 O O . LEU B 1 181 ? 37.412 -9.761 -33.700 1.00 28.43 793 LEU B O 1
ATOM 2906 N N . SER B 1 182 ? 36.606 -7.773 -33.043 1.00 21.50 794 SER B N 1
ATOM 2907 C CA . SER B 1 182 ? 35.335 -7.979 -33.721 1.00 23.56 794 SER B CA 1
ATOM 2908 C C . SER B 1 182 ? 35.526 -8.124 -35.232 1.00 21.73 794 SER B C 1
ATOM 2909 O O . SER B 1 182 ? 34.769 -8.831 -35.899 1.00 22.86 794 SER B O 1
ATOM 2912 N N . LYS B 1 183 ? 36.540 -7.453 -35.768 1.00 23.83 795 LYS B N 1
ATOM 2913 C CA . LYS B 1 183 ? 36.804 -7.496 -37.204 1.00 26.96 795 LYS B CA 1
ATOM 2914 C C . LYS B 1 183 ? 37.226 -8.893 -37.665 1.00 32.29 795 LYS B C 1
ATOM 2915 O O . LYS B 1 183 ? 37.080 -9.239 -38.835 1.00 29.18 795 LYS B O 1
ATOM 2921 N N . LYS B 1 184 ? 37.744 -9.696 -36.743 1.00 30.38 796 LYS B N 1
ATOM 2922 C CA . LYS B 1 184 ? 38.108 -11.071 -37.069 1.00 28.47 796 LYS B CA 1
ATOM 2923 C C . LYS B 1 184 ? 36.851 -11.871 -37.385 1.00 29.86 796 LYS B C 1
ATOM 2924 O O . LYS B 1 184 ? 36.866 -12.781 -38.207 1.00 36.44 796 LYS B O 1
ATOM 2930 N N . ILE B 1 185 ? 35.756 -11.502 -36.731 1.00 27.69 797 ILE B N 1
ATOM 2931 C CA . ILE B 1 185 ? 34.482 -12.172 -36.915 1.00 28.40 797 ILE B CA 1
ATOM 2932 C C . ILE B 1 185 ? 33.765 -11.689 -38.175 1.00 34.51 797 ILE B C 1
ATOM 2933 O O . ILE B 1 185 ? 33.402 -12.489 -39.036 1.00 32.14 797 ILE B O 1
ATOM 2938 N N . THR B 1 186 ? 33.562 -10.379 -38.285 1.00 27.11 798 THR B N 1
ATOM 2939 C CA . THR B 1 186 ? 32.778 -9.836 -39.386 1.00 22.52 798 THR B CA 1
ATOM 2940 C C . THR B 1 186 ? 33.082 -8.352 -39.624 1.00 22.81 798 THR B C 1
ATOM 2941 O O . THR B 1 186 ? 33.687 -7.694 -38.784 1.00 20.97 798 THR B O 1
ATOM 2945 N N . ASN B 1 187 ? 32.656 -7.826 -40.767 1.00 28.84 799 ASN B N 1
ATOM 2946 C CA . ASN B 1 187 ? 32.766 -6.389 -41.018 1.00 27.83 799 ASN B CA 1
ATOM 2947 C C . ASN B 1 187 ? 31.492 -5.685 -40.579 1.00 28.49 799 ASN B C 1
ATOM 2948 O O . ASN B 1 187 ? 31.440 -4.455 -40.477 1.00 25.38 799 ASN B O 1
ATOM 2953 N N . ASN B 1 188 ? 30.456 -6.479 -40.338 1.00 19.73 800 ASN B N 1
ATOM 2954 C CA . ASN B 1 188 ? 29.157 -5.950 -39.954 1.00 21.52 800 ASN B CA 1
ATOM 2955 C C . ASN B 1 188 ? 29.121 -5.762 -38.449 1.00 37.88 800 ASN B C 1
ATOM 2956 O O . ASN B 1 188 ? 28.758 -6.672 -37.704 1.00 22.43 800 ASN B O 1
ATOM 2961 N N . ILE B 1 189 ? 29.510 -4.571 -38.013 1.00 22.75 801 ILE B N 1
ATOM 2962 C CA . ILE B 1 189 ? 29.693 -4.277 -36.601 1.00 14.26 801 ILE B CA 1
ATOM 2963 C C . ILE B 1 189 ? 28.797 -3.126 -36.178 1.00 21.97 801 ILE B C 1
ATOM 2964 O O . ILE B 1 189 ? 28.696 -2.127 -36.886 1.00 24.66 801 ILE B O 1
ATOM 2969 N N . VAL B 1 190 ? 28.126 -3.278 -35.043 1.00 20.17 802 VAL B N 1
ATOM 2970 C CA . VAL B 1 190 ? 27.340 -2.191 -34.456 1.00 17.98 802 VAL B CA 1
ATOM 2971 C C . VAL B 1 190 ? 27.985 -1.777 -33.136 1.00 33.24 802 VAL B C 1
ATOM 2972 O O . VAL B 1 190 ? 28.283 -2.621 -32.293 1.00 21.54 802 VAL B O 1
ATOM 2976 N N . TYR B 1 191 ? 28.210 -0.482 -32.954 1.00 14.36 803 TYR B N 1
ATOM 2977 C CA . TYR B 1 191 ? 28.876 0.005 -31.749 1.00 15.24 803 TYR B CA 1
ATOM 2978 C C . TYR B 1 191 ? 27.956 0.953 -30.990 1.00 25.35 803 TYR B C 1
ATOM 2979 O O . TYR B 1 191 ? 27.623 2.035 -31.480 1.00 28.10 803 TYR B O 1
ATOM 2988 N N . PHE B 1 192 ? 27.554 0.544 -29.793 1.00 16.58 804 PHE B N 1
ATOM 2989 C CA . PHE B 1 192 ? 26.705 1.352 -28.924 1.00 19.64 804 PHE B CA 1
ATOM 2990 C C . PHE B 1 192 ? 27.617 2.124 -27.983 1.00 20.85 804 PHE B C 1
ATOM 2991 O O . PHE B 1 192 ? 28.372 1.527 -27.217 1.00 21.39 804 PHE B O 1
ATOM 2999 N N . LEU B 1 193 ? 27.568 3.451 -28.056 1.00 24.39 805 LEU B N 1
ATOM 3000 C CA . LEU B 1 193 ? 28.569 4.285 -27.392 1.00 16.41 805 LEU B CA 1
ATOM 3001 C C . LEU B 1 193 ? 27.962 5.518 -26.719 1.00 17.83 805 LEU B C 1
ATOM 3002 O O . LEU B 1 193 ? 26.818 5.872 -26.982 1.00 21.36 805 LEU B O 1
ATOM 3007 N N . PRO B 1 194 ? 28.735 6.171 -25.835 1.00 18.41 806 PRO B N 1
ATOM 3008 C CA . PRO B 1 194 ? 28.253 7.347 -25.100 1.00 31.30 806 PRO B CA 1
ATOM 3009 C C . PRO B 1 194 ? 27.913 8.502 -26.041 1.00 21.96 806 PRO B C 1
ATOM 3010 O O . PRO B 1 194 ? 28.559 8.654 -27.075 1.00 19.06 806 PRO B O 1
ATOM 3014 N N . ARG B 1 195 ? 26.913 9.299 -25.678 1.00 23.28 807 ARG B N 1
ATOM 3015 C CA . ARG B 1 195 ? 26.471 10.408 -26.512 1.00 22.58 807 ARG B CA 1
ATOM 3016 C C . ARG B 1 195 ? 27.569 11.444 -26.737 1.00 25.47 807 ARG B C 1
ATOM 3017 O O . ARG B 1 195 ? 27.516 12.210 -27.696 1.00 29.41 807 ARG B O 1
ATOM 3025 N N . ASN B 1 196 ? 28.569 11.453 -25.863 1.00 24.85 808 ASN B N 1
ATOM 3026 C CA . ASN B 1 196 ? 29.698 12.369 -26.012 1.00 29.27 808 ASN B CA 1
ATOM 3027 C C . ASN B 1 196 ? 30.956 11.673 -26.519 1.00 29.61 808 ASN B C 1
ATOM 3028 O O . ASN B 1 196 ? 32.074 12.128 -26.267 1.00 29.99 808 ASN B O 1
ATOM 3033 N N . ALA B 1 197 ? 30.774 10.571 -27.238 1.00 19.81 809 ALA B N 1
ATOM 3034 C CA . ALA B 1 197 ? 31.909 9.845 -27.791 1.00 17.68 809 ALA B CA 1
ATOM 3035 C C . ALA B 1 197 ? 32.684 10.723 -28.760 1.00 31.13 809 ALA B C 1
ATOM 3036 O O . ALA B 1 197 ? 32.090 11.489 -29.522 1.00 25.48 809 ALA B O 1
ATOM 3038 N N . ASP B 1 198 ? 34.008 10.590 -28.724 1.00 25.01 810 ASP B N 1
ATOM 3039 C CA . ASP B 1 198 ? 34.921 11.303 -29.614 1.00 27.79 810 ASP B CA 1
ATOM 3040 C C . ASP B 1 198 ? 34.717 10.876 -31.067 1.00 28.62 810 ASP B C 1
ATOM 3041 O O . ASP B 1 198 ? 35.044 9.754 -31.449 1.00 24.10 810 ASP B O 1
ATOM 3046 N N . ILE B 1 199 ? 34.192 11.779 -31.886 1.00 23.27 811 ILE B N 1
ATOM 3047 C CA . ILE B 1 199 ? 33.785 11.390 -33.224 1.00 21.35 811 ILE B CA 1
ATOM 3048 C C . ILE B 1 199 ? 34.972 11.078 -34.148 1.00 21.79 811 ILE B C 1
ATOM 3049 O O . ILE B 1 199 ? 34.882 10.170 -34.976 1.00 24.09 811 ILE B O 1
ATOM 3054 N N . ASP B 1 200 ? 36.086 11.797 -34.015 1.00 22.80 812 ASP B N 1
ATOM 3055 C CA A ASP B 1 200 ? 37.309 11.480 -34.755 0.15 28.17 812 ASP B CA 1
ATOM 3056 C CA B ASP B 1 200 ? 37.230 11.444 -34.844 0.85 28.10 812 ASP B CA 1
ATOM 3057 C C . ASP B 1 200 ? 37.664 10.009 -34.545 1.00 30.96 812 ASP B C 1
ATOM 3058 O O . ASP B 1 200 ? 37.977 9.263 -35.472 1.00 26.65 812 ASP B O 1
ATOM 3067 N N . GLN B 1 201 ? 37.648 9.611 -33.278 1.00 28.44 813 GLN B N 1
ATOM 3068 C CA . GLN B 1 201 ? 38.024 8.246 -32.914 1.00 23.92 813 GLN B CA 1
ATOM 3069 C C . GLN B 1 201 ? 37.079 7.221 -33.521 1.00 17.44 813 GLN B C 1
ATOM 3070 O O . GLN B 1 201 ? 37.522 6.252 -34.140 1.00 27.66 813 GLN B O 1
ATOM 3076 N N . VAL B 1 202 ? 35.777 7.439 -33.351 1.00 18.69 814 VAL B N 1
ATOM 3077 C CA . VAL B 1 202 ? 34.786 6.554 -33.948 1.00 22.48 814 VAL B CA 1
ATOM 3078 C C . VAL B 1 202 ? 35.005 6.453 -35.457 1.00 33.68 814 VAL B C 1
ATOM 3079 O O . VAL B 1 202 ? 35.001 5.360 -36.020 1.00 31.67 814 VAL B O 1
ATOM 3083 N N . ALA B 1 203 ? 35.219 7.598 -36.102 1.00 36.04 815 ALA B N 1
ATOM 3084 C CA . ALA B 1 203 ? 35.463 7.644 -37.544 1.00 35.32 815 ALA B CA 1
ATOM 3085 C C . ALA B 1 203 ? 36.751 6.928 -37.965 1.00 28.63 815 ALA B C 1
ATOM 3086 O O . ALA B 1 203 ? 36.849 6.422 -39.080 1.00 44.24 815 ALA B O 1
ATOM 3088 N N . SER B 1 204 ? 37.746 6.896 -37.086 1.00 25.10 816 SER B N 1
ATOM 3089 C CA . SER B 1 204 ? 39.004 6.237 -37.431 1.00 23.00 816 SER B CA 1
ATOM 3090 C C . SER B 1 204 ? 38.911 4.705 -37.329 1.00 40.01 816 SER B C 1
ATOM 3091 O O . SER B 1 204 ? 39.771 3.992 -37.847 1.00 22.75 816 SER B O 1
ATOM 3094 N N . LEU B 1 205 ? 37.865 4.199 -36.679 1.00 24.45 817 LEU B N 1
ATOM 3095 C CA . LEU B 1 205 ? 37.745 2.753 -36.477 1.00 34.36 817 LEU B CA 1
ATOM 3096 C C . LEU B 1 205 ? 37.787 1.986 -37.793 1.00 31.09 817 LEU B C 1
ATOM 3097 O O . LEU B 1 205 ? 38.444 0.957 -37.888 1.00 35.14 817 LEU B O 1
ATOM 3102 N N . ALA B 1 206 ? 37.109 2.498 -38.815 1.00 27.80 818 ALA B N 1
ATOM 3103 C CA . ALA B 1 206 ? 37.047 1.801 -40.100 1.00 36.96 818 ALA B CA 1
ATOM 3104 C C . ALA B 1 206 ? 38.311 1.941 -40.955 1.00 24.00 818 ALA B C 1
ATOM 3105 O O . ALA B 1 206 ? 38.397 1.350 -42.027 1.00 34.80 818 ALA B O 1
ATOM 3107 N N . GLY B 1 207 ? 39.278 2.719 -40.477 1.00 27.23 819 GLY B N 1
ATOM 3108 C CA . GLY B 1 207 ? 40.545 2.884 -41.169 1.00 38.97 819 GLY B CA 1
ATOM 3109 C C . GLY B 1 207 ? 40.503 3.830 -42.360 1.00 40.73 819 GLY B C 1
ATOM 3110 O O . GLY B 1 207 ? 39.431 4.287 -42.759 1.00 31.91 819 GLY B O 1
ATOM 3111 N N . PRO B 1 208 ? 41.678 4.130 -42.937 1.00 37.49 820 PRO B N 1
ATOM 3112 C CA . PRO B 1 208 ? 41.785 5.028 -44.095 1.00 41.58 820 PRO B CA 1
ATOM 3113 C C . PRO B 1 208 ? 40.819 4.661 -45.217 1.00 37.90 820 PRO B C 1
ATOM 3114 O O . PRO B 1 208 ? 40.767 3.512 -45.649 1.00 37.48 820 PRO B O 1
ATOM 3118 N N . GLY B 1 209 ? 40.044 5.639 -45.671 1.00 26.24 821 GLY B N 1
ATOM 3119 C CA . GLY B 1 209 ? 39.124 5.425 -46.772 1.00 23.48 821 GLY B CA 1
ATOM 3120 C C . GLY B 1 209 ? 37.870 4.683 -46.359 1.00 26.68 821 GLY B C 1
ATOM 3121 O O . GLY B 1 209 ? 37.039 4.346 -47.199 1.00 28.11 821 GLY B O 1
ATOM 3122 N N . GLY B 1 210 ? 37.738 4.421 -45.062 1.00 25.90 822 GLY B N 1
ATOM 3123 C CA . GLY B 1 210 ? 36.608 3.664 -44.557 1.00 25.71 822 GLY B CA 1
ATOM 3124 C C . GLY B 1 210 ? 35.388 4.519 -44.278 1.00 28.63 822 GLY B C 1
ATOM 3125 O O . GLY B 1 210 ? 35.472 5.747 -44.212 1.00 28.98 822 GLY B O 1
ATOM 3126 N N . GLN B 1 211 ? 34.244 3.868 -44.114 1.00 21.97 823 GLN B N 1
ATOM 3127 C CA . GLN B 1 211 ? 33.008 4.582 -43.810 1.00 24.99 823 GLN B CA 1
ATOM 3128 C C . GLN B 1 211 ? 32.301 4.047 -42.570 1.00 38.43 823 GLN B C 1
ATOM 3129 O O . GLN B 1 211 ? 32.435 2.877 -42.217 1.00 35.61 823 GLN B O 1
ATOM 3135 N N . VAL B 1 212 ? 31.551 4.921 -41.910 1.00 28.55 824 VAL B N 1
ATOM 3136 C CA . VAL B 1 212 ? 30.747 4.537 -40.759 1.00 19.06 824 VAL B CA 1
ATOM 3137 C C . VAL B 1 212 ? 29.478 5.374 -40.772 1.00 36.29 824 VAL B C 1
ATOM 3138 O O . VAL B 1 212 ? 29.506 6.551 -41.149 1.00 28.49 824 VAL B O 1
ATOM 3142 N N . GLU B 1 213 ? 28.355 4.772 -40.396 1.00 18.30 825 GLU B N 1
ATOM 3143 C CA . GLU B 1 213 ? 27.134 5.549 -40.215 1.00 19.17 825 GLU B CA 1
ATOM 3144 C C . GLU B 1 213 ? 26.900 5.772 -38.724 1.00 30.95 825 GLU B C 1
ATOM 3145 O O . GLU B 1 213 ? 26.891 4.829 -37.936 1.00 19.01 825 GLU B O 1
ATOM 3151 N N . ILE B 1 214 ? 26.736 7.025 -38.332 1.00 20.44 826 ILE B N 1
ATOM 3152 C CA . ILE B 1 214 ? 26.529 7.339 -36.930 1.00 17.38 826 ILE B CA 1
ATOM 3153 C C . ILE B 1 214 ? 25.142 7.913 -36.694 1.00 31.89 826 ILE B C 1
ATOM 3154 O O . ILE B 1 214 ? 24.755 8.901 -37.315 1.00 24.32 826 ILE B O 1
ATOM 3159 N N . GLU B 1 215 ? 24.380 7.282 -35.808 1.00 18.71 827 GLU B N 1
ATOM 3160 C CA . GLU B 1 215 ? 23.077 7.824 -35.441 1.00 20.88 827 GLU B CA 1
ATOM 3161 C C . GLU B 1 215 ? 23.077 8.228 -33.979 1.00 17.62 827 GLU B C 1
ATOM 3162 O O . GLU B 1 215 ? 23.782 7.635 -33.167 1.00 24.76 827 GLU B O 1
ATOM 3168 N N . GLN B 1 216 ? 22.300 9.258 -33.659 1.00 23.42 828 GLN B N 1
ATOM 3169 C CA . GLN B 1 216 ? 22.085 9.662 -32.280 1.00 17.66 828 GLN B CA 1
ATOM 3170 C C . GLN B 1 216 ? 20.782 9.040 -31.795 1.00 20.58 828 GLN B C 1
ATOM 3171 O O . GLN B 1 216 ? 19.778 9.062 -32.509 1.00 21.49 828 GLN B O 1
ATOM 3177 N N . ASN B 1 217 ? 20.803 8.469 -30.594 1.00 19.31 829 ASN B N 1
ATOM 3178 C CA . ASN B 1 217 ? 19.614 7.850 -30.016 1.00 21.81 829 ASN B CA 1
ATOM 3179 C C . ASN B 1 217 ? 18.953 8.756 -28.989 1.00 23.37 829 ASN B C 1
ATOM 3180 O O . ASN B 1 217 ? 19.612 9.290 -28.101 1.00 21.68 829 ASN B O 1
ATOM 3185 N N . PHE B 1 218 ? 17.644 8.924 -29.119 1.00 21.72 830 PHE B N 1
ATOM 3186 C CA . PHE B 1 218 ? 16.900 9.808 -28.232 1.00 25.56 830 PHE B CA 1
ATOM 3187 C C . PHE B 1 218 ? 15.876 9.021 -27.424 1.00 31.78 830 PHE B C 1
ATOM 3188 O O . PHE B 1 218 ? 15.392 7.981 -27.869 1.00 27.44 830 PHE B O 1
ATOM 3196 N N . LEU B 1 219 ? 15.547 9.528 -26.241 1.00 27.64 831 LEU B N 1
ATOM 3197 C CA . LEU B 1 219 ? 14.466 8.972 -25.430 1.00 21.74 831 LEU B CA 1
ATOM 3198 C C . LEU B 1 219 ? 13.565 10.102 -24.945 1.00 28.03 831 LEU B C 1
ATOM 3199 O O . LEU B 1 219 ? 14.003 10.957 -24.181 1.00 27.44 831 LEU B O 1
ATOM 3204 N N . ASN B 1 220 ? 12.306 10.096 -25.379 1.00 28.45 832 ASN B N 1
ATOM 3205 C CA . ASN B 1 220 ? 11.400 11.214 -25.118 1.00 38.98 832 ASN B CA 1
ATOM 3206 C C . ASN B 1 220 ? 12.006 12.531 -25.620 1.00 27.72 832 ASN B C 1
ATOM 3207 O O . ASN B 1 220 ? 11.876 13.574 -24.981 1.00 26.04 832 ASN B O 1
ATOM 3212 N N . ASN B 1 221 ? 12.680 12.455 -26.765 1.00 30.31 833 ASN B N 1
ATOM 3213 C CA . ASN B 1 221 ? 13.287 13.622 -27.410 1.00 27.01 833 ASN B CA 1
ATOM 3214 C C . ASN B 1 221 ? 14.540 14.153 -26.713 1.00 29.61 833 ASN B C 1
ATOM 3215 O O . ASN B 1 221 ? 15.030 15.228 -27.048 1.00 34.60 833 ASN B O 1
ATOM 3220 N N . LYS B 1 222 ? 15.062 13.393 -25.755 1.00 26.98 834 LYS B N 1
ATOM 3221 C CA . LYS B 1 222 ? 16.306 13.766 -25.086 1.00 24.79 834 LYS B CA 1
ATOM 3222 C C . LYS B 1 222 ? 17.455 12.889 -25.575 1.00 31.62 834 LYS B C 1
ATOM 3223 O O . LYS B 1 222 ? 17.342 11.662 -25.611 1.00 23.48 834 LYS B O 1
ATOM 3229 N N . LEU B 1 223 ? 18.557 13.529 -25.953 1.00 25.13 835 LEU B N 1
ATOM 3230 C CA . LEU B 1 223 ? 19.728 12.832 -26.471 1.00 25.20 835 LEU B CA 1
ATOM 3231 C C . LEU B 1 223 ? 20.270 11.842 -25.451 1.00 24.73 835 LEU B C 1
ATOM 3232 O O . LEU B 1 223 ? 20.607 12.222 -24.333 1.00 30.18 835 LEU B O 1
ATOM 3237 N N . LYS B 1 224 ? 20.381 10.577 -25.853 1.00 24.61 836 LYS B N 1
ATOM 3238 C CA . LYS B 1 224 ? 20.771 9.498 -24.937 1.00 26.12 836 LYS B CA 1
ATOM 3239 C C . LYS B 1 224 ? 22.153 8.915 -25.209 1.00 18.99 836 LYS B C 1
ATOM 3240 O O . LYS B 1 224 ? 23.020 8.898 -24.333 1.00 23.82 836 LYS B O 1
ATOM 3246 N N . THR B 1 225 ? 22.336 8.405 -26.423 1.00 18.13 837 THR B N 1
ATOM 3247 C CA . THR B 1 225 ? 23.550 7.697 -26.791 1.00 17.36 837 THR B CA 1
ATOM 3248 C C . THR B 1 225 ? 23.728 7.833 -28.294 1.00 14.40 837 THR B C 1
ATOM 3249 O O . THR B 1 225 ? 22.878 8.411 -28.970 1.00 24.35 837 THR B O 1
ATOM 3253 N N . ILE B 1 226 ? 24.838 7.316 -28.813 1.00 15.76 838 ILE B N 1
ATOM 3254 C CA . ILE B 1 226 ? 24.989 7.144 -30.252 1.00 24.30 838 ILE B CA 1
ATOM 3255 C C . ILE B 1 226 ? 25.145 5.661 -30.585 1.00 27.03 838 ILE B C 1
ATOM 3256 O O . ILE B 1 226 ? 25.590 4.870 -29.757 1.00 21.63 838 ILE B O 1
ATOM 3261 N N . THR B 1 227 ? 24.762 5.293 -31.800 1.00 17.98 839 THR B N 1
ATOM 3262 C CA . THR B 1 227 ? 25.045 3.967 -32.323 1.00 22.03 839 THR B CA 1
ATOM 3263 C C . THR B 1 227 ? 25.772 4.135 -33.651 1.00 27.07 839 THR B C 1
ATOM 3264 O O . THR B 1 227 ? 25.304 4.871 -34.526 1.00 21.98 839 THR B O 1
ATOM 3268 N N . ALA B 1 228 ? 26.918 3.471 -33.789 1.00 17.85 840 ALA B N 1
ATOM 3269 C CA . ALA B 1 228 ? 27.684 3.468 -35.039 1.00 16.81 840 ALA B CA 1
ATOM 3270 C C . ALA B 1 228 ? 27.531 2.144 -35.788 1.00 26.18 840 ALA B C 1
ATOM 3271 O O . ALA B 1 228 ? 27.692 1.071 -35.203 1.00 19.04 840 ALA B O 1
ATOM 3273 N N . TYR B 1 229 ? 27.216 2.226 -37.081 1.00 18.89 841 TYR B N 1
ATOM 3274 C CA . TYR B 1 229 ? 27.082 1.043 -37.933 1.00 20.81 841 TYR B CA 1
ATOM 3275 C C . TYR B 1 229 ? 28.219 0.952 -38.942 1.00 28.86 841 TYR B C 1
ATOM 3276 O O . TYR B 1 229 ? 28.545 1.935 -39.607 1.00 22.85 841 TYR B O 1
ATOM 3285 N N . PHE B 1 230 ? 28.829 -0.225 -39.050 1.00 23.04 842 PHE B N 1
ATOM 3286 C CA . PHE B 1 230 ? 29.927 -0.438 -39.987 1.00 15.98 842 PHE B CA 1
ATOM 3287 C C . PHE B 1 230 ? 29.587 -1.537 -40.988 1.00 23.66 842 PHE B C 1
ATOM 3288 O O . PHE B 1 230 ? 28.591 -2.240 -40.838 1.00 31.36 842 PHE B O 1
ATOM 3296 N N . GLY B 1 231 ? 30.424 -1.681 -42.012 1.00 24.36 843 GLY B N 1
ATOM 3297 C CA . GLY B 1 231 ? 30.213 -2.694 -43.036 1.00 33.83 843 GLY B CA 1
ATOM 3298 C C . GLY B 1 231 ? 28.915 -2.559 -43.814 1.00 40.01 843 GLY B C 1
ATOM 3299 O O . GLY B 1 231 ? 28.575 -1.474 -44.280 1.00 40.63 843 GLY B O 1
ATOM 3300 N N . ASP B 1 232 ? 28.187 -3.666 -43.949 1.00 29.37 844 ASP B N 1
ATOM 3301 C CA . ASP B 1 232 ? 26.962 -3.703 -44.742 1.00 27.83 844 ASP B CA 1
ATOM 3302 C C . ASP B 1 232 ? 25.720 -3.323 -43.938 1.00 40.69 844 ASP B C 1
ATOM 3303 O O . ASP B 1 232 ? 24.595 -3.428 -44.430 1.00 30.63 844 ASP B O 1
ATOM 3308 N N . LEU B 1 233 ? 25.930 -2.885 -42.701 1.00 29.25 845 LEU B N 1
ATOM 3309 C CA . LEU B 1 233 ? 24.843 -2.376 -41.866 1.00 37.53 845 LEU B CA 1
ATOM 3310 C C . LEU B 1 233 ? 24.533 -0.921 -42.214 1.00 28.12 845 LEU B C 1
ATOM 3311 O O . LEU B 1 233 ? 23.509 -0.372 -41.802 1.00 39.63 845 LEU B O 1
ATOM 3316 N N . ILE B 1 234 ? 25.431 -0.295 -42.965 1.00 36.01 846 ILE B N 1
ATOM 3317 C CA . ILE B 1 234 ? 25.219 1.073 -43.417 1.00 52.56 846 ILE B CA 1
ATOM 3318 C C . ILE B 1 234 ? 24.127 1.104 -44.484 1.00 32.35 846 ILE B C 1
ATOM 3319 O O . ILE B 1 234 ? 24.100 0.259 -45.379 1.00 42.95 846 ILE B O 1
ATOM 3324 N N . ARG B 1 235 ? 23.220 2.072 -44.372 1.00 64.18 847 ARG B N 1
ATOM 3325 C CA . ARG B 1 235 ? 22.080 2.179 -45.283 1.00 62.43 847 ARG B CA 1
ATOM 3326 C C . ARG B 1 235 ? 22.491 2.316 -46.747 1.00 40.50 847 ARG B C 1
ATOM 3327 O O . ARG B 1 235 ? 23.588 2.787 -47.051 1.00 49.87 847 ARG B O 1
ATOM 3335 N N . VAL C 1 29 ? 63.090 -39.887 -30.874 1.00 72.33 641 VAL C N 1
ATOM 3336 C CA . VAL C 1 29 ? 61.833 -39.199 -31.153 1.00 100.26 641 VAL C CA 1
ATOM 3337 C C . VAL C 1 29 ? 61.919 -37.721 -30.780 1.00 105.60 641 VAL C C 1
ATOM 3338 O O . VAL C 1 29 ? 61.779 -37.361 -29.610 1.00 89.97 641 VAL C O 1
ATOM 3342 N N . PRO C 1 30 ? 62.147 -36.859 -31.783 1.00 108.73 642 PRO C N 1
ATOM 3343 C CA . PRO C 1 30 ? 62.390 -35.422 -31.603 1.00 82.37 642 PRO C CA 1
ATOM 3344 C C . PRO C 1 30 ? 61.137 -34.611 -31.276 1.00 64.77 642 PRO C C 1
ATOM 3345 O O . PRO C 1 30 ? 61.243 -33.593 -30.594 1.00 90.42 642 PRO C O 1
ATOM 3349 N N . GLU C 1 31 ? 59.975 -35.042 -31.759 1.00 75.57 643 GLU C N 1
ATOM 3350 C CA . GLU C 1 31 ? 58.740 -34.292 -31.533 1.00 107.56 643 GLU C CA 1
ATOM 3351 C C . GLU C 1 31 ? 58.275 -34.347 -30.078 1.00 72.11 643 GLU C C 1
ATOM 3352 O O . GLU C 1 31 ? 57.325 -33.664 -29.699 1.00 63.39 643 GLU C O 1
ATOM 3358 N N . LEU C 1 32 ? 58.948 -35.164 -29.272 1.00 66.74 644 LEU C N 1
ATOM 3359 C CA . LEU C 1 32 ? 58.659 -35.243 -27.845 1.00 82.98 644 LEU C CA 1
ATOM 3360 C C . LEU C 1 32 ? 59.609 -34.348 -27.058 1.00 69.55 644 LEU C C 1
ATOM 3361 O O . LEU C 1 32 ? 59.543 -34.285 -25.832 1.00 55.57 644 LEU C O 1
ATOM 3366 N N . ALA C 1 33 ? 60.492 -33.657 -27.771 1.00 54.40 645 ALA C N 1
ATOM 3367 C CA . ALA C 1 33 ? 61.516 -32.839 -27.134 1.00 60.92 645 ALA C CA 1
ATOM 3368 C C . ALA C 1 33 ? 60.921 -31.824 -26.164 1.00 52.34 645 ALA C C 1
ATOM 3369 O O . ALA C 1 33 ? 61.342 -31.740 -25.011 1.00 54.20 645 ALA C O 1
ATOM 3371 N N . LYS C 1 34 ? 59.979 -31.026 -26.644 1.00 37.94 646 LYS C N 1
ATOM 3372 C CA . LYS C 1 34 ? 59.377 -30.007 -25.801 1.00 67.14 646 LYS C CA 1
ATOM 3373 C C . LYS C 1 34 ? 58.611 -30.604 -24.624 1.00 51.94 646 LYS C C 1
ATOM 3374 O O . LYS C 1 34 ? 58.636 -30.062 -23.525 1.00 66.70 646 LYS C O 1
ATOM 3380 N N . TYR C 1 35 ? 57.925 -31.715 -24.859 1.00 55.24 647 TYR C N 1
ATOM 3381 C CA . TYR C 1 35 ? 57.149 -32.351 -23.800 1.00 42.10 647 TYR C CA 1
ATOM 3382 C C . TYR C 1 35 ? 58.078 -32.873 -22.712 1.00 48.90 647 TYR C C 1
ATOM 3383 O O . TYR C 1 35 ? 57.873 -32.597 -21.531 1.00 46.74 647 TYR C O 1
ATOM 3392 N N . TRP C 1 36 ? 59.112 -33.610 -23.111 1.00 55.74 648 TRP C N 1
ATOM 3393 C CA . TRP C 1 36 ? 60.089 -34.113 -22.151 1.00 57.31 648 TRP C CA 1
ATOM 3394 C C . TRP C 1 36 ? 60.734 -32.972 -21.380 1.00 53.33 648 TRP C C 1
ATOM 3395 O O . TRP C 1 36 ? 60.968 -33.079 -20.179 1.00 45.39 648 TRP C O 1
ATOM 3406 N N . ALA C 1 37 ? 61.031 -31.884 -22.084 1.00 53.97 649 ALA C N 1
ATOM 3407 C CA . ALA C 1 37 ? 61.608 -30.703 -21.456 1.00 64.05 649 ALA C CA 1
ATOM 3408 C C . ALA C 1 37 ? 60.688 -30.179 -20.359 1.00 41.05 649 ALA C C 1
ATOM 3409 O O . ALA C 1 37 ? 61.146 -29.741 -19.304 1.00 50.51 649 ALA C O 1
ATOM 3411 N N . GLN C 1 38 ? 59.384 -30.238 -20.612 1.00 48.52 650 GLN C N 1
ATOM 3412 C CA . GLN C 1 38 ? 58.397 -29.725 -19.671 1.00 43.55 650 GLN C CA 1
ATOM 3413 C C . GLN C 1 38 ? 57.798 -30.814 -18.772 1.00 51.71 650 GLN C C 1
ATOM 3414 O O . GLN C 1 38 ? 56.753 -30.610 -18.149 1.00 41.65 650 GLN C O 1
ATOM 3420 N N . ARG C 1 39 ? 58.469 -31.957 -18.687 1.00 39.06 651 ARG C N 1
ATOM 3421 C CA . ARG C 1 39 ? 57.906 -33.116 -17.996 1.00 48.64 651 ARG C CA 1
ATOM 3422 C C . ARG C 1 39 ? 57.439 -32.833 -16.563 1.00 42.57 651 ARG C C 1
ATOM 3423 O O . ARG C 1 39 ? 56.454 -33.411 -16.107 1.00 32.80 651 ARG C O 1
ATOM 3431 N N . TYR C 1 40 ? 58.129 -31.943 -15.855 1.00 34.47 652 TYR C N 1
ATOM 3432 C CA . TYR C 1 40 ? 57.768 -31.660 -14.465 1.00 37.39 652 TYR C CA 1
ATOM 3433 C C . TYR C 1 40 ? 56.530 -30.781 -14.343 1.00 44.15 652 TYR C C 1
ATOM 3434 O O . TYR C 1 40 ? 55.917 -30.709 -13.277 1.00 33.87 652 TYR C O 1
ATOM 3443 N N . ARG C 1 41 ? 56.171 -30.113 -15.434 1.00 35.48 653 ARG C N 1
ATOM 3444 C CA . ARG C 1 41 ? 54.930 -29.353 -15.486 1.00 32.11 653 ARG C CA 1
ATOM 3445 C C . ARG C 1 41 ? 53.773 -30.296 -15.817 1.00 27.16 653 ARG C C 1
ATOM 3446 O O . ARG C 1 41 ? 52.610 -29.970 -15.589 1.00 32.10 653 ARG C O 1
ATOM 3454 N N . LEU C 1 42 ? 54.100 -31.461 -16.365 1.00 26.64 654 LEU C N 1
ATOM 3455 C CA . LEU C 1 42 ? 53.093 -32.482 -16.634 1.00 32.86 654 LEU C CA 1
ATOM 3456 C C . LEU C 1 42 ? 52.804 -33.259 -15.353 1.00 33.25 654 LEU C C 1
ATOM 3457 O O . LEU C 1 42 ? 51.650 -33.420 -14.960 1.00 31.94 654 LEU C O 1
ATOM 3462 N N . PHE C 1 43 ? 53.865 -33.733 -14.710 1.00 26.74 655 PHE C N 1
ATOM 3463 C CA . PHE C 1 43 ? 53.771 -34.364 -13.397 1.00 35.71 655 PHE C CA 1
ATOM 3464 C C . PHE C 1 43 ? 54.936 -33.905 -12.528 1.00 34.37 655 PHE C C 1
ATOM 3465 O O . PHE C 1 43 ? 56.095 -34.205 -12.828 1.00 30.47 655 PHE C O 1
ATOM 3473 N N . SER C 1 44 ? 54.633 -33.190 -11.449 1.00 31.73 656 SER C N 1
ATOM 3474 C CA . SER C 1 44 ? 55.667 -32.769 -10.506 1.00 28.70 656 SER C CA 1
ATOM 3475 C C . SER C 1 44 ? 56.461 -33.973 -10.001 1.00 30.82 656 SER C C 1
ATOM 3476 O O . SER C 1 44 ? 57.648 -33.866 -9.695 1.00 33.73 656 SER C O 1
ATOM 3479 N N . ARG C 1 45 ? 55.804 -35.126 -9.929 1.00 32.62 657 ARG C N 1
ATOM 3480 C CA . ARG C 1 45 ? 56.430 -36.323 -9.379 1.00 23.76 657 ARG C CA 1
ATOM 3481 C C . ARG C 1 45 ? 57.008 -37.203 -10.469 1.00 26.20 657 ARG C C 1
ATOM 3482 O O . ARG C 1 45 ? 57.222 -38.394 -10.260 1.00 30.30 657 ARG C O 1
ATOM 3490 N N . PHE C 1 46 ? 57.273 -36.614 -11.629 1.00 29.28 658 PHE C N 1
ATOM 3491 C CA . PHE C 1 46 ? 57.717 -37.393 -12.779 1.00 30.25 658 PHE C CA 1
ATOM 3492 C C . PHE C 1 46 ? 58.803 -38.422 -12.452 1.00 29.41 658 PHE C C 1
ATOM 3493 O O . PHE C 1 46 ? 58.750 -39.549 -12.934 1.00 29.43 658 PHE C O 1
ATOM 3501 N N . ASP C 1 47 ? 59.782 -38.034 -11.639 1.00 39.25 659 ASP C N 1
ATOM 3502 C CA . ASP C 1 47 ? 60.949 -38.881 -11.389 1.00 33.89 659 ASP C CA 1
ATOM 3503 C C . ASP C 1 47 ? 60.688 -40.041 -10.428 1.00 47.63 659 ASP C C 1
ATOM 3504 O O . ASP C 1 47 ? 61.554 -40.892 -10.224 1.00 42.43 659 ASP C O 1
ATOM 3509 N N . ASP C 1 48 ? 59.499 -40.083 -9.840 1.00 38.94 660 ASP C N 1
ATOM 3510 C CA A ASP C 1 48 ? 59.167 -41.116 -8.868 0.48 40.57 660 ASP C CA 1
ATOM 3511 C CA B ASP C 1 48 ? 59.186 -41.125 -8.868 0.52 39.97 660 ASP C CA 1
ATOM 3512 C C . ASP C 1 48 ? 58.480 -42.321 -9.507 1.00 36.91 660 ASP C C 1
ATOM 3513 O O . ASP C 1 48 ? 57.901 -43.151 -8.813 1.00 45.63 660 ASP C O 1
ATOM 3522 N N . GLY C 1 49 ? 58.534 -42.412 -10.832 1.00 32.97 661 GLY C N 1
ATOM 3523 C CA . GLY C 1 49 ? 57.983 -43.568 -11.518 1.00 38.86 661 GLY C CA 1
ATOM 3524 C C . GLY C 1 49 ? 56.840 -43.316 -12.483 1.00 27.36 661 GLY C C 1
ATOM 3525 O O . GLY C 1 49 ? 56.155 -44.248 -12.890 1.00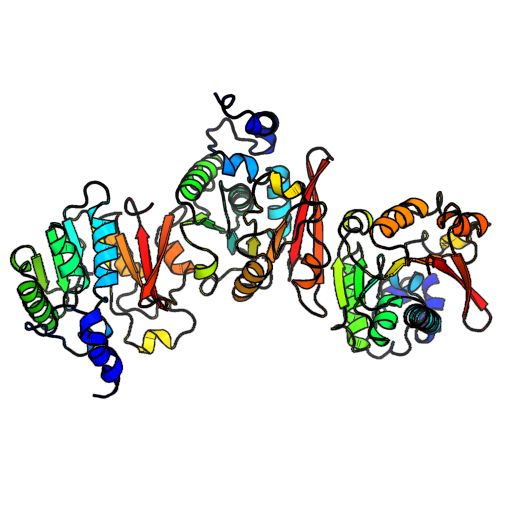 31.24 661 GLY C O 1
ATOM 3526 N N . ILE C 1 50 ? 56.634 -42.060 -12.860 1.00 39.86 662 ILE C N 1
ATOM 3527 C CA . ILE C 1 50 ? 55.593 -41.721 -13.825 1.00 29.28 662 ILE C CA 1
ATOM 3528 C C . ILE C 1 50 ? 55.900 -42.332 -15.189 1.00 36.13 662 ILE C C 1
ATOM 3529 O O . ILE C 1 50 ? 57.036 -42.280 -15.662 1.00 32.73 662 ILE C O 1
ATOM 3534 N N . LYS C 1 51 ? 54.889 -42.914 -15.824 1.00 23.05 663 LYS C N 1
ATOM 3535 C CA . LYS C 1 51 ? 55.080 -43.516 -17.139 1.00 28.55 663 LYS C CA 1
ATOM 3536 C C . LYS C 1 51 ? 54.080 -42.968 -18.145 1.00 37.54 663 LYS C C 1
ATOM 3537 O O . LYS C 1 51 ? 52.914 -42.768 -17.818 1.00 27.13 663 LYS C O 1
ATOM 3543 N N . LEU C 1 52 ? 54.536 -42.736 -19.371 1.00 31.05 664 LEU C N 1
ATOM 3544 C CA . LEU C 1 52 ? 53.649 -42.311 -20.444 1.00 38.83 664 LEU C CA 1
ATOM 3545 C C . LEU C 1 52 ? 54.039 -42.972 -21.754 1.00 34.60 664 LEU C C 1
ATOM 3546 O O . LEU C 1 52 ? 55.208 -43.276 -21.972 1.00 33.74 664 LEU C O 1
ATOM 3551 N N . ASP C 1 53 ? 53.059 -43.198 -22.624 1.00 29.81 665 ASP C N 1
ATOM 3552 C CA . ASP C 1 53 ? 53.353 -43.545 -24.012 1.00 34.63 665 ASP C CA 1
ATOM 3553 C C . ASP C 1 53 ? 53.265 -42.272 -24.860 1.00 35.93 665 ASP C C 1
ATOM 3554 O O . ASP C 1 53 ? 53.115 -41.171 -24.320 1.00 29.70 665 ASP C O 1
ATOM 3559 N N . ARG C 1 54 ? 53.357 -42.412 -26.178 1.00 35.91 666 ARG C N 1
ATOM 3560 C CA . ARG C 1 54 ? 53.473 -41.239 -27.043 1.00 40.57 666 ARG C CA 1
ATOM 3561 C C . ARG C 1 54 ? 52.230 -40.352 -26.997 1.00 27.62 666 ARG C C 1
ATOM 3562 O O . ARG C 1 54 ? 52.331 -39.141 -26.790 1.00 32.06 666 ARG C O 1
ATOM 3570 N N . GLU C 1 55 ? 51.062 -40.957 -27.200 1.00 30.46 667 GLU C N 1
ATOM 3571 C CA . GLU C 1 55 ? 49.805 -40.228 -27.120 1.00 34.89 667 GLU C CA 1
ATOM 3572 C C . GLU C 1 55 ? 49.671 -39.572 -25.753 1.00 32.16 667 GLU C C 1
ATOM 3573 O O . GLU C 1 55 ? 49.210 -38.436 -25.639 1.00 42.77 667 GLU C O 1
ATOM 3579 N N . GLY C 1 56 ? 50.089 -40.293 -24.718 1.00 31.16 668 GLY C N 1
ATOM 3580 C CA . GLY C 1 56 ? 50.033 -39.785 -23.360 1.00 23.57 668 GLY C CA 1
ATOM 3581 C C . GLY C 1 56 ? 50.827 -38.501 -23.190 1.00 29.68 668 GLY C C 1
ATOM 3582 O O . GLY C 1 56 ? 50.356 -37.552 -22.565 1.00 30.40 668 GLY C O 1
ATOM 3583 N N . TRP C 1 57 ? 52.039 -38.477 -23.740 1.00 28.73 669 TRP C N 1
ATOM 3584 C CA . TRP C 1 57 ? 52.879 -37.284 -23.691 1.00 31.54 669 TRP C CA 1
ATOM 3585 C C . TRP C 1 57 ? 52.162 -36.086 -24.309 1.00 33.72 669 TRP C C 1
ATOM 3586 O O . TRP C 1 57 ? 52.148 -34.996 -23.733 1.00 35.20 669 TRP C O 1
ATOM 3597 N N . PHE C 1 58 ? 51.565 -36.300 -25.481 1.00 26.56 670 PHE C N 1
ATOM 3598 C CA . PHE C 1 58 ? 50.901 -35.230 -26.224 1.00 32.82 670 PHE C CA 1
ATOM 3599 C C . PHE C 1 58 ? 49.586 -34.795 -25.599 1.00 38.34 670 PHE C C 1
ATOM 3600 O O . PHE C 1 58 ? 49.165 -33.657 -25.787 1.00 30.60 670 PHE C O 1
ATOM 3608 N N . SER C 1 59 ? 48.928 -35.700 -24.877 1.00 25.45 671 SER C N 1
ATOM 3609 C CA . SER C 1 59 ? 47.549 -35.456 -24.446 1.00 24.68 671 SER C CA 1
ATOM 3610 C C . SER C 1 59 ? 47.378 -35.123 -22.965 1.00 20.99 671 SER C C 1
ATOM 3611 O O . SER C 1 59 ? 46.356 -34.561 -22.572 1.00 24.36 671 SER C O 1
ATOM 3614 N N . VAL C 1 60 ? 48.367 -35.461 -22.145 1.00 21.35 672 VAL C N 1
ATOM 3615 C CA . VAL C 1 60 ? 48.210 -35.311 -20.701 1.00 26.76 672 VAL C CA 1
ATOM 3616 C C . VAL C 1 60 ? 48.010 -33.845 -20.326 1.00 36.07 672 VAL C C 1
ATOM 3617 O O . VAL C 1 60 ? 48.706 -32.963 -20.827 1.00 32.05 672 VAL C O 1
ATOM 3621 N N . THR C 1 61 ? 47.032 -33.592 -19.464 1.00 29.87 673 THR C N 1
ATOM 3622 C CA . THR C 1 61 ? 46.775 -32.250 -18.967 1.00 22.07 673 THR C CA 1
ATOM 3623 C C . THR C 1 61 ? 47.876 -31.868 -17.979 1.00 26.37 673 THR C C 1
ATOM 3624 O O . THR C 1 61 ? 48.156 -32.614 -17.042 1.00 29.12 673 THR C O 1
ATOM 3628 N N . PRO C 1 62 ? 48.523 -30.709 -18.196 1.00 33.02 674 PRO C N 1
ATOM 3629 C CA . PRO C 1 62 ? 49.552 -30.231 -17.264 1.00 26.13 674 PRO C CA 1
ATOM 3630 C C . PRO C 1 62 ? 49.004 -30.134 -15.839 1.00 28.89 674 PRO C C 1
ATOM 3631 O O . PRO C 1 62 ? 47.860 -29.712 -15.648 1.00 23.61 674 PRO C O 1
ATOM 3635 N N . GLU C 1 63 ? 49.822 -30.461 -14.849 1.00 24.72 675 GLU C N 1
ATOM 3636 C CA . GLU C 1 63 ? 49.351 -30.582 -13.476 1.00 26.39 675 GLU C CA 1
ATOM 3637 C C . GLU C 1 63 ? 48.697 -29.335 -12.892 1.00 34.83 675 GLU C C 1
ATOM 3638 O O . GLU C 1 63 ? 47.674 -29.440 -12.232 1.00 24.63 675 GLU C O 1
ATOM 3644 N N . LYS C 1 64 ? 49.252 -28.160 -13.153 1.00 30.29 676 LYS C N 1
ATOM 3645 C CA . LYS C 1 64 ? 48.674 -26.936 -12.619 1.00 25.09 676 LYS C CA 1
ATOM 3646 C C . LYS C 1 64 ? 47.256 -26.740 -13.141 1.00 18.54 676 LYS C C 1
ATOM 3647 O O . LYS C 1 64 ? 46.364 -26.350 -12.400 1.00 24.27 676 LYS C O 1
ATOM 3653 N N . ILE C 1 65 ? 47.053 -27.025 -14.418 1.00 24.87 677 ILE C N 1
ATOM 3654 C CA . ILE C 1 65 ? 45.737 -26.883 -15.028 1.00 30.25 677 ILE C CA 1
ATOM 3655 C C . ILE C 1 65 ? 44.782 -27.977 -14.540 1.00 21.72 677 ILE C C 1
ATOM 3656 O O . ILE C 1 65 ? 43.634 -27.703 -14.224 1.00 18.41 677 ILE C O 1
ATOM 3661 N N . ALA C 1 66 ? 45.267 -29.212 -14.480 1.00 25.95 678 ALA C N 1
ATOM 3662 C CA . ALA C 1 66 ? 44.475 -30.307 -13.926 1.00 23.72 678 ALA C CA 1
ATOM 3663 C C . ALA C 1 66 ? 44.056 -30.010 -12.475 1.00 19.60 678 ALA C C 1
ATOM 3664 O O . ALA C 1 66 ? 42.925 -30.296 -12.078 1.00 20.90 678 ALA C O 1
ATOM 3666 N N . GLU C 1 67 ? 44.965 -29.432 -11.693 1.00 22.94 679 GLU C N 1
ATOM 3667 C CA . GLU C 1 67 ? 44.668 -29.025 -10.317 1.00 20.14 679 GLU C CA 1
ATOM 3668 C C . GLU C 1 67 ? 43.546 -28.001 -10.269 1.00 19.43 679 GLU C C 1
ATOM 3669 O O . GLU C 1 67 ? 42.642 -28.080 -9.440 1.00 19.77 679 GLU C O 1
ATOM 3675 N N . HIS C 1 68 ? 43.632 -27.016 -11.152 1.00 20.27 680 HIS C N 1
ATOM 3676 C CA . HIS C 1 68 ? 42.663 -25.940 -11.175 1.00 23.48 680 HIS C CA 1
ATOM 3677 C C . HIS C 1 68 ? 41.267 -26.456 -11.512 1.00 22.90 680 HIS C C 1
ATOM 3678 O O . HIS C 1 68 ? 40.288 -26.081 -10.875 1.00 23.16 680 HIS C O 1
ATOM 3685 N N . ILE C 1 69 ? 41.178 -27.300 -12.532 1.00 20.90 681 ILE C N 1
ATOM 3686 C CA . ILE C 1 69 ? 39.899 -27.889 -12.906 1.00 23.24 681 ILE C CA 1
ATOM 3687 C C . ILE C 1 69 ? 39.331 -28.728 -11.756 1.00 22.40 681 ILE C C 1
ATOM 3688 O O . ILE C 1 69 ? 38.155 -28.605 -11.411 1.00 20.76 681 ILE C O 1
ATOM 3693 N N . ALA C 1 70 ? 40.168 -29.565 -11.151 1.00 23.06 682 ALA C N 1
ATOM 3694 C CA . ALA C 1 70 ? 39.716 -30.388 -10.026 1.00 25.23 682 ALA C CA 1
ATOM 3695 C C . ALA C 1 70 ? 39.244 -29.536 -8.844 1.00 21.20 682 ALA C C 1
ATOM 3696 O O . ALA C 1 70 ? 38.253 -29.861 -8.185 1.00 22.35 682 ALA C O 1
ATOM 3698 N N . GLY C 1 71 ? 39.955 -28.445 -8.580 1.00 25.57 683 GLY C N 1
ATOM 3699 C CA . GLY C 1 71 ? 39.567 -27.530 -7.521 1.00 25.07 683 GLY C CA 1
ATOM 3700 C C . GLY C 1 71 ? 38.210 -26.912 -7.799 1.00 26.69 683 GLY C C 1
ATOM 3701 O O . GLY C 1 71 ? 37.359 -26.854 -6.915 1.00 36.19 683 GLY C O 1
ATOM 3702 N N . ARG C 1 72 ? 38.003 -26.453 -9.031 1.00 21.09 684 ARG C N 1
ATOM 3703 C CA . ARG C 1 72 ? 36.720 -25.872 -9.421 1.00 36.73 684 ARG C CA 1
ATOM 3704 C C . ARG C 1 72 ? 35.593 -26.885 -9.290 1.00 31.27 684 ARG C C 1
ATOM 3705 O O . ARG C 1 72 ? 34.538 -26.593 -8.724 1.00 35.19 684 ARG C O 1
ATOM 3713 N N . VAL C 1 73 ? 35.815 -28.076 -9.831 1.00 28.83 685 VAL C N 1
ATOM 3714 C CA . VAL C 1 73 ? 34.795 -29.114 -9.801 1.00 24.03 685 VAL C CA 1
ATOM 3715 C C . VAL C 1 73 ? 34.467 -29.558 -8.370 1.00 24.47 685 VAL C C 1
ATOM 3716 O O . VAL C 1 73 ? 33.300 -29.641 -7.987 1.00 29.57 685 VAL C O 1
ATOM 3720 N N . SER C 1 74 ? 35.502 -29.822 -7.580 1.00 27.76 686 SER C N 1
ATOM 3721 C CA . SER C 1 74 ? 35.317 -30.398 -6.245 1.00 28.57 686 SER C CA 1
ATOM 3722 C C . SER C 1 74 ? 34.592 -29.457 -5.289 1.00 36.86 686 SER C C 1
ATOM 3723 O O . SER C 1 74 ? 34.080 -29.879 -4.249 1.00 33.91 686 SER C O 1
ATOM 3726 N N . GLN C 1 75 ? 34.539 -28.182 -5.650 1.00 31.06 687 GLN C N 1
ATOM 3727 C CA . GLN C 1 75 ? 33.942 -27.182 -4.781 1.00 45.49 687 GLN C CA 1
ATOM 3728 C C . GLN C 1 75 ? 32.524 -26.841 -5.215 1.00 41.12 687 GLN C C 1
ATOM 3729 O O . GLN C 1 75 ? 31.801 -26.125 -4.516 1.00 35.11 687 GLN C O 1
ATOM 3735 N N . SER C 1 76 ? 32.126 -27.369 -6.368 1.00 37.66 688 SER C N 1
ATOM 3736 C CA . SER C 1 76 ? 30.753 -27.208 -6.832 1.00 41.07 688 SER C CA 1
ATOM 3737 C C . SER C 1 76 ? 29.809 -28.048 -5.978 1.00 56.12 688 SER C C 1
ATOM 3738 O O . SER C 1 76 ? 30.142 -29.163 -5.582 1.00 41.45 688 SER C O 1
ATOM 3741 N N . PHE C 1 77 ? 28.630 -27.501 -5.704 1.00 40.97 689 PHE C N 1
ATOM 3742 C CA . PHE C 1 77 ? 27.666 -28.114 -4.791 1.00 55.73 689 PHE C CA 1
ATOM 3743 C C . PHE C 1 77 ? 27.474 -29.618 -4.993 1.00 65.85 689 PHE C C 1
ATOM 3744 O O . PHE C 1 77 ? 27.007 -30.065 -6.041 1.00 39.24 689 PHE C O 1
ATOM 3752 N N . LYS C 1 78 ? 27.836 -30.389 -3.972 1.00 42.92 690 LYS C N 1
ATOM 3753 C CA . LYS C 1 78 ? 27.638 -31.838 -3.975 1.00 46.60 690 LYS C CA 1
ATOM 3754 C C . LYS C 1 78 ? 28.103 -32.516 -5.268 1.00 45.91 690 LYS C C 1
ATOM 3755 O O . LYS C 1 78 ? 27.321 -33.149 -5.975 1.00 40.08 690 LYS C O 1
ATOM 3761 N N . CYS C 1 79 ? 29.386 -32.368 -5.571 1.00 31.91 691 CYS C N 1
ATOM 3762 C CA . CYS C 1 79 ? 29.997 -33.106 -6.660 1.00 29.06 691 CYS C CA 1
ATOM 3763 C C . CYS C 1 79 ? 30.943 -34.132 -6.051 1.00 35.50 691 CYS C C 1
ATOM 3764 O O . CYS C 1 79 ? 32.098 -33.832 -5.751 1.00 44.04 691 CYS C O 1
ATOM 3767 N N . ASP C 1 80 ? 30.426 -35.338 -5.846 1.00 25.76 692 ASP C N 1
ATOM 3768 C CA . ASP C 1 80 ? 31.163 -36.390 -5.156 1.00 23.92 692 ASP C CA 1
ATOM 3769 C C . ASP C 1 80 ? 31.724 -37.448 -6.099 1.00 29.87 692 ASP C C 1
ATOM 3770 O O . ASP C 1 80 ? 32.801 -37.989 -5.868 1.00 28.78 692 ASP C O 1
ATOM 3775 N N . VAL C 1 81 ? 30.983 -37.760 -7.154 1.00 22.68 693 VAL C N 1
ATOM 3776 C CA . VAL C 1 81 ? 31.421 -38.785 -8.088 1.00 24.64 693 VAL C CA 1
ATOM 3777 C C . VAL C 1 81 ? 31.646 -38.157 -9.452 1.00 21.71 693 VAL C C 1
ATOM 3778 O O . VAL C 1 81 ? 30.750 -37.513 -9.991 1.00 21.58 693 VAL C O 1
ATOM 3782 N N . VAL C 1 82 ? 32.835 -38.343 -10.013 1.00 16.04 694 VAL C N 1
ATOM 3783 C CA . VAL C 1 82 ? 33.103 -37.822 -11.345 1.00 21.16 694 VAL C CA 1
ATOM 3784 C C . VAL C 1 82 ? 33.572 -38.907 -12.304 1.00 18.76 694 VAL C C 1
ATOM 3785 O O . VAL C 1 82 ? 34.416 -39.738 -11.968 1.00 19.82 694 VAL C O 1
ATOM 3789 N N . VAL C 1 83 ? 33.006 -38.890 -13.503 1.00 17.13 695 VAL C N 1
ATOM 3790 C CA . VAL C 1 83 ? 33.489 -39.743 -14.575 1.00 16.08 695 VAL C CA 1
ATOM 3791 C C . VAL C 1 83 ? 34.500 -38.971 -15.403 1.00 17.91 695 VAL C C 1
ATOM 3792 O O . VAL C 1 83 ? 34.175 -37.912 -15.959 1.00 17.75 695 VAL C O 1
ATOM 3796 N N . ASP C 1 84 ? 35.729 -39.474 -15.438 1.00 15.26 696 ASP C N 1
ATOM 3797 C CA . ASP C 1 84 ? 36.736 -39.032 -16.399 1.00 20.54 696 ASP C CA 1
ATOM 3798 C C . ASP C 1 84 ? 36.625 -39.965 -17.606 1.00 20.30 696 ASP C C 1
ATOM 3799 O O . ASP C 1 84 ? 37.223 -41.042 -17.627 1.00 17.73 696 ASP C O 1
ATOM 3804 N N . ALA C 1 85 ? 35.844 -39.541 -18.597 1.00 16.68 697 ALA C N 1
ATOM 3805 C CA . ALA C 1 85 ? 35.400 -40.399 -19.696 1.00 19.46 697 ALA C CA 1
ATOM 3806 C C . ALA C 1 85 ? 36.495 -40.816 -20.683 1.00 14.95 697 ALA C C 1
ATOM 3807 O O . ALA C 1 85 ? 36.345 -41.805 -21.400 1.00 20.82 697 ALA C O 1
ATOM 3809 N N . PHE C 1 86 ? 37.577 -40.051 -20.728 1.00 14.40 698 PHE C N 1
ATOM 3810 C CA . PHE C 1 86 ? 38.721 -40.352 -21.580 1.00 16.78 698 PHE C CA 1
ATOM 3811 C C . PHE C 1 86 ? 39.959 -40.080 -20.750 1.00 18.01 698 PHE C C 1
ATOM 3812 O O . PHE C 1 86 ? 40.625 -39.058 -20.929 1.00 20.13 698 PHE C O 1
ATOM 3820 N N . CYS C 1 87 ? 40.272 -40.984 -19.825 1.00 20.91 699 CYS C N 1
ATOM 3821 C CA . CYS C 1 87 ? 41.191 -40.644 -18.740 1.00 12.75 699 CYS C CA 1
ATOM 3822 C C . CYS C 1 87 ? 42.662 -40.628 -19.125 1.00 15.00 699 CYS C C 1
ATOM 3823 O O . CYS C 1 87 ? 43.477 -40.048 -18.417 1.00 19.44 699 CYS C O 1
ATOM 3826 N N . GLY C 1 88 ? 43.010 -41.269 -20.234 1.00 20.79 700 GLY C N 1
ATOM 3827 C CA . GLY C 1 88 ? 44.388 -41.252 -20.690 1.00 17.33 700 GLY C CA 1
ATOM 3828 C C . GLY C 1 88 ? 45.353 -41.811 -19.665 1.00 36.55 700 GLY C C 1
ATOM 3829 O O . GLY C 1 88 ? 45.091 -42.846 -19.050 1.00 23.13 700 GLY C O 1
ATOM 3830 N N . VAL C 1 89 ? 46.477 -41.131 -19.471 1.00 21.41 701 VAL C N 1
ATOM 3831 C CA . VAL C 1 89 ? 47.446 -41.584 -18.481 1.00 22.91 701 VAL C CA 1
ATOM 3832 C C . VAL C 1 89 ? 47.180 -40.981 -17.097 1.00 22.66 701 VAL C C 1
ATOM 3833 O O . VAL C 1 89 ? 48.042 -41.015 -16.217 1.00 22.63 701 VAL C O 1
ATOM 3837 N N . GLY C 1 90 ? 45.987 -40.419 -16.918 1.00 20.88 702 GLY C N 1
ATOM 3838 C CA . GLY C 1 90 ? 45.529 -40.011 -15.598 1.00 22.06 702 GLY C CA 1
ATOM 3839 C C . GLY C 1 90 ? 45.812 -38.596 -15.106 1.00 28.21 702 GLY C C 1
ATOM 3840 O O . GLY C 1 90 ? 45.627 -38.317 -13.927 1.00 22.67 702 GLY C O 1
ATOM 3841 N N . GLY C 1 91 ? 46.239 -37.695 -15.986 1.00 21.21 703 GLY C N 1
ATOM 3842 C CA . GLY C 1 91 ? 46.461 -36.314 -15.579 1.00 15.91 703 GLY C CA 1
ATOM 3843 C C . GLY C 1 91 ? 45.305 -35.716 -14.786 1.00 24.84 703 GLY C C 1
ATOM 3844 O O . GLY C 1 91 ? 45.480 -35.250 -13.658 1.00 24.52 703 GLY C O 1
ATOM 3845 N N . ASN C 1 92 ? 44.109 -35.731 -15.361 1.00 18.56 704 ASN C N 1
ATOM 3846 C CA . ASN C 1 92 ? 42.948 -35.183 -14.668 1.00 15.60 704 ASN C CA 1
ATOM 3847 C C . ASN C 1 92 ? 42.396 -36.125 -13.599 1.00 22.03 704 ASN C C 1
ATOM 3848 O O . ASN C 1 92 ? 41.936 -35.681 -12.548 1.00 23.52 704 ASN C O 1
ATOM 3853 N N . THR C 1 93 ? 42.426 -37.423 -13.889 1.00 20.61 705 THR C N 1
ATOM 3854 C CA . THR C 1 93 ? 41.886 -38.433 -12.983 1.00 17.42 705 THR C CA 1
ATOM 3855 C C . THR C 1 93 ? 42.526 -38.290 -11.613 1.00 15.94 705 THR C C 1
ATOM 3856 O O . THR C 1 93 ? 41.846 -38.220 -10.595 1.00 16.49 705 THR C O 1
ATOM 3860 N N . ILE C 1 94 ? 43.851 -38.229 -11.612 1.00 19.56 706 ILE C N 1
ATOM 3861 C CA . ILE C 1 94 ? 44.622 -38.136 -10.380 1.00 20.26 706 ILE C CA 1
ATOM 3862 C C . ILE C 1 94 ? 44.272 -36.888 -9.576 1.00 22.23 706 ILE C C 1
ATOM 3863 O O . ILE C 1 94 ? 44.040 -36.961 -8.369 1.00 20.63 706 ILE C O 1
ATOM 3868 N N . GLN C 1 95 ? 44.203 -35.742 -10.249 1.00 21.76 707 GLN C N 1
ATOM 3869 C CA . GLN C 1 95 ? 43.849 -34.496 -9.572 1.00 17.02 707 GLN C CA 1
ATOM 3870 C C . GLN C 1 95 ? 42.428 -34.498 -8.989 1.00 21.40 707 GLN C C 1
ATOM 3871 O O . GLN C 1 95 ? 42.212 -33.987 -7.889 1.00 20.53 707 GLN C O 1
ATOM 3877 N N . PHE C 1 96 ? 41.463 -35.080 -9.704 1.00 17.89 708 PHE C N 1
ATOM 3878 C CA . PHE C 1 96 ? 40.124 -35.256 -9.142 1.00 18.88 708 PHE C CA 1
ATOM 3879 C C . PHE C 1 96 ? 40.178 -36.124 -7.887 1.00 21.48 708 PHE C C 1
ATOM 3880 O O . PHE C 1 96 ? 39.585 -35.791 -6.856 1.00 21.72 708 PHE C O 1
ATOM 3888 N N . ALA C 1 97 ? 40.869 -37.250 -7.996 1.00 20.39 709 ALA C N 1
ATOM 3889 C CA . ALA C 1 97 ? 40.985 -38.194 -6.884 1.00 25.53 709 ALA C CA 1
ATOM 3890 C C . ALA C 1 97 ? 41.623 -37.533 -5.661 1.00 31.47 709 ALA C C 1
ATOM 3891 O O . ALA C 1 97 ? 41.167 -37.720 -4.528 1.00 21.30 709 ALA C O 1
ATOM 3893 N N . LEU C 1 98 ? 42.673 -36.752 -5.895 1.00 20.83 710 LEU C N 1
ATOM 3894 C CA . LEU C 1 98 ? 43.382 -36.096 -4.802 1.00 20.36 710 LEU C CA 1
ATOM 3895 C C . LEU C 1 98 ? 42.511 -35.114 -4.012 1.00 24.37 710 LEU C C 1
ATOM 3896 O O . LEU C 1 98 ? 42.809 -34.832 -2.857 1.00 26.24 710 LEU C O 1
ATOM 3901 N N . THR C 1 99 ? 41.439 -34.605 -4.619 1.00 23.67 711 THR C N 1
ATOM 3902 C CA . THR C 1 99 ? 40.516 -33.719 -3.899 1.00 26.70 711 THR C CA 1
ATOM 3903 C C . THR C 1 99 ? 39.480 -34.487 -3.080 1.00 24.94 711 THR C C 1
ATOM 3904 O O . THR C 1 99 ? 38.598 -33.890 -2.454 1.00 25.40 711 THR C O 1
ATOM 3908 N N . GLY C 1 100 ? 39.581 -35.809 -3.088 1.00 18.38 712 GLY C N 1
ATOM 3909 C CA . GLY C 1 100 ? 38.669 -36.633 -2.319 1.00 21.03 712 GLY C CA 1
ATOM 3910 C C . GLY C 1 100 ? 37.438 -37.082 -3.082 1.00 33.18 712 GLY C C 1
ATOM 3911 O O . GLY C 1 100 ? 36.574 -37.755 -2.530 1.00 22.69 712 GLY C O 1
ATOM 3912 N N . MET C 1 101 ? 37.336 -36.718 -4.353 1.00 17.44 713 MET C N 1
ATOM 3913 C CA . MET C 1 101 ? 36.194 -37.184 -5.140 1.00 21.07 713 MET C CA 1
ATOM 3914 C C . MET C 1 101 ? 36.372 -38.650 -5.512 1.00 17.31 713 MET C C 1
ATOM 3915 O O . MET C 1 101 ? 37.498 -39.132 -5.638 1.00 25.38 713 MET C O 1
ATOM 3920 N N . ARG C 1 102 ? 35.259 -39.356 -5.680 1.00 25.91 714 ARG C N 1
ATOM 3921 C CA . ARG C 1 102 ? 35.298 -40.705 -6.228 1.00 24.94 714 ARG C CA 1
ATOM 3922 C C . ARG C 1 102 ? 35.342 -40.598 -7.751 1.00 24.39 714 ARG C C 1
ATOM 3923 O O . ARG C 1 102 ? 34.450 -40.012 -8.364 1.00 20.36 714 ARG C O 1
ATOM 3931 N N . VAL C 1 103 ? 36.382 -41.158 -8.355 1.00 16.83 715 VAL C N 1
ATOM 3932 C CA . VAL C 1 103 ? 36.587 -41.031 -9.792 1.00 16.90 715 VAL C CA 1
ATOM 3933 C C . VAL C 1 103 ? 36.349 -42.339 -10.539 1.00 23.04 715 VAL C C 1
ATOM 3934 O O . VAL C 1 103 ? 36.957 -43.364 -10.235 1.00 19.89 715 VAL C O 1
ATOM 3938 N N . ILE C 1 104 ? 35.449 -42.292 -11.514 1.00 18.71 716 ILE C N 1
ATOM 3939 C CA . IL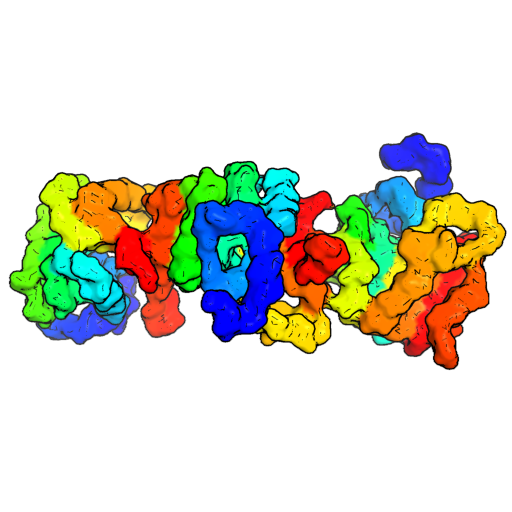E C 1 104 ? 35.300 -43.377 -12.468 1.00 14.97 716 ILE C CA 1
ATOM 3940 C C . ILE C 1 104 ? 36.115 -43.031 -13.716 1.00 21.85 716 ILE C C 1
ATOM 3941 O O . ILE C 1 104 ? 35.725 -42.171 -14.512 1.00 18.77 716 ILE C O 1
ATOM 3946 N N . ALA C 1 105 ? 37.263 -43.684 -13.860 1.00 13.56 717 ALA C N 1
ATOM 3947 C CA . ALA C 1 105 ? 38.237 -43.343 -14.897 1.00 22.89 717 ALA C CA 1
ATOM 3948 C C . ALA C 1 105 ? 38.165 -44.322 -16.054 1.00 29.62 717 ALA C C 1
ATOM 3949 O O . ALA C 1 105 ? 38.440 -45.505 -15.892 1.00 20.17 717 ALA C O 1
ATOM 3951 N N . ILE C 1 106 ? 37.806 -43.818 -17.228 1.00 15.79 718 ILE C N 1
ATOM 3952 C CA . ILE C 1 106 ? 37.506 -44.670 -18.370 1.00 16.40 718 ILE C CA 1
ATOM 3953 C C . ILE C 1 106 ? 38.468 -44.456 -19.527 1.00 25.12 718 ILE C C 1
ATOM 3954 O O . ILE C 1 106 ? 38.718 -43.325 -19.937 1.00 19.35 718 ILE C O 1
ATOM 3959 N N . ASP C 1 107 ? 39.012 -45.542 -20.060 1.00 17.40 719 ASP C N 1
ATOM 3960 C CA . ASP C 1 107 ? 39.755 -45.439 -21.308 1.00 20.93 719 ASP C CA 1
ATOM 3961 C C . ASP C 1 107 ? 39.596 -46.690 -22.153 1.00 33.39 719 ASP C C 1
ATOM 3962 O O . ASP C 1 107 ? 39.570 -47.805 -21.634 1.00 21.26 719 ASP C O 1
ATOM 3967 N N . ILE C 1 108 ? 39.496 -46.491 -23.463 1.00 26.61 720 ILE C N 1
ATOM 3968 C CA . ILE C 1 108 ? 39.224 -47.582 -24.382 1.00 19.66 720 ILE C CA 1
ATOM 3969 C C . ILE C 1 108 ? 40.466 -48.452 -24.576 1.00 17.99 720 ILE C C 1
ATOM 3970 O O . ILE C 1 108 ? 40.373 -49.581 -25.036 1.00 24.97 720 ILE C O 1
ATOM 3975 N N . ASP C 1 109 ? 41.625 -47.918 -24.201 1.00 20.53 721 ASP C N 1
ATOM 3976 C CA . ASP C 1 109 ? 42.904 -48.587 -24.420 1.00 17.69 721 ASP C CA 1
ATOM 3977 C C . ASP C 1 109 ? 43.439 -49.147 -23.100 1.00 17.02 721 ASP C C 1
ATOM 3978 O O . ASP C 1 109 ? 43.710 -48.389 -22.169 1.00 21.20 721 ASP C O 1
ATOM 3983 N N . PRO C 1 110 ? 43.595 -50.483 -23.015 1.00 24.23 722 PRO C N 1
ATOM 3984 C CA . PRO C 1 110 ? 44.051 -51.134 -21.775 1.00 23.29 722 PRO C CA 1
ATOM 3985 C C . PRO C 1 110 ? 45.411 -50.616 -21.321 1.00 32.06 722 PRO C C 1
ATOM 3986 O O . PRO C 1 110 ? 45.685 -50.557 -20.122 1.00 25.72 722 PRO C O 1
ATOM 3990 N N . VAL C 1 111 ? 46.263 -50.247 -22.271 1.00 30.67 723 VAL C N 1
ATOM 3991 C CA . VAL C 1 111 ? 47.571 -49.696 -21.920 1.00 20.94 723 VAL C CA 1
ATOM 3992 C C . VAL C 1 111 ? 47.443 -48.374 -21.146 1.00 16.74 723 VAL C C 1
ATOM 3993 O O . VAL C 1 111 ? 48.202 -48.116 -20.210 1.00 22.22 723 VAL C O 1
ATOM 3997 N N . LYS C 1 112 ? 46.474 -47.548 -21.527 1.00 27.08 724 LYS C N 1
ATOM 3998 C CA . LYS C 1 112 ? 46.242 -46.279 -20.836 1.00 26.51 724 LYS C CA 1
ATOM 3999 C C . LYS C 1 112 ? 45.804 -46.543 -19.391 1.00 24.87 724 LYS C C 1
ATOM 4000 O O . LYS C 1 112 ? 46.309 -45.933 -18.450 1.00 23.38 724 LYS C O 1
ATOM 4006 N N . ILE C 1 113 ? 44.862 -47.467 -19.230 1.00 22.55 725 ILE C N 1
ATOM 4007 C CA . ILE C 1 113 ? 44.396 -47.869 -17.905 1.00 22.69 725 ILE C CA 1
ATOM 4008 C C . ILE C 1 113 ? 45.562 -48.298 -17.014 1.00 19.91 725 ILE C C 1
ATOM 4009 O O . ILE C 1 113 ? 45.640 -47.911 -15.847 1.00 23.52 725 ILE C O 1
ATOM 4014 N N . ALA C 1 114 ? 46.473 -49.088 -17.577 1.00 20.99 726 ALA C N 1
ATOM 4015 C CA . ALA C 1 114 ? 47.650 -49.549 -16.848 1.00 18.61 726 ALA C CA 1
ATOM 4016 C C . ALA C 1 114 ? 48.580 -48.394 -16.483 1.00 29.55 726 ALA C C 1
ATOM 4017 O O . ALA C 1 114 ? 49.100 -48.330 -15.374 1.00 24.92 726 ALA C O 1
ATOM 4019 N N . LEU C 1 115 ? 48.802 -47.488 -17.429 1.00 31.56 727 LEU C N 1
ATOM 4020 C CA . LEU C 1 115 ? 49.631 -46.313 -17.175 1.00 21.03 727 LEU C CA 1
ATOM 4021 C C . LEU C 1 115 ? 48.997 -45.404 -16.117 1.00 18.93 727 LEU C C 1
ATOM 4022 O O . LEU C 1 115 ? 49.686 -44.904 -15.224 1.00 22.21 727 LEU C O 1
ATOM 4027 N N . ALA C 1 116 ? 47.683 -45.193 -16.223 1.00 17.85 728 ALA C N 1
ATOM 4028 C CA . ALA C 1 116 ? 46.969 -44.330 -15.289 1.00 15.43 728 ALA C CA 1
ATOM 4029 C C . ALA C 1 116 ? 47.052 -44.880 -13.873 1.00 19.69 728 ALA C C 1
ATOM 4030 O O . ALA C 1 116 ? 47.296 -44.134 -12.921 1.00 22.12 728 ALA C O 1
ATOM 4032 N N . ARG C 1 117 ? 46.843 -46.187 -13.732 1.00 20.73 729 ARG C N 1
ATOM 4033 C CA . ARG C 1 117 ? 46.963 -46.817 -12.422 1.00 19.51 729 ARG C CA 1
ATOM 4034 C C . ARG C 1 117 ? 48.384 -46.651 -11.885 1.00 24.24 729 ARG C C 1
ATOM 4035 O O . ARG C 1 117 ? 48.577 -46.325 -10.717 1.00 20.19 729 ARG C O 1
ATOM 4043 N N . ASN C 1 118 ? 49.377 -46.860 -12.747 1.00 22.89 730 ASN C N 1
ATOM 4044 C CA . ASN C 1 118 ? 50.769 -46.677 -12.357 1.00 20.82 730 ASN C CA 1
ATOM 4045 C C . ASN C 1 118 ? 50.994 -45.285 -11.806 1.00 23.73 730 ASN C C 1
ATOM 4046 O O . ASN C 1 118 ? 51.545 -45.109 -10.722 1.00 26.07 730 ASN C O 1
ATOM 4051 N N . ASN C 1 119 ? 50.560 -44.297 -12.579 1.00 26.28 731 ASN C N 1
ATOM 4052 C CA . ASN C 1 119 ? 50.731 -42.903 -12.221 1.00 20.60 731 ASN C CA 1
ATOM 4053 C C . ASN C 1 119 ? 49.959 -42.517 -10.961 1.00 24.60 731 ASN C C 1
ATOM 4054 O O . ASN C 1 119 ? 50.481 -41.797 -10.110 1.00 26.03 731 ASN C O 1
ATOM 4059 N N . ALA C 1 120 ? 48.732 -43.016 -10.829 1.00 19.55 732 ALA C N 1
ATOM 4060 C CA . ALA C 1 120 ? 47.942 -42.785 -9.619 1.00 25.96 732 ALA C CA 1
ATOM 4061 C C . ALA C 1 120 ? 48.642 -43.321 -8.362 1.00 23.46 732 ALA C C 1
ATOM 4062 O O . ALA C 1 120 ? 48.506 -42.755 -7.276 1.00 28.50 732 ALA C O 1
ATOM 4064 N N . GLU C 1 121 ? 49.386 -44.412 -8.517 1.00 25.59 733 GLU C N 1
ATOM 4065 C CA . GLU C 1 121 ? 50.163 -44.972 -7.412 1.00 30.99 733 GLU C CA 1
ATOM 4066 C C . GLU C 1 121 ? 51.282 -44.035 -6.978 1.00 31.43 733 GLU C C 1
ATOM 4067 O O . GLU C 1 121 ? 51.548 -43.874 -5.787 1.00 28.64 733 GLU C O 1
ATOM 4073 N N . VAL C 1 122 ? 51.937 -43.411 -7.947 1.00 21.50 734 VAL C N 1
ATOM 4074 C CA . VAL C 1 122 ? 52.957 -42.421 -7.631 1.00 24.42 734 VAL C CA 1
ATOM 4075 C C . VAL C 1 122 ? 52.377 -41.314 -6.742 1.00 27.41 734 VAL C C 1
ATOM 4076 O O . VAL C 1 122 ? 53.071 -40.772 -5.876 1.00 26.51 734 VAL C O 1
ATOM 4080 N N . TYR C 1 123 ? 51.102 -40.992 -6.950 1.00 26.31 735 TYR C N 1
ATOM 4081 C CA . TYR C 1 123 ? 50.436 -39.941 -6.178 1.00 18.77 735 TYR C CA 1
ATOM 4082 C C . TYR C 1 123 ? 49.626 -40.500 -4.996 1.00 28.36 735 TYR C C 1
ATOM 4083 O O . TYR C 1 123 ? 48.848 -39.788 -4.368 1.00 22.87 735 TYR C O 1
ATOM 4092 N N . GLY C 1 124 ? 49.825 -41.777 -4.694 1.00 26.91 736 GLY C N 1
ATOM 4093 C CA . GLY C 1 124 ? 49.189 -42.407 -3.549 1.00 31.22 736 GLY C CA 1
ATOM 4094 C C . GLY C 1 124 ? 47.664 -42.420 -3.470 1.00 26.22 736 GLY C C 1
ATOM 4095 O O . GLY C 1 124 ? 47.120 -42.475 -2.371 1.00 24.75 736 GLY C O 1
ATOM 4096 N N . ILE C 1 125 ? 46.964 -42.384 -4.605 1.00 23.64 737 ILE C N 1
ATOM 4097 C CA . ILE C 1 125 ? 45.494 -42.430 -4.576 1.00 33.08 737 ILE C CA 1
ATOM 4098 C C . ILE C 1 125 ? 44.866 -43.409 -5.563 1.00 25.24 737 ILE C C 1
ATOM 4099 O O . ILE C 1 125 ? 43.686 -43.265 -5.895 1.00 23.27 737 ILE C O 1
ATOM 4104 N N . ALA C 1 126 ? 45.626 -44.387 -6.039 1.00 22.29 738 ALA C N 1
ATOM 4105 C CA . ALA C 1 126 ? 45.073 -45.339 -6.999 1.00 22.55 738 ALA C CA 1
ATOM 4106 C C . ALA C 1 126 ? 43.899 -46.123 -6.417 1.00 31.71 738 ALA C C 1
ATOM 4107 O O . ALA C 1 126 ? 43.000 -46.545 -7.147 1.00 24.64 738 ALA C O 1
ATOM 4109 N N . ASP C 1 127 ? 43.901 -46.316 -5.102 1.00 26.21 739 ASP C N 1
ATOM 4110 C CA . ASP C 1 127 ? 42.855 -47.115 -4.467 1.00 33.09 739 ASP C CA 1
ATOM 4111 C C . ASP C 1 127 ? 41.533 -46.362 -4.334 1.00 24.74 739 ASP C C 1
ATOM 4112 O O . ASP C 1 127 ? 40.533 -46.926 -3.904 1.00 35.28 739 ASP C O 1
ATOM 4117 N N . LYS C 1 128 ? 41.531 -45.087 -4.709 1.00 23.49 740 LYS C N 1
ATOM 4118 C CA . LYS C 1 128 ? 40.311 -44.284 -4.677 1.00 28.92 740 LYS C CA 1
ATOM 4119 C C . LYS C 1 128 ? 39.690 -44.156 -6.070 1.00 26.69 740 LYS C C 1
ATOM 4120 O O . LYS C 1 128 ? 38.681 -43.470 -6.261 1.00 26.33 740 LYS C O 1
ATOM 4126 N N . ILE C 1 129 ? 40.302 -44.819 -7.042 1.00 18.43 741 ILE C N 1
ATOM 4127 C CA . ILE C 1 129 ? 39.865 -44.700 -8.428 1.00 17.42 741 ILE C CA 1
ATOM 4128 C C . ILE C 1 129 ? 39.272 -46.003 -8.927 1.00 23.06 741 ILE C C 1
ATOM 4129 O O . ILE C 1 129 ? 39.847 -47.076 -8.739 1.00 20.12 741 ILE C O 1
ATOM 4134 N N . GLU C 1 130 ? 38.110 -45.900 -9.559 1.00 15.87 742 GLU C N 1
ATOM 4135 C CA . GLU C 1 130 ? 37.514 -47.039 -10.230 1.00 16.65 742 GLU C CA 1
ATOM 4136 C C . GLU C 1 130 ? 37.802 -46.985 -11.732 1.00 23.32 742 GLU C C 1
ATOM 4137 O O . GLU C 1 130 ? 37.171 -46.219 -12.476 1.00 20.86 742 GLU C O 1
ATOM 4143 N N . PHE C 1 131 ? 38.771 -47.785 -12.171 1.00 12.85 743 PHE C N 1
ATOM 4144 C CA . PHE C 1 131 ? 39.169 -47.818 -13.574 1.00 15.27 743 PHE C CA 1
ATOM 4145 C C . PHE C 1 131 ? 38.237 -48.707 -14.406 1.00 22.42 743 PHE C C 1
ATOM 4146 O O . PHE C 1 131 ? 37.868 -49.801 -13.982 1.00 19.07 743 PHE C O 1
ATOM 4154 N N . ILE C 1 132 ? 37.855 -48.234 -15.588 1.00 15.35 744 ILE C N 1
ATOM 4155 C CA . ILE C 1 132 ? 37.079 -49.043 -16.523 1.00 12.62 744 ILE C CA 1
ATOM 4156 C C . ILE C 1 132 ? 37.732 -48.999 -17.899 1.00 28.85 744 ILE C C 1
ATOM 4157 O O . ILE C 1 132 ? 37.909 -47.919 -18.470 1.00 20.98 744 ILE C O 1
ATOM 4162 N N . CYS C 1 133 ? 38.109 -50.162 -18.424 1.00 20.38 745 CYS C N 1
ATOM 4163 C CA . CYS C 1 133 ? 38.584 -50.238 -19.801 1.00 17.68 745 CYS C CA 1
ATOM 4164 C C . CYS C 1 133 ? 37.408 -50.533 -20.716 1.00 29.82 745 CYS C C 1
ATOM 4165 O O . CYS C 1 133 ? 36.826 -51.620 -20.673 1.00 18.90 745 CYS C O 1
ATOM 4168 N N . GLY C 1 134 ? 37.054 -49.550 -21.536 1.00 15.90 746 GLY C N 1
ATOM 4169 C CA . GLY C 1 134 ? 35.945 -49.685 -22.457 1.00 16.01 746 GLY C CA 1
ATOM 4170 C C . GLY C 1 134 ? 35.702 -48.405 -23.240 1.00 18.78 746 GLY C C 1
ATOM 4171 O O . GLY C 1 134 ? 36.412 -47.418 -23.073 1.00 15.91 746 GLY C O 1
ATOM 4172 N N . ASP C 1 135 ? 34.682 -48.438 -24.086 1.00 16.86 747 ASP C N 1
ATOM 4173 C CA . ASP C 1 135 ? 34.325 -47.323 -24.946 1.00 20.39 747 ASP C CA 1
ATOM 4174 C C . ASP C 1 135 ? 33.306 -46.441 -24.241 1.00 16.55 747 ASP C C 1
ATOM 4175 O O . ASP C 1 135 ? 32.171 -46.862 -24.017 1.00 19.35 747 ASP C O 1
ATOM 4180 N N . PHE C 1 136 ? 33.697 -45.212 -23.903 1.00 19.58 748 PHE C N 1
ATOM 4181 C CA . PHE C 1 136 ? 32.779 -44.302 -23.215 1.00 16.94 748 PHE C CA 1
ATOM 4182 C C . PHE C 1 136 ? 31.416 -44.244 -23.879 1.00 14.88 748 PHE C C 1
ATOM 4183 O O . PHE C 1 136 ? 30.389 -44.232 -23.205 1.00 20.89 748 PHE C O 1
ATOM 4191 N N . LEU C 1 137 ? 31.393 -44.206 -25.206 1.00 17.51 749 LEU C N 1
ATOM 4192 C CA A LEU C 1 137 ? 30.132 -44.122 -25.940 0.39 18.15 749 LEU C CA 1
ATOM 4193 C CA B LEU C 1 137 ? 30.119 -44.098 -25.904 0.61 18.14 749 LEU C CA 1
ATOM 4194 C C . LEU C 1 137 ? 29.230 -45.310 -25.628 1.00 26.44 749 LEU C C 1
ATOM 4195 O O . LEU C 1 137 ? 28.004 -45.211 -25.664 1.00 18.51 749 LEU C O 1
ATOM 4204 N N . LEU C 1 138 ? 29.847 -46.445 -25.332 1.00 16.51 750 LEU C N 1
ATOM 4205 C CA . LEU C 1 138 ? 29.078 -47.663 -25.086 1.00 19.41 750 LEU C CA 1
ATOM 4206 C C . LEU C 1 138 ? 28.871 -47.913 -23.596 1.00 31.71 750 LEU C C 1
ATOM 4207 O O . LEU C 1 138 ? 28.150 -48.830 -23.217 1.00 21.24 750 LEU C O 1
ATOM 4212 N N . LEU C 1 139 ? 29.504 -47.091 -22.762 1.00 21.53 751 LEU C N 1
ATOM 4213 C CA . LEU C 1 139 ? 29.399 -47.218 -21.306 1.00 16.33 751 LEU C CA 1
ATOM 4214 C C . LEU C 1 139 ? 28.442 -46.199 -20.692 1.00 26.26 751 LEU C C 1
ATOM 4215 O O . LEU C 1 139 ? 27.821 -46.456 -19.659 1.00 18.89 751 LEU C O 1
ATOM 4220 N N . ALA C 1 140 ? 28.331 -45.042 -21.337 1.00 20.53 752 ALA C N 1
ATOM 4221 C CA . ALA C 1 140 ? 27.687 -43.875 -20.737 1.00 19.02 752 ALA C CA 1
ATOM 4222 C C . ALA C 1 140 ? 26.261 -44.122 -20.264 1.00 20.51 752 ALA C C 1
ATOM 4223 O O . ALA C 1 140 ? 25.854 -43.635 -19.202 1.00 18.74 752 ALA C O 1
ATOM 4225 N N . SER C 1 141 ? 25.502 -44.883 -21.043 1.00 19.87 753 SER C N 1
ATOM 4226 C CA . SER C 1 141 ? 24.102 -45.138 -20.719 1.00 16.22 753 SER C CA 1
ATOM 4227 C C . SER C 1 141 ? 23.913 -46.016 -19.480 1.00 23.40 753 SER C C 1
ATOM 4228 O O . SER C 1 141 ? 22.788 -46.231 -19.043 1.00 20.45 753 SER C O 1
ATOM 4231 N N . PHE C 1 142 ? 25.014 -46.500 -18.909 1.00 20.45 754 PHE C N 1
ATOM 4232 C CA . PHE C 1 142 ? 24.952 -47.427 -17.776 1.00 22.89 754 PHE C CA 1
ATOM 4233 C C . PHE C 1 142 ? 25.699 -46.901 -16.555 1.00 24.89 754 PHE C C 1
ATOM 4234 O O . PHE C 1 142 ? 25.919 -47.627 -15.582 1.00 21.12 754 PHE C O 1
ATOM 4242 N N . LEU C 1 143 ? 26.078 -45.628 -16.613 1.00 15.08 755 LEU C N 1
ATOM 4243 C CA . LEU C 1 143 ? 26.837 -44.996 -15.539 1.00 15.70 755 LEU C CA 1
ATOM 4244 C C . LEU C 1 143 ? 26.004 -44.001 -14.745 1.00 21.63 755 LEU C C 1
ATOM 4245 O O . LEU C 1 143 ? 25.036 -43.433 -15.248 1.00 22.31 755 LEU C O 1
ATOM 4250 N N . LYS C 1 144 ? 26.413 -43.778 -13.502 1.00 23.32 756 LYS C N 1
ATOM 4251 C CA . LYS C 1 144 ? 25.799 -42.774 -12.655 1.00 24.02 756 LYS C CA 1
ATOM 4252 C C . LYS C 1 144 ? 26.908 -41.906 -12.059 1.00 27.99 756 LYS C C 1
ATOM 4253 O O . LYS C 1 144 ? 27.918 -42.423 -11.605 1.00 22.11 756 LYS C O 1
ATOM 4259 N N . ALA C 1 145 ? 26.736 -40.585 -12.095 1.00 16.93 757 ALA C N 1
ATOM 4260 C CA . ALA C 1 145 ? 27.761 -39.670 -11.582 1.00 18.49 757 ALA C CA 1
ATOM 4261 C C . ALA C 1 145 ? 27.200 -38.267 -11.414 1.00 22.14 757 ALA C C 1
ATOM 4262 O O . ALA C 1 145 ? 26.148 -37.944 -11.961 1.00 20.52 757 ALA C O 1
ATOM 4264 N N . ASP C 1 146 ? 27.916 -37.437 -10.667 1.00 21.23 758 ASP C N 1
ATOM 4265 C CA . ASP C 1 146 ? 27.505 -36.060 -10.442 1.00 21.23 758 ASP C CA 1
ATOM 4266 C C . ASP C 1 146 ? 28.065 -35.169 -11.549 1.00 13.65 758 ASP C C 1
ATOM 4267 O O . ASP C 1 146 ? 27.455 -34.173 -11.929 1.00 23.76 758 ASP C O 1
ATOM 4272 N N . VAL C 1 147 ? 29.245 -35.536 -12.038 1.00 20.28 759 VAL C N 1
ATOM 4273 C CA . VAL C 1 147 ? 29.967 -34.738 -13.019 1.00 18.30 759 VAL C CA 1
ATOM 4274 C C . VAL C 1 147 ? 30.561 -35.653 -14.081 1.00 18.78 759 VAL C C 1
ATOM 4275 O O . VAL C 1 147 ? 30.995 -36.768 -13.782 1.00 18.28 759 VAL C O 1
ATOM 4279 N N . VAL C 1 148 ? 30.569 -35.196 -15.326 1.00 15.12 760 VAL C N 1
ATOM 4280 C CA . VAL C 1 148 ? 31.315 -35.887 -16.365 1.00 10.82 760 VAL C CA 1
ATOM 4281 C C . VAL C 1 148 ? 32.365 -34.942 -16.914 1.00 20.93 760 VAL C C 1
ATOM 4282 O O . VAL C 1 148 ? 32.047 -33.832 -17.336 1.00 19.46 760 VAL C O 1
ATOM 4286 N N . PHE C 1 149 ? 33.612 -35.384 -16.899 1.00 12.99 761 PHE C N 1
ATOM 4287 C CA . PHE C 1 149 ? 34.714 -34.607 -17.448 1.00 20.45 761 PHE C CA 1
ATOM 4288 C C . PHE C 1 149 ? 35.166 -35.214 -18.772 1.00 36.53 761 PHE C C 1
ATOM 4289 O O . PHE C 1 149 ? 35.413 -36.419 -18.862 1.00 21.98 761 PHE C O 1
ATOM 4297 N N . LEU C 1 150 ? 35.276 -34.371 -19.795 1.00 15.74 762 LEU C N 1
ATOM 4298 C CA . LEU C 1 150 ? 35.529 -34.834 -21.159 1.00 18.98 762 LEU C CA 1
ATOM 4299 C C . LEU C 1 150 ? 36.819 -34.258 -21.728 1.00 22.58 762 LEU C C 1
ATOM 4300 O O . LEU C 1 150 ? 36.915 -33.054 -21.955 1.00 23.83 762 LEU C O 1
ATOM 4305 N N . SER C 1 151 ? 37.800 -35.125 -21.969 1.00 19.34 763 SER C N 1
ATOM 4306 C CA . SER C 1 151 ? 39.062 -34.725 -22.586 1.00 20.94 763 SER C CA 1
ATOM 4307 C C . SER C 1 151 ? 39.442 -35.689 -23.708 1.00 18.80 763 SER C C 1
ATOM 4308 O O . SER C 1 151 ? 40.459 -36.384 -23.618 1.00 19.24 763 SER C O 1
ATOM 4311 N N . PRO C 1 152 ? 38.627 -35.727 -24.775 1.00 23.04 764 PRO C N 1
ATOM 4312 C CA . PRO C 1 152 ? 38.735 -36.738 -25.832 1.00 24.84 764 PRO C CA 1
ATOM 4313 C C . PRO C 1 152 ? 39.950 -36.508 -26.720 1.00 24.86 764 PRO C C 1
ATOM 4314 O O . PRO C 1 152 ? 40.590 -35.459 -26.618 1.00 23.75 764 PRO C O 1
ATOM 4318 N N . PRO C 1 153 ? 40.269 -37.482 -27.586 1.00 25.00 765 PRO C N 1
ATOM 4319 C CA . PRO C 1 153 ? 41.365 -37.301 -28.543 1.00 30.22 765 PRO C CA 1
ATOM 4320 C C . PRO C 1 153 ? 41.024 -36.150 -29.485 1.00 26.36 765 PRO C C 1
ATOM 4321 O O . PRO C 1 153 ? 39.899 -36.103 -29.985 1.00 23.20 765 PRO C O 1
ATOM 4325 N N . TRP C 1 154 ? 41.970 -35.239 -29.704 1.00 35.39 766 TRP C N 1
ATOM 4326 C CA . TRP C 1 154 ? 41.763 -34.103 -30.602 1.00 42.81 766 TRP C CA 1
ATOM 4327 C C . TRP C 1 154 ? 42.302 -34.384 -32.001 1.00 60.03 766 TRP C C 1
ATOM 4328 O O . TRP C 1 154 ? 41.938 -33.707 -32.960 1.00 50.26 766 TRP C O 1
ATOM 4339 N N . GLY C 1 155 ? 43.185 -35.370 -32.110 1.00 39.60 767 GLY C N 1
ATOM 4340 C CA . GLY C 1 155 ? 43.795 -35.695 -33.385 1.00 51.41 767 GLY C CA 1
ATOM 4341 C C . GLY C 1 155 ? 45.266 -35.330 -33.408 1.00 46.46 767 GLY C C 1
ATOM 4342 O O . GLY C 1 155 ? 45.798 -34.901 -34.434 1.00 78.00 767 GLY C O 1
ATOM 4343 N N . GLY C 1 156 ? 45.925 -35.493 -32.265 1.00 64.29 768 GLY C N 1
ATOM 4344 C CA . GLY C 1 156 ? 47.348 -35.224 -32.157 1.00 78.89 768 GLY C CA 1
ATOM 4345 C C . GLY C 1 156 ? 47.683 -33.749 -32.264 1.00 116.37 768 GLY C C 1
ATOM 4346 O O . GLY C 1 156 ? 46.798 -32.925 -32.512 1.00 78.38 768 GLY C O 1
ATOM 4347 N N . PRO C 1 157 ? 48.968 -33.406 -32.076 1.00 64.23 769 PRO C N 1
ATOM 4348 C CA . PRO C 1 157 ? 49.456 -32.021 -32.126 1.00 91.82 769 PRO C CA 1
ATOM 4349 C C . PRO C 1 157 ? 49.021 -31.295 -33.397 1.00 116.00 769 PRO C C 1
ATOM 4350 O O . PRO C 1 157 ? 49.055 -30.064 -33.442 1.00 77.32 769 PRO C O 1
ATOM 4354 N N . ASP C 1 158 ? 48.615 -32.056 -34.411 1.00 99.88 770 ASP C N 1
ATOM 4355 C CA . ASP C 1 158 ? 48.212 -31.493 -35.697 1.00 101.72 770 ASP C CA 1
ATOM 4356 C C . ASP C 1 158 ? 46.857 -30.792 -35.639 1.00 90.60 770 ASP C C 1
ATOM 4357 O O . ASP C 1 158 ? 46.489 -30.069 -36.563 1.00 69.02 770 ASP C O 1
ATOM 4362 N N . TYR C 1 159 ? 46.116 -31.019 -34.558 1.00 91.73 771 TYR C N 1
ATOM 4363 C CA . TYR C 1 159 ? 44.827 -30.364 -34.360 1.00 51.87 771 TYR C CA 1
ATOM 4364 C C . TYR C 1 159 ? 44.966 -28.860 -34.596 1.00 83.68 771 TYR C C 1
ATOM 4365 O O . TYR C 1 159 ? 44.056 -28.209 -35.116 1.00 59.64 771 TYR C O 1
ATOM 4374 N N . ALA C 1 160 ? 46.119 -28.319 -34.214 1.00 76.71 772 ALA C N 1
ATOM 4375 C CA . ALA C 1 160 ? 46.358 -26.880 -34.253 1.00 104.66 772 ALA C CA 1
ATOM 4376 C C . ALA C 1 160 ? 46.613 -26.350 -35.663 1.00 110.88 772 ALA C C 1
ATOM 4377 O O . ALA C 1 160 ? 46.623 -25.138 -35.880 1.00 78.83 772 ALA C O 1
ATOM 4379 N N . THR C 1 161 ? 46.821 -27.254 -36.616 1.00 125.79 773 THR C N 1
ATOM 4380 C CA . THR C 1 161 ? 47.074 -26.857 -37.998 1.00 86.54 773 THR C CA 1
ATOM 4381 C C . THR C 1 161 ? 45.878 -26.113 -38.590 1.00 119.76 773 THR C C 1
ATOM 4382 O O . THR C 1 161 ? 46.012 -25.383 -39.572 1.00 101.66 773 THR C O 1
ATOM 4386 N N . ALA C 1 162 ? 44.709 -26.304 -37.986 1.00 74.28 774 ALA C N 1
ATOM 4387 C CA . ALA C 1 162 ? 43.506 -25.612 -38.425 1.00 59.10 774 ALA C CA 1
ATOM 4388 C C . ALA C 1 162 ? 43.382 -24.265 -37.730 1.00 71.09 774 ALA C C 1
ATOM 4389 O O . ALA C 1 162 ? 43.805 -24.103 -36.586 1.00 62.53 774 ALA C O 1
ATOM 4391 N N . GLU C 1 163 ? 42.805 -23.300 -38.435 1.00 50.27 775 GLU C N 1
ATOM 4392 C CA . GLU C 1 163 ? 42.534 -21.984 -37.877 1.00 76.37 775 GLU C CA 1
ATOM 4393 C C . GLU C 1 163 ? 41.553 -22.137 -36.726 1.00 42.66 775 GLU C C 1
ATOM 4394 O O . GLU C 1 163 ? 41.812 -21.695 -35.608 1.00 52.05 775 GLU C O 1
ATOM 4400 N N . THR C 1 164 ? 40.421 -22.769 -37.024 1.00 35.83 776 THR C N 1
ATOM 4401 C CA . THR C 1 164 ? 39.386 -23.045 -36.034 1.00 37.21 776 THR C CA 1
ATOM 4402 C C . THR C 1 164 ? 39.119 -24.552 -35.925 1.00 48.69 776 THR C C 1
ATOM 4403 O O . THR C 1 164 ? 38.779 -25.207 -36.910 1.00 39.33 776 THR C O 1
ATOM 4407 N N . PHE C 1 165 ? 39.275 -25.096 -34.723 1.00 38.84 777 PHE C N 1
ATOM 4408 C CA . PHE C 1 165 ? 39.086 -26.528 -34.490 1.00 25.83 777 PHE C CA 1
ATOM 4409 C C . PHE C 1 165 ? 37.604 -26.908 -34.471 1.00 27.65 777 PHE C C 1
ATOM 4410 O O . PHE C 1 165 ? 36.825 -26.380 -33.672 1.00 34.45 777 PHE C O 1
ATOM 4418 N N . ASP C 1 166 ? 37.214 -27.813 -35.366 1.00 21.42 778 ASP C N 1
ATOM 4419 C CA . ASP C 1 166 ? 35.818 -28.222 -35.479 1.00 31.87 778 ASP C CA 1
ATOM 4420 C C . ASP C 1 166 ? 35.577 -29.461 -34.618 1.00 53.67 778 ASP C C 1
ATOM 4421 O O . ASP C 1 166 ? 36.103 -30.529 -34.910 1.00 32.20 778 ASP C O 1
ATOM 4426 N N . ILE C 1 167 ? 34.789 -29.322 -33.555 1.00 37.85 779 ILE C N 1
ATOM 4427 C CA . ILE C 1 167 ? 34.614 -30.427 -32.611 1.00 39.78 779 ILE C CA 1
ATOM 4428 C C . ILE C 1 167 ? 33.756 -31.541 -33.197 1.00 49.80 779 ILE C C 1
ATOM 4429 O O . ILE C 1 167 ? 33.764 -32.666 -32.701 1.00 35.94 779 ILE C O 1
ATOM 4434 N N . ARG C 1 168 ? 33.022 -31.220 -34.256 1.00 31.60 780 ARG C N 1
ATOM 4435 C CA . ARG C 1 168 ? 32.199 -32.204 -34.951 1.00 43.07 780 ARG C CA 1
ATOM 4436 C C . ARG C 1 168 ? 33.037 -33.056 -35.906 1.00 73.61 780 ARG C C 1
ATOM 4437 O O . ARG C 1 168 ? 32.912 -34.282 -35.927 1.00 57.21 780 ARG C O 1
ATOM 4445 N N . THR C 1 169 ? 33.900 -32.405 -36.682 1.00 52.19 781 THR C N 1
ATOM 4446 C CA . THR C 1 169 ? 34.598 -33.070 -37.782 1.00 41.45 781 THR C CA 1
ATOM 4447 C C . THR C 1 169 ? 36.057 -33.406 -37.484 1.00 42.92 781 THR C C 1
ATOM 4448 O O . THR C 1 169 ? 36.603 -34.359 -38.036 1.00 54.45 781 THR C O 1
ATOM 4452 N N . MET C 1 170 ? 36.692 -32.621 -36.622 1.00 43.80 782 MET C N 1
ATOM 4453 C CA . MET C 1 170 ? 38.118 -32.786 -36.358 1.00 32.52 782 MET C CA 1
ATOM 4454 C C . MET C 1 170 ? 38.394 -33.568 -35.079 1.00 51.40 782 MET C C 1
ATOM 4455 O O . MET C 1 170 ? 39.532 -33.655 -34.619 1.00 49.60 782 MET C O 1
ATOM 4460 N N . MET C 1 171 ? 37.339 -34.140 -34.512 1.00 42.97 783 MET C N 1
ATOM 4461 C CA . MET C 1 171 ? 37.450 -34.913 -33.286 1.00 60.58 783 MET C CA 1
ATOM 4462 C C . MET C 1 171 ? 36.762 -36.258 -33.473 1.00 50.11 783 MET C C 1
ATOM 4463 O O . MET C 1 171 ? 35.724 -36.348 -34.136 1.00 35.11 783 MET C O 1
ATOM 4468 N N . SER C 1 172 ? 37.353 -37.302 -32.903 1.00 46.11 784 SER C N 1
ATOM 4469 C CA . SER C 1 172 ? 36.761 -38.632 -32.962 1.00 75.42 784 SER C CA 1
ATOM 4470 C C . SER C 1 172 ? 36.915 -39.345 -31.623 1.00 46.28 784 SER C C 1
ATOM 4471 O O . SER C 1 172 ? 38.029 -39.522 -31.130 1.00 41.95 784 SER C O 1
ATOM 4474 N N . PRO C 1 173 ? 35.790 -39.754 -31.023 1.00 37.68 785 PRO C N 1
ATOM 4475 C CA . PRO C 1 173 ? 34.438 -39.626 -31.578 1.00 35.13 785 PRO C CA 1
ATOM 4476 C C . PRO C 1 173 ? 33.968 -38.177 -31.706 1.00 26.96 785 PRO C C 1
ATOM 4477 O O . PRO C 1 173 ? 34.533 -37.274 -31.098 1.00 30.16 785 PRO C O 1
ATOM 4481 N N . ASP C 1 174 ? 32.928 -37.989 -32.509 1.00 29.84 786 ASP C N 1
ATOM 4482 C CA . ASP C 1 174 ? 32.246 -36.714 -32.694 1.00 27.34 786 ASP C CA 1
ATOM 4483 C C . ASP C 1 174 ? 31.970 -36.011 -31.362 1.00 34.94 786 ASP C C 1
ATOM 4484 O O . ASP C 1 174 ? 31.317 -36.565 -30.481 1.00 31.93 786 ASP C O 1
ATOM 4489 N N . GLY C 1 175 ? 32.451 -34.777 -31.233 1.00 33.43 787 GLY C N 1
ATOM 4490 C CA . GLY C 1 175 ? 32.290 -34.006 -30.011 1.00 21.41 787 GLY C CA 1
ATOM 4491 C C . GLY C 1 175 ? 30.863 -33.833 -29.517 1.00 25.59 787 GLY C C 1
ATOM 4492 O O . GLY C 1 175 ? 30.627 -33.839 -28.310 1.00 29.91 787 GLY C O 1
ATOM 4493 N N . PHE C 1 176 ? 29.914 -33.662 -30.436 1.00 17.73 788 PHE C N 1
ATOM 4494 C CA . PHE C 1 176 ? 28.498 -33.517 -30.075 1.00 17.02 788 PHE C CA 1
ATOM 4495 C C . PHE C 1 176 ? 27.884 -34.823 -29.561 1.00 20.89 788 PHE C C 1
ATOM 4496 O O . PHE C 1 176 ? 26.989 -34.813 -28.707 1.00 20.70 788 PHE C O 1
ATOM 4504 N N . GLU C 1 177 ? 28.338 -35.939 -30.117 1.00 26.83 789 GLU C N 1
ATOM 4505 C CA . GLU C 1 177 ? 27.836 -37.248 -29.714 1.00 28.73 789 GLU C CA 1
ATOM 4506 C C . GLU C 1 177 ? 28.305 -37.547 -28.293 1.00 19.99 789 GLU C C 1
ATOM 4507 O O . GLU C 1 177 ? 27.523 -37.976 -27.446 1.00 23.93 789 GLU C O 1
ATOM 4513 N N . ILE C 1 178 ? 29.589 -37.305 -28.048 1.00 18.28 790 ILE C N 1
ATOM 4514 C CA . ILE C 1 178 ? 30.154 -37.428 -26.709 1.00 24.83 790 ILE C CA 1
ATOM 4515 C C . ILE C 1 178 ? 29.322 -36.641 -25.703 1.00 27.00 790 ILE C C 1
ATOM 4516 O O . ILE C 1 178 ? 28.984 -37.144 -24.633 1.00 19.92 790 ILE C O 1
ATOM 4521 N N . PHE C 1 179 ? 28.973 -35.407 -26.056 1.00 18.61 791 PHE C N 1
ATOM 4522 C CA . PHE C 1 179 ? 28.183 -34.571 -25.162 1.00 17.44 791 PHE C CA 1
ATOM 4523 C C . PHE C 1 179 ? 26.779 -35.139 -24.961 1.00 19.57 791 PHE C C 1
ATOM 4524 O O . PHE C 1 179 ? 26.242 -35.101 -23.853 1.00 19.57 791 PHE C O 1
ATOM 4532 N N . ARG C 1 180 ? 26.174 -35.656 -26.027 1.00 20.94 792 ARG C N 1
ATOM 4533 C CA . ARG C 1 180 ? 24.820 -36.183 -25.916 1.00 19.88 792 ARG C CA 1
ATOM 4534 C C . ARG C 1 180 ? 24.784 -37.352 -24.932 1.00 15.18 792 ARG C C 1
ATOM 4535 O O . ARG C 1 180 ? 23.888 -37.451 -24.095 1.00 20.83 792 ARG C O 1
ATOM 4543 N N . LEU C 1 181 ? 25.759 -38.241 -25.045 1.00 20.40 793 LEU C N 1
ATOM 4544 C CA . LEU C 1 181 ? 25.827 -39.382 -24.138 1.00 28.38 793 LEU C CA 1
ATOM 4545 C C . LEU C 1 181 ? 26.119 -38.951 -22.703 1.00 29.12 793 LEU C C 1
ATOM 4546 O O . LEU C 1 181 ? 25.557 -39.508 -21.763 1.00 20.24 793 LEU C O 1
ATOM 4551 N N . SER C 1 182 ? 26.971 -37.939 -22.543 1.00 19.47 794 SER C N 1
ATOM 4552 C CA . SER C 1 182 ? 27.293 -37.411 -21.220 1.00 21.09 794 SER C CA 1
ATOM 4553 C C . SER C 1 182 ? 26.042 -36.859 -20.537 1.00 26.24 794 SER C C 1
ATOM 4554 O O . SER C 1 182 ? 25.877 -36.970 -19.316 1.00 23.96 794 SER C O 1
ATOM 4557 N N . LYS C 1 183 ? 25.159 -36.270 -21.339 1.00 20.06 795 LYS C N 1
ATOM 4558 C CA . LYS C 1 183 ? 23.921 -35.688 -20.831 1.00 19.63 795 LYS C CA 1
ATOM 4559 C C . LYS C 1 183 ? 22.988 -36.729 -20.214 1.00 21.07 795 LYS C C 1
ATOM 4560 O O . LYS C 1 183 ? 22.135 -36.401 -19.390 1.00 22.21 795 LYS C O 1
ATOM 4566 N N . LYS C 1 184 ? 23.145 -37.985 -20.617 1.00 23.04 796 LYS C N 1
ATOM 4567 C CA . LYS C 1 184 ? 22.351 -39.064 -20.044 1.00 22.85 796 LYS C CA 1
ATOM 4568 C C . LYS C 1 184 ? 22.712 -39.279 -18.579 1.00 20.30 796 LYS C C 1
ATOM 4569 O O . LYS C 1 184 ? 21.893 -39.734 -17.781 1.00 24.83 796 LYS C O 1
ATOM 4575 N N . ILE C 1 185 ? 23.947 -38.945 -18.235 1.00 20.98 797 ILE C N 1
ATOM 4576 C CA . ILE C 1 185 ? 24.444 -39.112 -16.876 1.00 23.29 797 ILE C CA 1
ATOM 4577 C C . ILE C 1 185 ? 24.150 -37.893 -15.996 1.00 24.67 797 ILE C C 1
ATOM 4578 O O . ILE C 1 185 ? 23.675 -38.025 -14.859 1.00 20.63 797 ILE C O 1
ATOM 4583 N N . THR C 1 186 ? 24.421 -36.705 -16.529 1.00 26.02 798 THR C N 1
ATOM 4584 C CA . THR C 1 186 ? 24.323 -35.486 -15.737 1.00 26.25 798 THR C CA 1
ATOM 4585 C C . THR C 1 186 ? 24.319 -34.242 -16.625 1.00 21.58 798 THR C C 1
ATOM 4586 O O . THR C 1 186 ? 24.781 -34.281 -17.770 1.00 18.01 798 THR C O 1
ATOM 4590 N N . ASN C 1 187 ? 23.804 -33.142 -16.081 1.00 24.25 799 ASN C N 1
ATOM 4591 C CA . ASN C 1 187 ? 23.922 -31.831 -16.712 1.00 24.75 799 ASN C CA 1
ATOM 4592 C C . ASN C 1 187 ? 25.240 -31.145 -16.378 1.00 29.23 799 ASN C C 1
ATOM 4593 O O . ASN C 1 187 ? 25.631 -30.181 -17.039 1.00 25.98 799 ASN C O 1
ATOM 4598 N N . ASN C 1 188 ? 25.917 -31.641 -15.344 1.00 19.83 800 ASN C N 1
ATOM 4599 C CA . ASN C 1 188 ? 27.201 -31.090 -14.919 1.00 15.38 800 ASN C CA 1
ATOM 4600 C C . ASN C 1 188 ? 28.346 -31.702 -15.706 1.00 28.50 800 ASN C C 1
ATOM 4601 O O . ASN C 1 188 ? 28.876 -32.760 -15.350 1.00 21.29 800 ASN C O 1
ATOM 4606 N N . ILE C 1 189 ? 28.721 -31.022 -16.782 1.00 16.71 801 ILE C N 1
ATOM 4607 C CA . ILE C 1 189 ? 29.715 -31.521 -17.715 1.00 15.96 801 ILE C CA 1
ATOM 4608 C C . ILE C 1 189 ? 30.855 -30.518 -17.850 1.00 24.49 801 ILE C C 1
ATOM 4609 O O . ILE C 1 189 ? 30.623 -29.305 -17.898 1.00 21.24 801 ILE C O 1
ATOM 4614 N N . VAL C 1 190 ? 32.082 -31.028 -17.874 1.00 18.15 802 VAL C N 1
ATOM 4615 C CA . VAL C 1 190 ? 33.270 -30.209 -18.102 1.00 18.10 802 VAL C CA 1
ATOM 4616 C C . VAL C 1 190 ? 33.921 -30.656 -19.399 1.00 27.09 802 VAL C C 1
ATOM 4617 O O . VAL C 1 190 ? 34.209 -31.834 -19.569 1.00 22.78 802 VAL C O 1
ATOM 4621 N N . TYR C 1 191 ? 34.152 -29.720 -20.315 1.00 20.67 803 TYR C N 1
ATOM 4622 C CA . TYR C 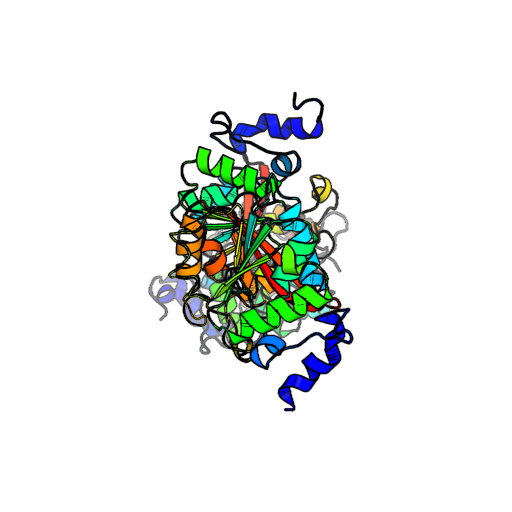1 191 ? 34.710 -30.056 -21.622 1.00 20.04 803 TYR C CA 1
ATOM 4623 C C . TYR C 1 191 ? 36.090 -29.428 -21.796 1.00 27.60 803 TYR C C 1
ATOM 4624 O O . TYR C 1 191 ? 36.222 -28.204 -21.858 1.00 28.59 803 TYR C O 1
ATOM 4633 N N . PHE C 1 192 ? 37.114 -30.269 -21.888 1.00 15.09 804 PHE C N 1
ATOM 4634 C CA . PHE C 1 192 ? 38.489 -29.805 -22.076 1.00 17.10 804 PHE C CA 1
ATOM 4635 C C . PHE C 1 192 ? 38.811 -29.802 -23.573 1.00 30.38 804 PHE C C 1
ATOM 4636 O O . PHE C 1 192 ? 38.810 -30.856 -24.210 1.00 22.49 804 PHE C O 1
ATOM 4644 N N . LEU C 1 193 ? 39.085 -28.626 -24.133 1.00 33.68 805 LEU C N 1
ATOM 4645 C CA . LEU C 1 193 ? 39.123 -28.466 -25.592 1.00 25.30 805 LEU C CA 1
ATOM 4646 C C . LEU C 1 193 ? 40.320 -27.645 -26.079 1.00 27.44 805 LEU C C 1
ATOM 4647 O O . LEU C 1 193 ? 40.935 -26.920 -25.302 1.00 19.98 805 LEU C O 1
ATOM 4652 N N . PRO C 1 194 ? 40.656 -27.761 -27.375 1.00 25.67 806 PRO C N 1
ATOM 4653 C CA . PRO C 1 194 ? 41.790 -27.012 -27.924 1.00 30.17 806 PRO C CA 1
ATOM 4654 C C . PRO C 1 194 ? 41.547 -25.506 -27.802 1.00 22.93 806 PRO C C 1
ATOM 4655 O O . PRO C 1 194 ? 40.399 -25.065 -27.823 1.00 20.64 806 PRO C O 1
ATOM 4659 N N . ARG C 1 195 ? 42.620 -24.735 -27.685 1.00 21.71 807 ARG C N 1
ATOM 4660 C CA . ARG C 1 195 ? 42.512 -23.286 -27.556 1.00 32.33 807 ARG C CA 1
ATOM 4661 C C . ARG C 1 195 ? 41.809 -22.650 -28.761 1.00 31.28 807 ARG C C 1
ATOM 4662 O O . ARG C 1 195 ? 41.220 -21.571 -28.650 1.00 31.39 807 ARG C O 1
ATOM 4670 N N . ASN C 1 196 ? 41.853 -23.327 -29.905 1.00 22.08 808 ASN C N 1
ATOM 4671 C CA . ASN C 1 196 ? 41.219 -22.802 -31.116 1.00 27.60 808 ASN C CA 1
ATOM 4672 C C . ASN C 1 196 ? 39.841 -23.399 -31.396 1.00 31.76 808 ASN C C 1
ATOM 4673 O O . ASN C 1 196 ? 39.349 -23.354 -32.522 1.00 28.67 808 ASN C O 1
ATOM 4678 N N . ALA C 1 197 ? 39.218 -23.956 -30.365 1.00 23.57 809 ALA C N 1
ATOM 4679 C CA . ALA C 1 197 ? 37.888 -24.536 -30.500 1.00 25.73 809 ALA C CA 1
ATOM 4680 C C . ALA C 1 197 ? 36.843 -23.558 -31.051 1.00 24.89 809 ALA C C 1
ATOM 4681 O O . ALA C 1 197 ? 36.738 -22.418 -30.601 1.00 29.70 809 ALA C O 1
ATOM 4683 N N . ASP C 1 198 ? 36.055 -24.030 -32.011 1.00 22.03 810 ASP C N 1
ATOM 4684 C CA . ASP C 1 198 ? 34.936 -23.274 -32.554 1.00 24.57 810 ASP C CA 1
ATOM 4685 C C . ASP C 1 198 ? 33.936 -22.886 -31.455 1.00 44.97 810 ASP C C 1
ATOM 4686 O O . ASP C 1 198 ? 33.172 -23.726 -30.979 1.00 30.89 810 ASP C O 1
ATOM 4691 N N . ILE C 1 199 ? 33.930 -21.612 -31.068 1.00 24.46 811 ILE C N 1
ATOM 4692 C CA . ILE C 1 199 ? 33.091 -21.154 -29.955 1.00 20.89 811 ILE C CA 1
ATOM 4693 C C . ILE C 1 199 ? 31.598 -21.213 -30.271 1.00 23.77 811 ILE C C 1
ATOM 4694 O O . ILE C 1 199 ? 30.779 -21.470 -29.385 1.00 28.03 811 ILE C O 1
ATOM 4699 N N . ASP C 1 200 ? 31.242 -20.998 -31.535 1.00 27.68 812 ASP C N 1
ATOM 4700 C CA . ASP C 1 200 ? 29.860 -21.195 -31.971 1.00 29.86 812 ASP C CA 1
ATOM 4701 C C . ASP C 1 200 ? 29.397 -22.607 -31.627 1.00 27.24 812 ASP C C 1
ATOM 4702 O O . ASP C 1 200 ? 28.302 -22.806 -31.097 1.00 26.41 812 ASP C O 1
ATOM 4707 N N . GLN C 1 201 ? 30.234 -23.587 -31.947 1.00 20.48 813 GLN C N 1
ATOM 4708 C CA . GLN C 1 201 ? 29.910 -24.984 -31.663 1.00 34.78 813 GLN C CA 1
ATOM 4709 C C . GLN C 1 201 ? 29.790 -25.252 -30.162 1.00 22.90 813 GLN C C 1
ATOM 4710 O O . GLN C 1 201 ? 28.813 -25.849 -29.707 1.00 28.43 813 GLN C O 1
ATOM 4716 N N . VAL C 1 202 ? 30.779 -24.804 -29.396 1.00 28.69 814 VAL C N 1
ATOM 4717 C CA . VAL C 1 202 ? 30.743 -24.975 -27.947 1.00 18.30 814 VAL C CA 1
ATOM 4718 C C . VAL C 1 202 ? 29.463 -24.378 -27.365 1.00 29.89 814 VAL C C 1
ATOM 4719 O O . VAL C 1 202 ? 28.793 -25.001 -26.543 1.00 24.00 814 VAL C O 1
ATOM 4723 N N . ALA C 1 203 ? 29.117 -23.176 -27.815 1.00 24.41 815 ALA C N 1
ATOM 4724 C CA . ALA C 1 203 ? 27.918 -22.491 -27.343 1.00 29.02 815 ALA C CA 1
ATOM 4725 C C . ALA C 1 203 ? 26.639 -23.240 -27.721 1.00 27.64 815 ALA C C 1
ATOM 4726 O O . ALA C 1 203 ? 25.604 -23.085 -27.074 1.00 34.46 815 ALA C O 1
ATOM 4728 N N . SER C 1 204 ? 26.698 -24.039 -28.780 1.00 20.62 816 SER C N 1
ATOM 4729 C CA . SER C 1 204 ? 25.508 -24.765 -29.214 1.00 23.43 816 SER C CA 1
ATOM 4730 C C . SER C 1 204 ? 25.260 -26.038 -28.391 1.00 27.16 816 SER C C 1
ATOM 4731 O O . SER C 1 204 ? 24.141 -26.562 -28.364 1.00 28.55 816 SER C O 1
ATOM 4734 N N . LEU C 1 205 ? 26.295 -26.529 -27.716 1.00 25.68 817 LEU C N 1
ATOM 4735 C CA . LEU C 1 205 ? 26.189 -27.805 -27.000 1.00 27.22 817 LEU C CA 1
ATOM 4736 C C . LEU C 1 205 ? 25.034 -27.836 -26.009 1.00 33.06 817 LEU C C 1
ATOM 4737 O O . LEU C 1 205 ? 24.320 -28.831 -25.926 1.00 36.18 817 LEU C O 1
ATOM 4742 N N . ALA C 1 206 ? 24.836 -26.744 -25.276 1.00 30.53 818 ALA C N 1
ATOM 4743 C CA . ALA C 1 206 ? 23.751 -26.672 -24.300 1.00 35.12 818 ALA C CA 1
ATOM 4744 C C . ALA C 1 206 ? 22.360 -26.524 -24.926 1.00 28.91 818 ALA C C 1
ATOM 4745 O O . ALA C 1 206 ? 21.360 -26.508 -24.217 1.00 31.95 818 ALA C O 1
ATOM 4747 N N . GLY C 1 207 ? 22.295 -26.414 -26.247 1.00 29.98 819 GLY C N 1
ATOM 4748 C CA . GLY C 1 207 ? 21.023 -26.264 -26.930 1.00 33.25 819 GLY C CA 1
ATOM 4749 C C . GLY C 1 207 ? 20.373 -24.900 -26.753 1.00 32.12 819 GLY C C 1
ATOM 4750 O O . GLY C 1 207 ? 20.909 -24.028 -26.070 1.00 33.64 819 GLY C O 1
ATOM 4751 N N . PRO C 1 208 ? 19.195 -24.712 -27.362 1.00 45.91 820 PRO C N 1
ATOM 4752 C CA . PRO C 1 208 ? 18.482 -23.428 -27.335 1.00 35.57 820 PRO C CA 1
ATOM 4753 C C . PRO C 1 208 ? 18.252 -22.922 -25.915 1.00 41.19 820 PRO C C 1
ATOM 4754 O O . PRO C 1 208 ? 17.756 -23.665 -25.068 1.00 28.42 820 PRO C O 1
ATOM 4758 N N . GLY C 1 209 ? 18.614 -21.667 -25.660 1.00 25.85 821 GLY C N 1
ATOM 4759 C CA . GLY C 1 209 ? 18.386 -21.062 -24.359 1.00 20.27 821 GLY C CA 1
ATOM 4760 C C . GLY C 1 209 ? 19.372 -21.550 -23.317 1.00 27.75 821 GLY C C 1
ATOM 4761 O O . GLY C 1 209 ? 19.276 -21.201 -22.145 1.00 25.91 821 GLY C O 1
ATOM 4762 N N . GLY C 1 210 ? 20.334 -22.355 -23.746 1.00 21.46 822 GLY C N 1
ATOM 4763 C CA . GLY C 1 210 ? 21.305 -22.921 -22.826 1.00 26.21 822 GLY C CA 1
ATOM 4764 C C . GLY C 1 210 ? 22.433 -21.980 -22.448 1.00 39.34 822 GLY C C 1
ATOM 4765 O O . GLY C 1 210 ? 22.587 -20.895 -23.017 1.00 25.53 822 GLY C O 1
ATOM 4766 N N . GLN C 1 211 ? 23.236 -22.408 -21.481 1.00 21.55 823 GLN C N 1
ATOM 4767 C CA . GLN C 1 211 ? 24.355 -21.609 -20.997 1.00 24.04 823 GLN C CA 1
ATOM 4768 C C . GLN C 1 211 ? 25.608 -22.450 -20.867 1.00 29.45 823 GLN C C 1
ATOM 4769 O O . GLN C 1 211 ? 25.541 -23.658 -20.620 1.00 27.21 823 GLN C O 1
ATOM 4775 N N . VAL C 1 212 ? 26.754 -21.802 -21.023 1.00 19.04 824 VAL C N 1
ATOM 4776 C CA . VAL C 1 212 ? 28.043 -22.442 -20.829 1.00 20.75 824 VAL C CA 1
ATOM 4777 C C . VAL C 1 212 ? 28.996 -21.387 -20.302 1.00 31.05 824 VAL C C 1
ATOM 4778 O O . VAL C 1 212 ? 28.878 -20.216 -20.661 1.00 24.88 824 VAL C O 1
ATOM 4782 N N . GLU C 1 213 ? 29.910 -21.780 -19.423 1.00 21.21 825 GLU C N 1
ATOM 4783 C CA . GLU C 1 213 ? 30.989 -20.882 -19.019 1.00 23.21 825 GLU C CA 1
ATOM 4784 C C . GLU C 1 213 ? 32.290 -21.364 -19.625 1.00 24.66 825 GLU C C 1
ATOM 4785 O O . GLU C 1 213 ? 32.647 -22.529 -19.482 1.00 24.38 825 GLU C O 1
ATOM 4791 N N . ILE C 1 214 ? 32.994 -20.467 -20.306 1.00 22.36 826 ILE C N 1
ATOM 4792 C CA . ILE C 1 214 ? 34.221 -20.827 -21.012 1.00 22.17 826 ILE C CA 1
ATOM 4793 C C . ILE C 1 214 ? 35.419 -20.112 -20.413 1.00 32.22 826 ILE C C 1
ATOM 4794 O O . ILE C 1 214 ? 35.455 -18.880 -20.345 1.00 25.40 826 ILE C O 1
ATOM 4799 N N . GLU C 1 215 ? 36.394 -20.885 -19.954 1.00 20.88 827 GLU C N 1
ATOM 4800 C CA . GLU C 1 215 ? 37.608 -20.300 -19.407 1.00 26.39 827 GLU C CA 1
ATOM 4801 C C . GLU C 1 215 ? 38.779 -20.677 -20.296 1.00 31.88 827 GLU C C 1
ATOM 4802 O O . GLU C 1 215 ? 38.829 -21.778 -20.843 1.00 28.81 827 GLU C O 1
ATOM 4808 N N . GLN C 1 216 ? 39.706 -19.741 -20.460 1.00 23.29 828 GLN C N 1
ATOM 4809 C CA . GLN C 1 216 ? 40.944 -19.997 -21.174 1.00 27.39 828 GLN C CA 1
ATOM 4810 C C . GLN C 1 216 ? 41.990 -20.434 -20.160 1.00 31.10 828 GLN C C 1
ATOM 4811 O O . GLN C 1 216 ? 42.151 -19.793 -19.125 1.00 29.32 828 GLN C O 1
ATOM 4817 N N . ASN C 1 217 ? 42.686 -21.532 -20.447 1.00 29.24 829 ASN C N 1
ATOM 4818 C CA . ASN C 1 217 ? 43.718 -22.046 -19.549 1.00 44.88 829 ASN C CA 1
ATOM 4819 C C . ASN C 1 217 ? 45.113 -21.637 -19.992 1.00 31.31 829 ASN C C 1
ATOM 4820 O O . ASN C 1 217 ? 45.505 -21.872 -21.136 1.00 36.40 829 ASN C O 1
ATOM 4825 N N . PHE C 1 218 ? 45.863 -21.030 -19.079 1.00 44.42 830 PHE C N 1
ATOM 4826 C CA . PHE C 1 218 ? 47.201 -20.552 -19.392 1.00 36.57 830 PHE C CA 1
ATOM 4827 C C . PHE C 1 218 ? 48.272 -21.360 -18.679 1.00 31.82 830 PHE C C 1
ATOM 4828 O O . PHE C 1 218 ? 48.055 -21.878 -17.585 1.00 44.63 830 PHE C O 1
ATOM 4836 N N . LEU C 1 219 ? 49.431 -21.464 -19.317 1.00 44.60 831 LEU C N 1
ATOM 4837 C CA . LEU C 1 219 ? 50.613 -22.031 -18.686 1.00 58.69 831 LEU C CA 1
ATOM 4838 C C . LEU C 1 219 ? 51.779 -21.093 -18.977 1.00 44.98 831 LEU C C 1
ATOM 4839 O O . LEU C 1 219 ? 52.093 -20.830 -20.138 1.00 44.03 831 LEU C O 1
ATOM 4844 N N . ASN C 1 220 ? 52.404 -20.572 -17.927 1.00 55.91 832 ASN C N 1
ATOM 4845 C CA . ASN C 1 220 ? 53.455 -19.575 -18.097 1.00 62.97 832 ASN C CA 1
ATOM 4846 C C . ASN C 1 220 ? 52.936 -18.375 -18.882 1.00 63.88 832 ASN C C 1
ATOM 4847 O O . ASN C 1 220 ? 53.582 -17.910 -19.822 1.00 67.13 832 ASN C O 1
ATOM 4852 N N . ASN C 1 221 ? 51.759 -17.888 -18.497 1.00 59.02 833 ASN C N 1
ATOM 4853 C CA . ASN C 1 221 ? 51.135 -16.749 -19.165 1.00 66.86 833 ASN C CA 1
ATOM 4854 C C . ASN C 1 221 ? 50.931 -16.983 -20.659 1.00 66.72 833 ASN C C 1
ATOM 4855 O O . ASN C 1 221 ? 50.840 -16.037 -21.439 1.00 78.13 833 ASN C O 1
ATOM 4860 N N . LYS C 1 222 ? 50.857 -18.250 -21.050 1.00 48.73 834 LYS C N 1
ATOM 4861 C CA . LYS C 1 222 ? 50.668 -18.607 -22.449 1.00 42.27 834 LYS C CA 1
ATOM 4862 C C . LYS C 1 222 ? 49.394 -19.424 -22.639 1.00 38.22 834 LYS C C 1
ATOM 4863 O O . LYS C 1 222 ? 49.156 -20.394 -21.920 1.00 37.57 834 LYS C O 1
ATOM 4869 N N . LEU C 1 223 ? 48.585 -19.033 -23.618 1.00 34.28 835 LEU C N 1
ATOM 4870 C CA . LEU C 1 223 ? 47.330 -19.720 -23.893 1.00 48.01 835 LEU C CA 1
ATOM 4871 C C . LEU C 1 223 ? 47.559 -21.181 -24.265 1.00 39.78 835 LEU C C 1
ATOM 4872 O O . LEU C 1 223 ? 48.231 -21.484 -25.251 1.00 38.31 835 LEU C O 1
ATOM 4877 N N . LYS C 1 224 ? 46.986 -22.080 -23.472 1.00 32.82 836 LYS C N 1
ATOM 4878 C CA . LYS C 1 224 ? 47.144 -23.517 -23.687 1.00 32.05 836 LYS C CA 1
ATOM 4879 C C . LYS C 1 224 ? 45.896 -24.161 -24.276 1.00 23.55 836 LYS C C 1
ATOM 4880 O O . LYS C 1 224 ? 45.941 -24.774 -25.342 1.00 26.43 836 LYS C O 1
ATOM 4886 N N . THR C 1 225 ? 44.780 -24.019 -23.569 1.00 24.18 837 THR C N 1
ATOM 4887 C CA . THR C 1 225 ? 43.555 -24.715 -23.921 1.00 22.78 837 THR C CA 1
ATOM 4888 C C . THR C 1 225 ? 42.375 -23.935 -23.380 1.00 23.78 837 THR C C 1
ATOM 4889 O O . THR C 1 225 ? 42.554 -22.919 -22.717 1.00 29.21 837 THR C O 1
ATOM 4893 N N . ILE C 1 226 ? 41.167 -24.411 -23.662 1.00 23.59 838 ILE C N 1
ATOM 4894 C CA . ILE C 1 226 ? 39.987 -23.877 -23.003 1.00 28.08 838 ILE C CA 1
ATOM 4895 C C . ILE C 1 226 ? 39.294 -24.991 -22.221 1.00 25.30 838 ILE C C 1
ATOM 4896 O O . ILE C 1 226 ? 39.490 -26.174 -22.504 1.00 24.66 838 ILE C O 1
ATOM 4901 N N . THR C 1 227 ? 38.495 -24.601 -21.235 1.00 17.34 839 THR C N 1
ATOM 4902 C CA . THR C 1 227 ? 37.645 -25.536 -20.506 1.00 14.80 839 THR C CA 1
ATOM 4903 C C . THR C 1 227 ? 36.258 -24.929 -20.439 1.00 25.12 839 THR C C 1
ATOM 4904 O O . THR C 1 227 ? 36.099 -23.754 -20.100 1.00 23.08 839 THR C O 1
ATOM 4908 N N . ALA C 1 228 ? 35.260 -25.722 -20.799 1.00 14.91 840 ALA C N 1
ATOM 4909 C CA . ALA C 1 228 ? 33.880 -25.269 -20.806 1.00 14.59 840 ALA C CA 1
ATOM 4910 C C . ALA C 1 228 ? 33.136 -25.971 -19.688 1.00 21.43 840 ALA C C 1
ATOM 4911 O O . ALA C 1 228 ? 33.215 -27.191 -19.561 1.00 21.95 840 ALA C O 1
ATOM 4913 N N . TYR C 1 229 ? 32.421 -25.200 -18.877 1.00 23.13 841 TYR C N 1
ATOM 4914 C CA . TYR C 1 229 ? 31.664 -25.746 -17.756 1.00 20.67 841 TYR C CA 1
ATOM 4915 C C . TYR C 1 229 ? 30.180 -25.603 -18.038 1.00 21.66 841 TYR C C 1
ATOM 4916 O O . TYR C 1 229 ? 29.729 -24.546 -18.484 1.00 22.37 841 TYR C O 1
ATOM 4925 N N . PHE C 1 230 ? 29.427 -26.674 -17.801 1.00 15.68 842 PHE C N 1
ATOM 4926 C CA . PHE C 1 230 ? 27.989 -26.694 -18.039 1.00 16.17 842 PHE C CA 1
ATOM 4927 C C . PHE C 1 230 ? 27.242 -27.034 -16.753 1.00 26.72 842 PHE C C 1
ATOM 4928 O O . PHE C 1 230 ? 27.845 -27.483 -15.776 1.00 29.52 842 PHE C O 1
ATOM 4936 N N . GLY C 1 231 ? 25.928 -26.835 -16.766 1.00 22.17 843 GLY C N 1
ATOM 4937 C CA . GLY C 1 231 ? 25.096 -27.150 -15.616 1.00 23.81 843 GLY C CA 1
ATOM 4938 C C . GLY C 1 231 ? 25.438 -26.331 -14.388 1.00 42.22 843 GLY C C 1
ATOM 4939 O O . GLY C 1 231 ? 25.709 -25.138 -14.490 1.00 28.92 843 GLY C O 1
ATOM 4940 N N . ASP C 1 232 ? 25.435 -26.979 -13.225 1.00 40.82 844 ASP C N 1
ATOM 4941 C CA . ASP C 1 232 ? 25.707 -26.309 -11.951 1.00 27.35 844 ASP C CA 1
ATOM 4942 C C . ASP C 1 232 ? 27.193 -26.044 -11.701 1.00 40.75 844 ASP C C 1
ATOM 4943 O O . ASP C 1 232 ? 27.566 -25.521 -10.652 1.00 35.36 844 ASP C O 1
ATOM 4948 N N . LEU C 1 233 ? 28.042 -26.417 -12.654 1.00 28.09 845 LEU C N 1
ATOM 4949 C CA . LEU C 1 233 ? 29.467 -26.107 -12.565 1.00 35.44 845 LEU C CA 1
ATOM 4950 C C . LEU C 1 233 ? 29.718 -24.638 -12.906 1.00 36.45 845 LEU C C 1
ATOM 4951 O O . LEU C 1 233 ? 30.803 -24.110 -12.679 1.00 32.94 845 LEU C O 1
ATOM 4956 N N . ILE C 1 234 ? 28.707 -23.985 -13.464 1.00 34.70 846 ILE C N 1
ATOM 4957 C CA . ILE C 1 234 ? 28.850 -22.604 -13.912 1.00 44.11 846 ILE C CA 1
ATOM 4958 C C . ILE C 1 234 ? 28.900 -21.634 -12.728 1.00 54.17 846 ILE C C 1
ATOM 4959 O O . ILE C 1 234 ? 28.384 -21.939 -11.653 1.00 45.64 846 ILE C O 1
ATOM 4964 N N . ARG C 1 235 ? 29.540 -20.484 -12.941 1.00 73.57 847 ARG C N 1
ATOM 4965 C CA . ARG C 1 235 ? 29.757 -19.457 -11.916 1.00 64.89 847 ARG C CA 1
ATOM 4966 C C . ARG C 1 235 ? 31.105 -19.641 -11.229 1.00 51.71 847 ARG C C 1
ATOM 4967 O O . ARG C 1 235 ? 32.102 -19.038 -11.628 1.00 73.74 847 ARG C O 1
#

InterPro domains:
  IPR019012 RNA cap guanine-N2 methyltransferase [PF09445] (692-844)
  IPR029063 S-adenosyl-L-methionine-dependent methyltransferase superfamily [G3DSA:3.40.50.150] (634-853)
  IPR029063 S-adenosyl-L-methionine-dependent methyltransferase superfamily [SSF53335] (642-811)

Sequence (627 aa):
LPPEIAAVPELAKYWAQRYRLFSRFDDGIKLDRREGWFSVTPEKIAEHIAGRVSQSFKCDVVVDAFCGVGGNTIQFALTGMRRVIAIDIDPVKIALARNNAEVYGIADDKIEFICGDFLLLASFLKADVVFLSPPWGGPDYATAETFDIRTMMSPDGFEIFRLSKKITNNIVYFLPRNADIDQVASLAGPGGQVEIEQNFLNNKLKTITAYFGDEIAAVPELAKYWAQRYRLFSRFDDGIKLDREGWFSVTPEKIAEHIAGRVSQSCDVVVDAFCGVGGNTIQFALTGMRRVIAIDIDPVKIALARNNAEVYGIADDKIEFICGDFLLLASFLKADVVFLSPPWGGPDYATAETFDIRTMMSPDGFEIFRLSKKITNNIVYFLPRNADIDDQVASLAGPGGQVEIEQNFLNNKLKTITAYFGDLIRVPELAKYWAQRYRLFSRFDDDGIKLDREGWFSVTPEKIAEHIAGRVSQSFKCDVVVDAFCGVGGNTIQFALTGMRVIAIDIDPVKIALARNNAEVYGIADKIEFICGDFLLLLASFLKADVVFLSPPWGGPDYATAETFDIRTMMSPDGFEIFRLSKKITNNIVYFLPRNADIDQVASLAGPGGQVEIEQNFLNNKLKTITAYFGDLIR

Solvent-accessible surface area: 26171 Å² total; per-residue (Å²): 142,35,111,48,7,67,74,17,114,95,0,61,128,38,54,71,62,51,95,80,13,4,67,102,18,106,82,30,11,107,10,33,122,87,3,4,49,70,16,4,13,31,81,4,1,103,84,0,1,27,61,0,44,149,62,20,133,38,83,24,0,0,0,2,32,9,21,4,0,6,7,0,0,10,1,2,85,63,47,4,93,0,0,0,0,16,112,39,17,81,10,2,57,24,1,69,40,0,0,107,25,16,57,21,8,90,68,1,15,1,0,4,7,35,4,49,69,1,0,38,35,8,111,20,26,0,0,0,0,24,7,59,42,56,41,64,104,34,51,117,22,170,63,2,39,0,120,100,88,5,94,33,44,0,38,61,0,10,122,11,0,88,117,20,18,89,26,0,0,0,8,0,0,90,31,11,44,85,115,27,0,39,62,14,15,38,143,76,31,112,51,99,54,27,100,6,89,7,109,142,123,50,48,11,3,0,0,13,4,23,135,180,34,70,93,39,94,86,8,60,119,33,79,67,43,47,97,110,12,5,64,93,23,106,98,34,13,107,28,41,132,85,2,15,38,71,16,4,13,31,145,7,1,97,85,0,0,28,34,0,42,141,66,50,96,22,0,0,1,2,34,7,21,4,0,6,8,0,1,10,1,2,78,62,38,6,100,0,0,0,0,18,117,44,32,56,12,4,53,21,1,57,39,0,0,98,30,8,54,20,8,83,92,0,19,1,0,6,6,35,5,48,70,0,1,39,38,7,114,21,53,0,0,0,0,24,8,59,40,55,42,68,103,38,47,114,33,155,28,1,35,0,124,103,79,9,95,31,40,0,38,60,0,8,118,11,0,90,118,22,17,88,23,0,0,0,8,0,0,69,10,0,10,3,22,30,0,1,38,17,32,19,109,5,13,60,1,6,6,26,26,7,86,14,126,140,122,51,46,11,4,0,0,1,5,31,114,8,31,165,121,109,95,29,64,135,39,132,70,62,46,90,72,13,3,69,115,23,103,98,29,12,103,28,44,133,86,3,23,42,70,16,4,15,24,111,8,1,94,86,0,1,22,54,0,37,153,20,157,152,8,91,25,0,0,1,1,32,7,20,3,0,6,9,0,0,10,1,3,79,60,68,10,119,0,5,0,0,17,117,43,90,82,12,24,63,24,0,108,34,0,0,105,30,23,62,20,10,123,129,15,68,31,37,68,18,41,5,42,135,40,1,55,169,32,179,14,46,0,0,0,0,25,6,60,42,55,40,61,99,30,49,117,20,148,24,0,37,0,120,104,61,9,88,37,47,0,38,57,0,8,122,11,0,93,125,24,18,90,24,0,0,0,9,0,0,71,11,0,9,4,18,28,0,2,33,17,32,20,108,1,12,53,1,18,5,27,26,8,92,7,93,150,133,48,52,11,4,0,0,1,5,32,110,6,29,166

Organism: Homo sapiens (NCBI:txid9606)

Secondary structure (DSSP, 8-state):
--HHHHH-GGGHHHHHTHHHH-TTGGGT----HHHHHHPPPHHHHHHHHHHHHHHS--SEEEETT-TTSHHHHHHHHTT-EEEEEES-HHHHHHHHHHHHHTT-GGGEEEEES-HHHHGGG---SEEEE----SSGGGGGSSSB-TTTS-SS-HHHHHHHHHHH-S-EEEEEETTB-HHHHHHTT-TT--EEEEEEEETTEEEEEEEEE--/--TT-GGGHHHHHTHHHH-TTGGGT----HHHHHHPPPHHHHHHHHHHHH----EEEETT-TTSHHHHHHHHTT-EEEEEES-HHHHHHHHHHHHHTT-GGGEEEEES-HHHHGGG---SEEEE-----GGGGGGSSSB-TTTSSSS-HHHHHHHHHHH-S-EEEEEETTB-HHHHHHTT-TT-EEEEEEEEETTEEEEEEEE-GGG--/-GGGHHHHHTHHHH-TTGGGT----HHHHHHPPPHHHHHHHHHHHHTSTT--EEEETT-TTSHHHHHHHHTT-EEEEEES-HHHHHHHHHHHHHTT-GGGEEEEES-HHHHGGG---SEEEE-----SGGGGGSSSB-TTTSSSS-HHHHHHHHHHH-S-EEEEEETTB-HHHHHHTT-TT-EEEEEEEEETTEEEEEEEE-GGG--

Radius of gyration: 31.66 Å; Cα contacts (8 Å, |Δi|>4): 1332; chains: 3; bounding box: 56×93×71 Å

GO terms:
  GO:0005634 nucleus (C, IDA)
  GO:0005737 cytoplasm (C, IDA)
  GO:0008173 RNA methyltransferase activity (F, TAS)
  GO:0005654 nucleoplasm (C, TAS)
  GO:0005829 cytosol (C, TAS)
  GO:0000387 spliceosomal snRNP assembly (P, TAS)
  GO:0005515 protein binding (F, IPI)
  GO:0071164 RNA cap trimethylguanosine synthase activity (F, IDA)
  GO:0036261 7-methylguanosine cap hypermethylation (P, IDA)
  GO:0030532 small nuclear ribonucleoprotein complex (C, IC)
  GO:0022613 ribonucleoprotein complex biogenesis (P, IC)
  GO:0005829 cytosol (C, IDA)
  GO:0005576 extracellular region (C, HDA)

CATH classification: 3.40.50.150

Nearest PDB structures (foldseek):
  3gdh-assembly2_B  TM=9.943E-01  e=5.929E-41  Homo sapiens
  3gdh-assembly3_C  TM=9.952E-01  e=1.324E-40  Homo sapiens
  3egi-assembly1_D  TM=9.428E-01  e=1.857E-30  Homo sapiens
  3egi-assembly1_C  TM=9.195E-01  e=5.739E-31  Homo sapiens
  3egi-assembly1_A  TM=8.970E-01  e=2.416E-31  Homo sapiens

B-factor: mean 33.23, std 17.83, range [9.3, 146.56]